Protein AF-A0A1Y6CV40-F1 (afdb_monomer_lite)

Structure (mmCIF, N/CA/C/O backbone):
data_AF-A0A1Y6CV40-F1
#
_entry.id   AF-A0A1Y6CV40-F1
#
loop_
_atom_site.group_PDB
_atom_site.id
_atom_site.type_symbol
_atom_site.label_atom_id
_atom_site.label_alt_id
_atom_site.label_comp_id
_atom_site.label_asym_id
_atom_site.label_entity_id
_atom_site.label_seq_id
_atom_site.pdbx_PDB_ins_code
_atom_site.Cartn_x
_atom_site.Cartn_y
_atom_site.Cartn_z
_atom_site.occupancy
_atom_site.B_iso_or_equiv
_atom_site.auth_seq_id
_atom_site.auth_comp_id
_atom_site.auth_asym_id
_atom_site.auth_atom_id
_atom_site.pdbx_PDB_model_num
ATOM 1 N N . MET A 1 1 ? -63.849 -12.716 6.195 1.00 40.56 1 MET A N 1
ATOM 2 C CA . MET A 1 1 ? -63.046 -13.301 7.295 1.00 40.56 1 MET A CA 1
ATOM 3 C C . MET A 1 1 ? -62.310 -12.149 7.986 1.00 40.56 1 MET A C 1
ATOM 5 O O . MET A 1 1 ? -61.318 -11.695 7.453 1.00 40.56 1 MET A O 1
ATOM 9 N N . ARG A 1 2 ? -62.888 -11.361 8.903 1.00 27.64 2 ARG A N 1
ATOM 10 C CA . ARG A 1 2 ? -63.263 -11.608 10.315 1.00 27.64 2 ARG A CA 1
ATOM 11 C C . ARG A 1 2 ? -62.135 -12.186 11.199 1.00 27.64 2 ARG A C 1
ATOM 13 O O . ARG A 1 2 ? -61.947 -13.389 11.154 1.00 27.64 2 ARG A O 1
ATOM 20 N N . ARG A 1 3 ? -61.580 -11.299 12.059 1.00 26.95 3 ARG A N 1
ATOM 21 C CA . ARG A 1 3 ? -60.993 -11.476 13.423 1.00 26.95 3 ARG A CA 1
ATOM 22 C C . ARG A 1 3 ? -59.762 -12.409 13.509 1.00 26.95 3 ARG A C 1
ATOM 24 O O . ARG A 1 3 ? -59.801 -13.508 13.000 1.00 26.95 3 ARG A O 1
ATOM 31 N N . LEU A 1 4 ? -58.638 -12.048 14.131 1.00 25.73 4 LEU A N 1
ATOM 32 C CA . LEU A 1 4 ? -58.480 -11.598 15.514 1.00 25.73 4 LEU A CA 1
ATOM 33 C C . LEU A 1 4 ? -57.314 -10.601 15.660 1.00 25.73 4 LEU A C 1
ATOM 35 O O . LEU A 1 4 ? -56.172 -10.901 15.332 1.00 25.73 4 LEU A O 1
ATOM 39 N N . ILE A 1 5 ? -57.620 -9.454 16.262 1.00 33.53 5 ILE A N 1
ATOM 40 C CA . ILE A 1 5 ? -56.695 -8.675 17.085 1.00 33.53 5 ILE A CA 1
ATOM 41 C C . ILE A 1 5 ? -56.850 -9.243 18.495 1.00 33.53 5 ILE A C 1
ATOM 43 O O . ILE A 1 5 ? -57.957 -9.189 19.029 1.00 33.53 5 ILE A O 1
ATOM 47 N N . LEU A 1 6 ? -55.779 -9.750 19.108 1.00 29.06 6 LEU A N 1
ATOM 48 C CA . LEU A 1 6 ? -55.692 -9.829 20.565 1.00 29.06 6 LEU A CA 1
ATOM 49 C C . LEU A 1 6 ? -54.303 -9.408 21.049 1.00 29.06 6 LEU A C 1
ATOM 51 O O . LEU A 1 6 ? -53.266 -9.720 20.475 1.00 29.06 6 LEU A O 1
ATOM 55 N N . GLN A 1 7 ? -54.383 -8.601 22.093 1.00 33.38 7 GLN A N 1
ATOM 56 C CA . GLN A 1 7 ? -53.385 -7.811 22.781 1.00 33.38 7 GLN A CA 1
ATOM 57 C C . GLN A 1 7 ? -52.190 -8.612 23.322 1.00 33.38 7 GLN A C 1
ATOM 59 O O . GLN A 1 7 ? -52.373 -9.565 24.066 1.00 33.38 7 GLN A O 1
ATOM 64 N N . PHE A 1 8 ? -50.980 -8.091 23.109 1.00 30.36 8 PHE A N 1
ATOM 65 C CA . PHE A 1 8 ? -49.879 -8.193 24.074 1.00 30.36 8 PHE A CA 1
ATOM 66 C C . PHE A 1 8 ? -49.311 -6.791 24.324 1.00 30.36 8 PHE A C 1
ATOM 68 O O . PHE A 1 8 ? -48.280 -6.381 23.798 1.00 30.36 8 PHE A O 1
ATOM 75 N N . LYS A 1 9 ? -50.046 -6.012 25.126 1.00 34.09 9 LYS A N 1
ATOM 76 C CA . LYS A 1 9 ? -49.495 -4.870 25.862 1.00 34.09 9 LYS A CA 1
ATOM 77 C C . LYS A 1 9 ? -49.091 -5.378 27.247 1.00 34.09 9 LYS A C 1
ATOM 79 O O . LYS A 1 9 ? -49.915 -5.980 27.922 1.00 34.09 9 LYS A O 1
ATOM 84 N N . LYS A 1 10 ? -47.871 -5.012 27.659 1.00 38.59 10 LYS A N 1
ATOM 85 C CA . LYS A 1 10 ? -47.225 -5.219 28.971 1.00 38.59 10 LYS A CA 1
ATOM 86 C C . LYS A 1 10 ? -46.591 -6.595 29.193 1.00 38.59 10 LYS A C 1
ATOM 88 O O . LYS A 1 10 ? -47.212 -7.464 29.777 1.00 38.59 10 LYS A O 1
ATOM 93 N N . LEU A 1 11 ? -45.310 -6.711 28.837 1.00 30.56 11 LEU A N 1
ATOM 94 C CA . LEU A 1 11 ? -44.312 -7.515 29.558 1.00 30.56 11 LEU A CA 1
ATOM 95 C C . LEU A 1 11 ? -42.908 -6.947 29.236 1.00 30.56 11 LEU A C 1
ATOM 97 O O . LEU A 1 11 ? -42.421 -7.139 28.122 1.00 30.56 11 LEU A O 1
ATOM 101 N N . PRO A 1 12 ? -42.246 -6.219 30.158 1.00 37.41 12 PRO A N 1
ATOM 102 C CA . PRO A 1 12 ? -40.887 -5.705 29.940 1.00 37.41 12 PRO A CA 1
ATOM 103 C C . PRO A 1 12 ? -39.816 -6.811 29.846 1.00 37.41 12 PRO A C 1
ATOM 105 O O . PRO A 1 12 ? -38.731 -6.561 29.332 1.00 37.41 12 PRO A O 1
ATOM 108 N N . ALA A 1 13 ? -40.133 -8.050 30.241 1.00 35.56 13 ALA A N 1
ATOM 109 C CA . ALA A 1 13 ? -39.211 -9.190 30.217 1.00 35.56 13 ALA A CA 1
ATOM 110 C C . ALA A 1 13 ? -38.911 -9.751 28.807 1.00 35.56 13 ALA A C 1
ATOM 112 O O . ALA A 1 13 ? -37.888 -10.401 28.607 1.00 35.56 13 ALA A O 1
ATOM 113 N N . PHE A 1 14 ? -39.750 -9.471 27.801 1.00 30.62 14 PHE A N 1
ATOM 114 C CA . PHE A 1 14 ? -39.580 -10.054 26.459 1.00 30.62 14 PHE A CA 1
ATOM 115 C C . PHE A 1 14 ? -38.524 -9.330 25.599 1.00 30.62 14 PHE A C 1
ATOM 117 O O . PHE A 1 14 ? -37.951 -9.922 24.687 1.00 30.62 14 PHE A O 1
ATOM 124 N N . LYS A 1 15 ? -38.206 -8.062 25.907 1.00 33.31 15 LYS A N 1
ATOM 125 C CA . LYS A 1 15 ? -37.145 -7.308 25.208 1.00 33.31 15 LYS A CA 1
ATOM 126 C C . LYS A 1 15 ? -35.732 -7.702 25.652 1.00 33.31 15 LYS A C 1
ATOM 128 O O . LYS A 1 15 ? -34.813 -7.625 24.841 1.00 33.31 15 LYS A O 1
ATOM 133 N N . SER A 1 16 ? -35.560 -8.154 26.894 1.00 34.81 16 SER A N 1
ATOM 134 C CA . SER A 1 16 ? -34.252 -8.585 27.407 1.00 34.81 16 SER A CA 1
ATOM 135 C C . SER A 1 16 ? -33.847 -9.964 26.879 1.00 34.81 16 SER A C 1
ATOM 137 O O . SER A 1 16 ? -32.680 -10.181 26.572 1.00 34.81 16 SER A O 1
ATOM 139 N N . CYS A 1 17 ? -34.813 -10.865 26.664 1.00 28.53 17 CYS A N 1
ATOM 140 C CA . CYS A 1 17 ? -34.544 -12.200 26.124 1.00 28.53 17 CYS A CA 1
ATOM 141 C C . CYS A 1 17 ? -34.148 -12.159 24.631 1.00 28.53 17 CYS A C 1
ATOM 143 O O . CYS A 1 17 ? -33.213 -12.836 24.217 1.00 28.53 17 CYS A O 1
ATOM 145 N N . LEU A 1 18 ? -34.755 -11.270 23.832 1.00 30.95 18 LEU A N 1
ATOM 146 C CA . LEU A 1 18 ? -34.373 -11.069 22.424 1.00 30.95 18 LEU A CA 1
ATOM 147 C C . LEU A 1 18 ? -32.996 -10.403 22.246 1.00 30.95 18 LEU A C 1
ATOM 149 O O . LEU A 1 18 ? -32.328 -10.668 21.251 1.00 30.95 18 LEU A O 1
ATOM 153 N N . ARG A 1 19 ? -32.536 -9.586 23.207 1.00 36.28 19 ARG A N 1
ATOM 154 C CA . ARG A 1 19 ? -31.169 -9.028 23.191 1.00 36.28 19 ARG A CA 1
ATOM 155 C C . ARG A 1 19 ? -30.107 -10.055 23.590 1.00 36.28 19 ARG A C 1
ATOM 157 O O . ARG A 1 19 ? -29.045 -10.061 22.985 1.00 36.28 19 ARG A O 1
ATOM 164 N N . ALA A 1 20 ? -30.407 -10.953 24.530 1.00 33.56 20 ALA A N 1
ATOM 165 C CA . ALA A 1 20 ? -29.496 -12.038 24.904 1.00 33.56 20 ALA A CA 1
ATOM 166 C C . ALA A 1 20 ? -29.371 -13.109 23.800 1.00 33.56 20 ALA A C 1
ATOM 168 O O . ALA A 1 20 ? -28.280 -13.604 23.535 1.00 33.56 20 ALA A O 1
ATOM 169 N N . ILE A 1 21 ? -30.467 -13.417 23.095 1.00 35.16 21 ILE A N 1
ATOM 170 C CA . ILE A 1 21 ? -30.459 -14.403 22.001 1.00 35.16 21 ILE A CA 1
ATOM 171 C C . ILE A 1 21 ? -29.765 -13.850 20.745 1.00 35.16 21 ILE A C 1
ATOM 173 O O . ILE A 1 21 ? -29.034 -14.588 20.089 1.00 35.16 21 ILE A O 1
ATOM 177 N N . ALA A 1 22 ? -29.893 -12.550 20.448 1.00 31.16 22 ALA A N 1
ATOM 178 C CA . ALA A 1 22 ? -29.216 -11.934 19.301 1.00 31.16 22 ALA A CA 1
ATOM 179 C C . ALA A 1 22 ? -27.677 -11.939 19.413 1.00 31.16 22 ALA A C 1
ATOM 181 O O . ALA A 1 22 ? -26.992 -11.943 18.392 1.00 31.16 22 ALA A O 1
ATOM 182 N N . VAL A 1 23 ? -27.132 -11.991 20.634 1.00 37.69 23 VAL A N 1
ATOM 183 C CA . VAL A 1 23 ? -25.681 -12.088 20.882 1.00 37.69 23 VAL A CA 1
ATOM 184 C C . VAL A 1 23 ? -25.189 -13.548 20.844 1.00 37.69 23 VAL A C 1
ATOM 186 O O . VAL A 1 23 ? -24.005 -13.789 20.633 1.00 37.69 23 VAL A O 1
ATOM 189 N N . SER A 1 24 ? -26.087 -14.537 20.942 1.00 33.66 24 SER A N 1
ATOM 190 C CA . SER A 1 24 ? -25.735 -15.967 20.976 1.00 33.66 24 SER A CA 1
ATOM 191 C C . SER A 1 24 ? -25.878 -16.707 19.634 1.00 33.66 24 SER A C 1
ATOM 193 O O . SER A 1 24 ? -25.454 -17.856 19.543 1.00 33.66 24 SER A O 1
ATOM 195 N N . THR A 1 25 ? -26.442 -16.103 18.581 1.00 35.31 25 THR A N 1
ATOM 196 C CA . THR A 1 25 ? -26.651 -16.773 17.272 1.00 35.31 25 THR A CA 1
ATOM 197 C C . THR A 1 25 ? -25.486 -16.667 16.276 1.00 35.31 25 THR A C 1
ATOM 199 O O . THR A 1 25 ? -25.638 -17.012 15.107 1.00 35.31 25 THR A O 1
ATOM 202 N N . LEU A 1 26 ? -24.299 -16.243 16.710 1.00 33.69 26 LEU A N 1
ATOM 203 C CA . LEU A 1 26 ? -23.077 -16.296 15.899 1.00 33.69 26 LEU A CA 1
ATOM 204 C C . LEU A 1 26 ? -22.223 -17.501 16.304 1.00 33.69 26 LEU A C 1
ATOM 206 O O . LEU A 1 26 ? -21.151 -17.302 16.851 1.00 33.69 26 LEU A O 1
ATOM 210 N N . LEU A 1 27 ? -22.706 -18.726 16.064 1.00 34.19 27 LEU A N 1
ATOM 211 C CA . LEU A 1 27 ? -21.910 -19.964 15.983 1.00 34.19 27 LEU A CA 1
ATOM 212 C C . LEU A 1 27 ? -22.802 -21.110 15.446 1.00 34.19 27 LEU A C 1
ATOM 214 O O . LEU A 1 27 ? -23.705 -21.573 16.129 1.00 34.19 27 LEU A O 1
ATOM 218 N N . THR A 1 28 ? -22.519 -21.534 14.207 1.00 31.59 28 THR A N 1
ATOM 219 C CA . THR A 1 28 ? -22.746 -22.872 13.600 1.00 31.59 28 THR A CA 1
ATOM 220 C C . THR A 1 28 ? -24.141 -23.538 13.613 1.00 31.59 28 THR A C 1
ATOM 222 O O . THR A 1 28 ? -24.693 -23.871 14.649 1.00 31.59 28 THR A O 1
ATOM 225 N N . SER A 1 29 ? -24.636 -23.814 12.394 1.00 29.84 29 SER A N 1
ATOM 226 C CA . SER A 1 29 ? -25.464 -24.963 11.956 1.00 29.84 29 SER A CA 1
ATOM 227 C C . SER A 1 29 ? -26.392 -25.653 12.973 1.00 29.84 29 SER A C 1
ATOM 229 O O . SER A 1 29 ? -25.951 -26.404 13.838 1.00 29.84 29 SER A O 1
ATOM 231 N N . CYS A 1 30 ? -27.704 -25.510 12.755 1.00 24.48 30 CYS A N 1
ATOM 232 C CA . CYS A 1 30 ? -28.736 -26.353 13.360 1.00 24.48 30 CYS A CA 1
ATOM 233 C C . CYS A 1 30 ? -28.649 -27.800 12.843 1.00 24.48 30 CYS A C 1
ATOM 235 O O . CYS A 1 30 ? -29.069 -28.073 11.721 1.00 24.48 30 CYS A O 1
ATOM 237 N N . GLU A 1 31 ? -28.210 -28.722 13.697 1.00 28.38 31 GLU A N 1
ATOM 238 C CA . GLU A 1 31 ? -28.639 -30.124 13.674 1.00 28.38 31 GLU A CA 1
ATOM 239 C C . GLU A 1 31 ? -29.384 -30.460 14.974 1.00 28.38 31 GLU A C 1
ATOM 241 O O . GLU A 1 31 ? -29.188 -29.841 16.020 1.00 28.38 31 GLU A O 1
ATOM 246 N N . MET A 1 32 ? -30.334 -31.388 14.858 1.00 29.50 32 MET A N 1
ATOM 247 C CA . MET A 1 32 ? -31.420 -31.635 15.803 1.00 29.50 32 MET A CA 1
ATOM 248 C C . MET A 1 32 ? -30.978 -32.210 17.162 1.00 29.50 32 MET A C 1
ATOM 250 O O . MET A 1 32 ? -30.346 -33.254 17.239 1.00 29.50 32 MET A O 1
ATOM 254 N N . ILE A 1 33 ? -31.425 -31.523 18.218 1.00 31.53 33 ILE A N 1
ATOM 255 C CA . ILE A 1 33 ? -31.927 -31.986 19.528 1.00 31.53 33 ILE A CA 1
ATOM 256 C C . ILE A 1 33 ? -31.485 -33.392 19.985 1.00 31.53 33 ILE A C 1
ATOM 258 O O . ILE A 1 33 ? -32.063 -34.405 19.597 1.00 31.53 33 ILE A O 1
ATOM 262 N N . SER A 1 34 ? -30.586 -33.415 20.973 1.00 28.89 34 SER A N 1
ATOM 263 C CA . SER A 1 34 ? -30.480 -34.478 21.978 1.00 28.89 34 SER A CA 1
ATOM 264 C C . SER A 1 34 ? -30.837 -33.888 23.344 1.00 28.89 34 SER A C 1
ATOM 266 O O . SER A 1 34 ? -30.293 -32.865 23.757 1.00 28.89 34 SER A O 1
ATOM 268 N N . SER A 1 35 ? -31.803 -34.505 24.022 1.00 34.12 35 SER A N 1
ATOM 269 C CA . SER A 1 35 ? -32.340 -34.108 25.324 1.00 34.12 35 SER A CA 1
ATOM 270 C C . SER A 1 35 ? -31.375 -34.457 26.462 1.00 34.12 35 SER A C 1
ATOM 272 O O . SER A 1 35 ? -31.586 -35.428 27.191 1.00 34.12 35 SER A O 1
ATOM 274 N N . GLN A 1 36 ? -30.314 -33.669 26.621 1.00 31.92 36 GLN A N 1
ATOM 275 C CA . GLN A 1 36 ? -29.560 -33.612 27.872 1.00 31.92 36 GLN A CA 1
ATOM 276 C C . GLN A 1 36 ? -30.071 -32.447 28.734 1.00 31.92 36 GLN A C 1
ATOM 278 O O . GLN A 1 36 ? -30.476 -31.419 28.185 1.00 31.92 36 GLN A O 1
ATOM 283 N N . PRO A 1 37 ? -30.104 -32.592 30.073 1.00 30.62 37 PRO A N 1
ATOM 284 C CA . PRO A 1 37 ? -30.442 -31.485 30.957 1.00 30.62 37 PRO A CA 1
ATOM 285 C C . PRO A 1 37 ? -29.469 -30.338 30.684 1.00 30.62 37 PRO A C 1
ATOM 287 O O . PRO A 1 37 ? -28.259 -30.556 30.648 1.00 30.62 37 PRO A O 1
ATOM 290 N N . PHE A 1 38 ? -30.009 -29.138 30.453 1.00 31.25 38 PHE A N 1
ATOM 291 C CA . PHE A 1 38 ? -29.233 -27.910 30.314 1.00 31.25 38 PHE A CA 1
ATOM 292 C C . PHE A 1 38 ? -28.281 -27.807 31.511 1.00 31.25 38 PHE A C 1
ATOM 294 O O . PHE A 1 38 ? -28.715 -27.512 32.623 1.00 31.25 38 PHE A O 1
ATOM 301 N N . GLN A 1 39 ? -26.991 -28.073 31.293 1.00 32.88 39 GLN A N 1
ATOM 302 C CA . GLN A 1 39 ? -25.964 -27.553 32.182 1.00 32.88 39 GLN A CA 1
ATOM 303 C C . GLN A 1 39 ? -26.104 -26.034 32.131 1.00 32.88 39 GLN A C 1
ATOM 305 O O . GLN A 1 39 ? -26.098 -25.453 31.043 1.00 32.88 39 GLN A O 1
ATOM 310 N N . GLU A 1 40 ? -26.311 -25.413 33.292 1.00 36.38 40 GLU A N 1
ATOM 311 C CA . GLU A 1 40 ? -26.330 -23.961 33.430 1.00 36.38 40 GLU A CA 1
ATOM 312 C C . GLU A 1 40 ? -25.048 -23.412 32.804 1.00 36.38 40 GLU A C 1
ATOM 314 O O . GLU A 1 40 ? -23.942 -23.634 33.294 1.00 36.38 40 GLU A O 1
ATOM 319 N N . VAL A 1 41 ? -25.191 -22.752 31.655 1.00 40.16 41 VAL A N 1
ATOM 320 C CA . VAL A 1 41 ? -24.090 -22.009 31.054 1.00 40.16 41 VAL A CA 1
ATOM 321 C C . VAL A 1 41 ? -23.784 -20.875 32.032 1.00 40.16 41 VAL A C 1
ATOM 323 O O . VAL A 1 41 ? -24.708 -20.112 32.330 1.00 40.16 41 VAL A O 1
ATOM 326 N N . PRO A 1 42 ? -22.546 -20.745 32.545 1.00 49.56 42 PRO A N 1
ATOM 327 C CA . PRO A 1 42 ? -22.216 -19.688 33.488 1.00 49.56 42 PRO A CA 1
ATOM 328 C C . PRO A 1 42 ? -22.584 -18.338 32.872 1.00 49.56 42 PRO A C 1
ATOM 330 O O . PRO A 1 42 ? -22.155 -17.997 31.763 1.00 49.56 42 PRO A O 1
ATOM 333 N N . THR A 1 43 ? -23.443 -17.592 33.566 1.00 58.50 43 THR A N 1
ATOM 334 C CA . THR A 1 43 ? -23.898 -16.261 33.162 1.00 58.50 43 THR A CA 1
ATOM 335 C C . THR A 1 43 ? -22.710 -15.309 33.167 1.00 58.50 43 THR A C 1
ATOM 337 O O . THR A 1 43 ? -22.342 -14.762 34.201 1.00 58.50 43 THR A O 1
ATOM 340 N N . ARG A 1 44 ? -22.085 -15.123 32.002 1.00 65.44 44 ARG A N 1
ATOM 341 C CA . ARG A 1 44 ? -21.045 -14.109 31.804 1.00 65.44 44 ARG A CA 1
ATOM 342 C C . ARG A 1 44 ? -21.674 -12.721 31.821 1.00 65.44 44 ARG A C 1
ATOM 344 O O . ARG A 1 44 ? -22.672 -12.488 31.138 1.00 65.44 44 ARG A O 1
ATOM 351 N N . THR A 1 45 ? -21.054 -11.795 32.544 1.00 67.00 45 THR A N 1
ATOM 352 C CA . THR A 1 45 ? -21.481 -10.392 32.579 1.00 67.00 45 THR A CA 1
ATOM 353 C C . THR A 1 45 ? -20.709 -9.584 31.542 1.00 67.00 45 THR A C 1
ATOM 355 O O . THR A 1 45 ? -19.486 -9.701 31.442 1.00 67.00 45 THR A O 1
ATOM 358 N N . LEU A 1 46 ? -21.420 -8.754 30.775 1.00 69.19 46 LEU A N 1
ATOM 359 C CA . LEU A 1 46 ? -20.822 -7.796 29.847 1.00 69.19 46 LEU A CA 1
ATOM 360 C C . LEU A 1 46 ? -20.650 -6.454 30.552 1.00 69.19 46 LEU A C 1
ATOM 362 O O . LEU A 1 46 ? -21.611 -5.900 31.076 1.00 69.19 46 LEU A O 1
ATOM 366 N N . VAL A 1 47 ? -19.445 -5.900 30.550 1.00 68.94 47 VAL A N 1
ATOM 367 C CA . VAL A 1 47 ? -19.196 -4.555 31.085 1.00 68.94 47 VAL A CA 1
ATOM 368 C C . VAL A 1 47 ? -18.753 -3.648 29.956 1.00 68.94 47 VAL A C 1
ATOM 370 O O . VAL A 1 47 ? -17.805 -3.987 29.261 1.00 68.94 47 VAL A O 1
ATOM 373 N N . TYR A 1 48 ? -19.448 -2.528 29.766 1.00 70.69 48 TYR A N 1
ATOM 374 C CA . TYR A 1 48 ? -19.213 -1.565 28.698 1.00 70.69 48 TYR A CA 1
ATOM 375 C C . TYR A 1 48 ? -18.448 -0.347 29.222 1.00 70.69 48 TYR A C 1
ATOM 377 O O . TYR A 1 48 ? -18.715 0.162 30.313 1.00 70.69 48 TYR A O 1
ATOM 385 N N . PHE A 1 49 ? -17.513 0.149 28.419 1.00 68.12 49 PHE A N 1
ATOM 386 C CA . PHE A 1 49 ? -16.616 1.256 28.802 1.00 68.12 49 PHE A CA 1
ATOM 387 C C . PHE A 1 49 ? -16.768 2.486 27.905 1.00 68.12 49 PHE A C 1
ATOM 389 O O . PHE A 1 49 ? -16.071 3.491 28.060 1.00 68.12 49 PHE A O 1
ATOM 396 N N . ASP A 1 50 ? -17.699 2.414 26.960 1.00 65.94 50 ASP A N 1
ATOM 397 C CA . ASP A 1 50 ? -18.118 3.539 26.149 1.00 65.94 50 ASP A CA 1
ATOM 398 C C . ASP A 1 50 ? -19.640 3.716 26.224 1.00 65.94 50 ASP A C 1
ATOM 400 O O . ASP A 1 50 ? -20.401 2.798 26.544 1.00 65.94 50 ASP A O 1
ATOM 404 N N . ALA A 1 51 ? -20.087 4.944 25.958 1.00 65.06 51 ALA A N 1
ATOM 405 C CA . ALA A 1 51 ? -21.502 5.302 26.019 1.00 65.06 51 ALA A CA 1
ATOM 406 C C . ALA A 1 51 ? -22.349 4.518 24.997 1.00 65.06 51 ALA A C 1
ATOM 408 O O . ALA A 1 51 ? -23.542 4.291 25.228 1.00 65.06 51 ALA A O 1
ATOM 409 N N . ASN A 1 52 ? -21.707 4.079 23.909 1.00 68.19 52 ASN A N 1
ATOM 410 C CA . ASN A 1 52 ? -22.315 3.459 22.735 1.00 68.19 52 ASN A CA 1
ATOM 411 C C . ASN A 1 52 ? -22.374 1.929 22.790 1.00 68.19 52 ASN A C 1
ATOM 413 O O . ASN A 1 52 ? -22.870 1.319 21.845 1.00 68.19 52 ASN A O 1
ATOM 417 N N . GLU A 1 53 ? -21.914 1.322 23.885 1.00 74.56 53 GLU A N 1
ATOM 418 C CA . GLU A 1 53 ? -21.903 -0.127 24.098 1.00 74.56 53 GLU A CA 1
ATOM 419 C C . GLU A 1 53 ? -21.114 -0.893 23.008 1.00 74.56 53 GLU A C 1
ATOM 421 O O . GLU A 1 53 ? -21.404 -2.050 22.712 1.00 74.56 53 GLU A O 1
ATOM 426 N N . SER A 1 54 ? -20.097 -0.252 22.413 1.00 67.94 54 SER A N 1
ATOM 427 C CA . SER A 1 54 ? -19.235 -0.816 21.357 1.00 67.94 54 SER A CA 1
ATOM 428 C C . SER A 1 54 ? -17.962 -1.488 21.878 1.00 67.94 54 SER A C 1
ATOM 430 O O . SER A 1 54 ? -17.362 -2.303 21.180 1.00 67.94 54 SER A O 1
ATOM 432 N N . SER A 1 55 ? -17.550 -1.176 23.105 1.00 73.12 55 SER A N 1
ATOM 433 C CA . SER A 1 55 ? -16.363 -1.752 23.742 1.00 73.12 55 SER A CA 1
ATOM 434 C C . SER A 1 55 ? -16.760 -2.395 25.057 1.00 73.12 55 SER A C 1
ATOM 436 O O . SER A 1 55 ? -17.280 -1.713 25.946 1.00 73.12 55 SER A O 1
ATOM 438 N N . PHE A 1 56 ? -16.509 -3.698 25.187 1.00 73.81 56 PHE A N 1
ATOM 439 C CA . PHE A 1 56 ? -16.930 -4.465 26.348 1.00 73.81 56 PHE A CA 1
ATOM 440 C C . PHE A 1 56 ? -15.919 -5.513 26.803 1.00 73.81 56 PHE A C 1
ATOM 442 O O . PHE A 1 56 ? -15.131 -6.057 26.037 1.00 73.81 56 PHE A O 1
ATOM 449 N N . VAL A 1 57 ? -15.976 -5.838 28.085 1.00 74.88 57 VAL A N 1
ATOM 450 C CA . VAL A 1 57 ? -15.246 -6.942 28.704 1.00 74.88 57 VAL A CA 1
ATOM 451 C C . VAL A 1 57 ? -16.257 -8.023 29.035 1.00 74.88 57 VAL A C 1
ATOM 453 O O . VAL A 1 57 ? -17.346 -7.730 29.532 1.00 74.88 57 VAL A O 1
ATOM 456 N N . MET A 1 58 ? -15.888 -9.273 28.765 1.00 70.12 58 MET A N 1
ATOM 457 C CA . MET A 1 58 ? -16.627 -10.418 29.285 1.00 70.12 58 MET A CA 1
ATOM 458 C C . MET A 1 58 ? -16.002 -10.841 30.606 1.00 70.12 58 MET A C 1
ATOM 460 O O . MET A 1 58 ? -14.821 -11.183 30.648 1.00 70.12 58 MET A O 1
ATOM 464 N N . VAL A 1 59 ? -16.806 -10.843 31.663 1.00 71.19 59 VAL A N 1
ATOM 465 C CA . VAL A 1 59 ? -16.373 -11.212 33.009 1.00 71.19 59 VAL A CA 1
ATOM 466 C C . VAL A 1 59 ? -17.030 -12.526 33.404 1.00 71.19 59 VAL A C 1
ATOM 468 O O . VAL A 1 59 ? -18.243 -12.688 33.249 1.00 71.19 59 VAL A O 1
ATOM 471 N N . ASP A 1 60 ? -16.223 -13.455 33.912 1.00 71.56 60 ASP A N 1
ATOM 472 C CA . ASP A 1 60 ? -16.697 -14.653 34.600 1.00 71.56 60 ASP A CA 1
ATOM 473 C C . ASP A 1 60 ? -16.847 -14.327 36.101 1.00 71.56 60 ASP A C 1
ATOM 475 O O . ASP A 1 60 ? -15.831 -14.086 36.764 1.00 71.56 60 ASP A O 1
ATOM 479 N N . PRO A 1 61 ? -18.080 -14.267 36.645 1.00 67.12 61 PRO A N 1
ATOM 480 C CA . PRO A 1 61 ? -18.311 -13.906 38.044 1.00 67.12 61 PRO A CA 1
ATOM 481 C C . PRO A 1 61 ? -17.583 -14.825 39.033 1.00 67.12 61 PRO A C 1
ATOM 483 O O . PRO A 1 61 ? -17.175 -14.360 40.101 1.00 67.12 61 PRO A O 1
ATOM 486 N N . ASP A 1 62 ? -17.375 -16.092 38.655 1.00 68.94 62 ASP A N 1
ATOM 487 C CA . ASP A 1 62 ? -16.749 -17.117 39.496 1.00 68.94 62 ASP A CA 1
ATOM 488 C C . ASP A 1 62 ? -15.220 -16.967 39.560 1.00 68.94 62 ASP A C 1
ATOM 490 O O . ASP A 1 62 ? -14.571 -17.454 40.488 1.00 68.94 62 ASP A O 1
ATOM 494 N N . GLN A 1 63 ? -14.629 -16.264 38.588 1.00 68.69 63 GLN A N 1
ATOM 495 C CA . GLN A 1 63 ? -13.190 -15.975 38.534 1.00 68.69 63 GLN A CA 1
ATOM 496 C C . GLN A 1 63 ? -12.846 -14.577 39.065 1.00 68.69 63 GLN A C 1
ATOM 498 O O . GLN A 1 63 ? -11.673 -14.246 39.241 1.00 68.69 63 GLN A O 1
ATOM 503 N N . CYS A 1 64 ? -13.848 -13.764 39.393 1.00 68.88 64 CYS A N 1
ATOM 504 C CA . CYS A 1 64 ? -13.656 -12.473 40.041 1.00 68.88 64 CYS A CA 1
ATOM 505 C C . CYS A 1 64 ? -13.260 -12.623 41.522 1.00 68.88 64 CYS A C 1
ATOM 507 O O . CYS A 1 64 ? -13.862 -13.431 42.230 1.00 68.88 64 CYS A O 1
ATOM 5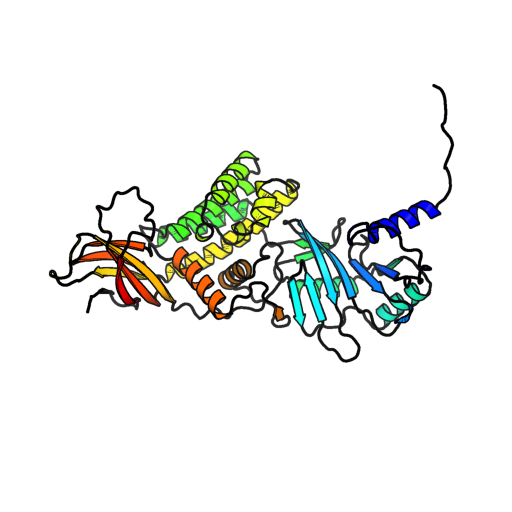09 N N . PRO A 1 65 ? -12.287 -11.841 42.044 1.00 59.41 65 PRO A N 1
ATOM 510 C CA . PRO A 1 65 ? -11.613 -10.674 41.451 1.00 59.41 65 PRO A CA 1
ATOM 511 C C . PRO A 1 65 ? -10.264 -10.971 40.754 1.00 59.41 65 PRO A C 1
ATOM 513 O O . PRO A 1 65 ? -9.449 -10.063 40.613 1.00 59.41 65 PRO A O 1
ATOM 516 N N . LYS A 1 66 ? -9.976 -12.222 40.367 1.00 62.72 66 LYS A N 1
ATOM 517 C CA . LYS A 1 66 ? -8.610 -12.642 40.002 1.00 62.72 66 LYS A CA 1
ATOM 518 C C . LYS A 1 66 ? -8.109 -12.093 38.666 1.00 62.72 66 LYS A C 1
ATOM 520 O O . LYS A 1 66 ? -6.943 -11.716 38.593 1.00 62.72 66 LYS A O 1
ATOM 525 N N . SER A 1 67 ? -8.940 -12.016 37.624 1.00 65.88 67 SER A N 1
ATOM 526 C CA . SER A 1 67 ? -8.501 -11.430 36.350 1.00 65.88 67 SER A CA 1
ATOM 527 C C . SER A 1 67 ? -9.648 -11.013 35.429 1.00 65.88 67 SER A C 1
ATOM 529 O O . SER A 1 67 ? -10.707 -11.636 35.377 1.00 65.88 67 SER A O 1
ATOM 531 N N . ILE A 1 68 ? -9.396 -9.956 34.651 1.00 76.25 68 ILE A N 1
ATOM 532 C CA . ILE A 1 68 ? -10.090 -9.698 33.388 1.00 76.25 68 ILE A CA 1
ATOM 533 C C . ILE A 1 68 ? -9.230 -10.322 32.297 1.00 76.25 68 ILE A C 1
ATOM 535 O O . ILE A 1 68 ? -8.143 -9.832 32.009 1.00 76.25 68 ILE A O 1
ATOM 539 N N . ASP A 1 69 ? -9.718 -11.396 31.688 1.00 78.88 69 ASP A N 1
ATOM 540 C CA . ASP A 1 69 ? -8.935 -12.143 30.702 1.00 78.88 69 ASP A CA 1
ATOM 541 C C . ASP A 1 69 ? -8.993 -11.513 29.305 1.00 78.88 69 ASP A C 1
ATOM 543 O O . ASP A 1 69 ? -8.019 -11.571 28.550 1.00 78.88 69 ASP A O 1
ATOM 547 N N . GLN A 1 70 ? -10.153 -10.965 28.918 1.00 85.06 70 GLN A N 1
ATOM 548 C CA . GLN A 1 70 ? -10.412 -10.527 27.545 1.00 85.06 70 GLN A CA 1
ATOM 549 C C . GLN A 1 70 ? -11.309 -9.290 27.467 1.00 85.06 70 GLN A C 1
ATOM 551 O O . GLN A 1 70 ? -12.321 -9.187 28.159 1.00 85.06 70 GLN A O 1
ATOM 556 N N . MET A 1 71 ? -10.978 -8.401 26.536 1.00 85.81 71 MET A N 1
ATOM 557 C CA . MET A 1 71 ? -11.804 -7.273 26.111 1.00 85.81 71 MET A CA 1
ATOM 558 C C . MET A 1 71 ? -12.089 -7.394 24.616 1.00 85.81 71 MET A C 1
ATOM 560 O O . MET A 1 71 ? -11.196 -7.730 23.844 1.00 85.81 71 MET A O 1
ATOM 564 N N . PHE A 1 72 ? -13.314 -7.096 24.206 1.00 87.56 72 PHE A N 1
ATOM 565 C CA . PHE A 1 72 ? -13.738 -6.999 22.815 1.00 87.56 72 PHE A CA 1
ATOM 566 C C . PHE A 1 72 ? -14.094 -5.554 22.509 1.00 87.56 72 PHE A C 1
ATOM 568 O O . PHE A 1 72 ? -14.604 -4.827 23.365 1.00 87.56 72 PHE A O 1
ATOM 575 N N . PHE A 1 73 ? -13.798 -5.122 21.295 1.00 88.88 73 PHE A N 1
ATOM 576 C CA . PHE A 1 73 ? -14.057 -3.754 20.895 1.00 88.88 73 PHE A CA 1
ATOM 577 C C . PHE A 1 73 ? -14.321 -3.653 19.408 1.00 88.88 73 PHE A C 1
ATOM 579 O O . PHE A 1 73 ? -13.743 -4.375 18.598 1.00 88.88 73 PHE A O 1
ATOM 586 N N . ASP A 1 74 ? -15.159 -2.689 19.076 1.00 90.56 74 ASP A N 1
ATOM 587 C CA . ASP A 1 74 ? -15.588 -2.401 17.727 1.00 90.56 74 ASP A CA 1
ATOM 588 C C . ASP A 1 74 ? -15.261 -0.942 17.405 1.00 90.56 74 ASP A C 1
ATOM 590 O O . ASP A 1 74 ? -15.490 -0.037 18.209 1.00 90.56 74 ASP A O 1
ATOM 594 N N . PHE A 1 75 ? -14.711 -0.694 16.218 1.00 91.50 75 PHE A N 1
ATOM 595 C CA . PHE A 1 75 ? -14.440 0.667 15.762 1.00 91.50 75 PHE A CA 1
ATOM 596 C C . PHE A 1 75 ? -14.632 0.812 14.257 1.00 91.50 75 PHE A C 1
ATOM 598 O O . PHE A 1 75 ? -14.662 -0.162 13.499 1.00 91.50 75 PHE A O 1
ATOM 605 N N . ARG A 1 76 ? -14.784 2.058 13.810 1.00 91.19 76 ARG A N 1
ATOM 606 C CA . ARG A 1 76 ? -14.994 2.402 12.398 1.00 91.19 76 ARG A CA 1
ATOM 607 C C . ARG A 1 76 ? -13.746 3.018 11.789 1.00 91.19 76 ARG A C 1
ATOM 609 O O . ARG A 1 76 ? -13.013 3.727 12.466 1.00 91.19 76 ARG A O 1
ATOM 616 N N . SER A 1 77 ? -13.533 2.798 10.501 1.00 92.06 77 SER A N 1
ATOM 617 C CA . SER A 1 77 ? -12.553 3.516 9.688 1.00 92.06 77 SER A CA 1
ATOM 618 C C . SER A 1 77 ? -13.179 3.927 8.348 1.00 92.06 77 SER A C 1
ATOM 620 O O . SER A 1 77 ? -14.293 3.492 8.017 1.00 92.06 77 SER A O 1
ATOM 622 N N . PRO A 1 78 ? -12.467 4.710 7.518 1.00 89.31 78 PRO A N 1
ATOM 623 C CA . PRO A 1 78 ? -12.899 4.984 6.152 1.00 89.31 78 PRO A CA 1
ATOM 624 C C . PRO A 1 78 ? -13.149 3.725 5.306 1.00 89.31 78 PRO A C 1
ATOM 626 O O . PRO A 1 78 ? -13.889 3.799 4.334 1.00 89.31 78 PRO A O 1
ATOM 629 N N . TYR A 1 79 ? -12.573 2.575 5.670 1.00 88.94 79 TYR A N 1
ATOM 630 C CA . TYR A 1 79 ? -12.691 1.321 4.916 1.00 88.94 79 TYR A CA 1
ATOM 631 C C . TYR A 1 79 ? -13.711 0.334 5.492 1.00 88.94 79 TYR A C 1
ATOM 633 O O . TYR A 1 79 ? -13.908 -0.734 4.917 1.00 88.94 79 TYR A O 1
ATOM 641 N N . GLY A 1 80 ? -14.377 0.674 6.598 1.00 88.25 80 GLY A N 1
ATOM 642 C CA . GLY A 1 80 ? -15.460 -0.140 7.139 1.00 88.25 80 GLY A CA 1
ATOM 643 C C . GLY A 1 80 ? -15.472 -0.220 8.657 1.00 88.25 80 GLY A C 1
ATOM 644 O O . GLY A 1 80 ? -14.969 0.651 9.365 1.00 88.25 80 GLY A O 1
ATOM 645 N N . HIS A 1 81 ? -16.112 -1.272 9.149 1.00 89.50 81 HIS A N 1
ATOM 646 C CA . HIS A 1 81 ? -16.165 -1.602 10.561 1.00 89.50 81 HIS A CA 1
ATOM 647 C C . HIS A 1 81 ? -15.144 -2.704 10.853 1.00 89.50 81 HIS A C 1
ATOM 649 O O . HIS A 1 81 ? -15.119 -3.723 10.166 1.00 89.50 81 HIS A O 1
ATOM 655 N N . HIS A 1 82 ? -14.345 -2.487 11.892 1.00 91.25 82 HIS A N 1
ATOM 656 C CA . HIS A 1 82 ? -13.304 -3.393 12.358 1.00 91.25 82 HIS A CA 1
ATOM 657 C C . HIS A 1 82 ? -13.651 -3.944 13.731 1.00 91.25 82 HIS A C 1
ATOM 659 O O . HIS A 1 82 ? -14.263 -3.238 14.542 1.00 91.25 82 HIS A O 1
ATOM 665 N N . ARG A 1 83 ? -13.256 -5.193 13.971 1.00 91.31 83 ARG A N 1
ATOM 666 C CA . ARG A 1 83 ? -13.453 -5.862 15.257 1.00 91.31 83 ARG A CA 1
ATOM 667 C C . ARG A 1 83 ? -12.115 -6.215 15.858 1.00 91.31 83 ARG A C 1
ATOM 669 O O . ARG A 1 83 ? -11.218 -6.701 15.166 1.00 91.31 83 ARG A O 1
ATOM 676 N N . GLY A 1 84 ? -12.011 -6.003 17.156 1.00 92.00 84 GLY A N 1
ATOM 677 C CA . GLY A 1 84 ? -10.804 -6.258 17.899 1.00 92.00 84 GLY A CA 1
ATOM 678 C C . GLY A 1 84 ? -11.043 -7.002 19.200 1.00 92.00 84 GLY A C 1
ATOM 679 O O . GLY A 1 84 ? -12.139 -7.029 19.765 1.00 92.00 84 GLY A O 1
ATOM 680 N N . LYS A 1 85 ? -9.972 -7.626 19.673 1.00 91.88 85 LYS A N 1
ATOM 681 C CA . LYS A 1 85 ? -9.908 -8.353 20.928 1.00 91.88 85 LYS A CA 1
ATOM 682 C C . LYS A 1 85 ? -8.571 -8.085 21.606 1.00 91.88 85 LYS A C 1
ATOM 684 O O . LYS A 1 85 ? -7.526 -8.248 20.990 1.00 91.88 85 LYS A O 1
ATOM 689 N N . ILE A 1 86 ? -8.593 -7.742 22.886 1.00 90.06 86 ILE A N 1
ATOM 690 C CA . ILE A 1 86 ? -7.408 -7.709 23.744 1.00 90.06 86 ILE A CA 1
ATOM 691 C C . ILE A 1 86 ? -7.476 -8.918 24.667 1.00 90.06 86 ILE A C 1
ATOM 693 O O . ILE A 1 86 ? -8.509 -9.170 25.282 1.00 90.06 86 ILE A O 1
ATOM 697 N N . SER A 1 87 ? -6.389 -9.675 24.750 1.00 89.06 87 SER A N 1
ATOM 698 C CA . SER A 1 87 ? -6.199 -10.733 25.739 1.00 89.06 87 SER A CA 1
ATOM 699 C C . SER A 1 87 ? -5.117 -10.287 26.710 1.00 89.06 87 SER A C 1
ATOM 701 O O . SER A 1 87 ? -3.983 -10.028 26.298 1.00 89.06 87 SER A O 1
ATOM 703 N N . PHE A 1 88 ? -5.484 -10.172 27.981 1.00 85.12 88 PHE A N 1
ATOM 704 C CA . PHE A 1 88 ? -4.568 -9.791 29.047 1.00 85.12 88 PHE A CA 1
ATOM 705 C C . PHE A 1 88 ? -3.834 -11.028 29.573 1.00 85.12 88 PHE A C 1
ATOM 707 O O . PHE A 1 88 ? -4.360 -12.145 29.485 1.00 85.12 88 PHE A O 1
ATOM 714 N N . PRO A 1 89 ? -2.610 -10.865 30.097 1.00 78.75 89 PRO A N 1
ATOM 715 C CA . PRO A 1 89 ? -1.895 -11.978 30.693 1.00 78.75 89 PRO A CA 1
ATOM 716 C C . PRO A 1 89 ? -2.667 -12.555 31.890 1.00 78.75 89 PRO A C 1
ATOM 718 O O . PRO A 1 89 ? -3.148 -11.817 32.748 1.00 78.75 89 PRO A O 1
ATOM 721 N N . LYS A 1 90 ? -2.746 -13.889 31.962 1.00 71.25 90 LYS A N 1
ATOM 722 C CA . LYS A 1 90 ? -3.183 -14.608 33.171 1.00 71.25 90 LYS A CA 1
ATOM 723 C C . LYS A 1 90 ? -2.070 -14.574 34.223 1.00 71.25 90 LYS A C 1
ATOM 725 O O . LYS A 1 90 ? -0.921 -14.323 33.862 1.00 71.25 90 LYS A O 1
ATOM 730 N N . GLU A 1 91 ? -2.390 -14.847 35.492 1.00 61.69 91 GLU A N 1
ATOM 731 C CA . GLU A 1 91 ? -1.407 -14.914 36.591 1.00 61.69 91 GLU A CA 1
ATOM 732 C C . GLU A 1 91 ? -0.117 -15.649 36.149 1.00 61.69 91 GLU A C 1
ATOM 734 O O . GLU A 1 91 ? -0.148 -16.835 35.823 1.00 61.69 91 GLU A O 1
ATOM 739 N N . GLY A 1 92 ? 1.008 -14.919 36.083 1.00 59.03 92 GLY A N 1
ATOM 740 C CA . GLY A 1 92 ? 2.322 -15.423 35.644 1.00 59.03 92 GLY A CA 1
ATOM 741 C C . GLY A 1 92 ? 2.760 -15.054 34.214 1.00 59.03 92 GLY A C 1
ATOM 742 O O . GLY A 1 92 ? 3.905 -15.320 33.854 1.00 59.03 92 GLY A O 1
ATOM 743 N N . GLY A 1 93 ? 1.896 -14.439 33.401 1.00 67.62 93 GLY A N 1
ATOM 744 C CA . GLY A 1 93 ? 2.244 -13.887 32.086 1.00 67.62 93 GLY A CA 1
ATOM 745 C C . GLY A 1 93 ? 2.541 -12.383 32.122 1.00 67.62 93 GLY A C 1
ATOM 746 O O . GLY A 1 93 ? 2.005 -11.663 32.958 1.00 67.62 93 GLY A O 1
ATOM 747 N N . ASN A 1 94 ? 3.340 -11.894 31.167 1.00 78.19 94 ASN A N 1
ATOM 748 C CA . ASN A 1 94 ? 3.686 -10.464 31.048 1.00 78.19 94 ASN A CA 1
ATOM 749 C C . ASN A 1 94 ? 3.269 -9.846 29.700 1.00 78.19 94 ASN A C 1
ATOM 751 O O . ASN A 1 94 ? 3.582 -8.689 29.427 1.00 78.19 94 ASN A O 1
ATOM 755 N N . THR A 1 95 ? 2.606 -10.619 28.839 1.00 84.69 95 THR A N 1
ATOM 756 C CA . THR A 1 95 ? 2.357 -10.236 27.446 1.00 84.69 95 THR A CA 1
ATOM 757 C C . THR A 1 95 ? 0.874 -10.011 27.204 1.00 84.69 95 THR A C 1
ATOM 759 O O . THR A 1 95 ? 0.061 -10.914 27.398 1.00 84.69 95 THR A O 1
ATOM 762 N N . THR A 1 96 ? 0.536 -8.821 26.720 1.00 87.50 96 THR A N 1
ATOM 763 C CA . THR A 1 96 ? -0.797 -8.493 26.217 1.00 87.50 96 THR A CA 1
ATOM 764 C C . THR A 1 96 ? -0.848 -8.814 24.731 1.00 87.50 96 THR A C 1
ATOM 766 O O . THR A 1 96 ? 0.070 -8.472 23.988 1.00 87.50 96 THR A O 1
ATOM 769 N N . THR A 1 97 ? -1.918 -9.475 24.292 1.00 89.31 97 THR A N 1
ATOM 770 C CA . THR A 1 97 ? -2.164 -9.753 22.869 1.00 89.31 97 THR A CA 1
ATOM 771 C C . THR A 1 97 ? -3.322 -8.901 22.377 1.00 89.31 97 THR A C 1
ATOM 773 O O . THR A 1 97 ? -4.389 -8.911 22.984 1.00 89.31 97 THR A O 1
ATOM 776 N N . ILE A 1 98 ? -3.136 -8.198 21.267 1.00 90.62 98 ILE A N 1
ATOM 777 C CA . ILE A 1 98 ? -4.158 -7.413 20.578 1.00 90.62 98 ILE A CA 1
ATOM 778 C C . ILE A 1 98 ? -4.410 -8.079 19.229 1.00 90.62 98 ILE A C 1
ATOM 780 O O . ILE A 1 98 ? -3.496 -8.245 18.429 1.00 90.62 98 ILE A O 1
ATOM 784 N N . GLU A 1 99 ? -5.647 -8.468 18.967 1.00 91.56 99 GLU A N 1
ATOM 785 C CA . GLU A 1 99 ? -6.077 -9.036 17.697 1.00 91.56 99 GLU A CA 1
ATOM 786 C C . GLU A 1 99 ? -7.069 -8.085 17.031 1.00 91.56 99 GLU A C 1
ATOM 788 O O . GLU A 1 99 ? -8.073 -7.749 17.649 1.00 91.56 99 GLU A O 1
ATOM 793 N N . ILE A 1 100 ? -6.808 -7.639 15.800 1.00 90.81 100 ILE A N 1
ATOM 794 C CA . ILE A 1 100 ? -7.723 -6.781 15.026 1.00 90.81 100 ILE A CA 1
ATOM 795 C C . ILE A 1 100 ? -7.906 -7.388 13.639 1.00 90.81 100 ILE A C 1
ATOM 797 O O . ILE A 1 100 ? -6.925 -7.599 12.928 1.00 90.81 100 ILE A O 1
ATOM 801 N N . ASP A 1 101 ? -9.148 -7.698 13.261 1.00 88.75 101 ASP A N 1
ATOM 802 C CA . ASP A 1 101 ? -9.493 -8.386 12.006 1.00 88.75 101 ASP A CA 1
ATOM 803 C C . ASP A 1 101 ? -8.634 -9.647 11.745 1.00 88.75 101 ASP A C 1
ATOM 805 O O . ASP A 1 101 ? -8.187 -9.910 10.630 1.00 88.75 101 ASP A O 1
ATOM 809 N N . GLY A 1 102 ? -8.352 -10.421 12.801 1.00 84.62 102 GLY A N 1
ATOM 810 C CA . GLY A 1 102 ? -7.517 -11.628 12.744 1.00 84.62 102 GLY A CA 1
ATOM 811 C C . GLY A 1 102 ? -6.004 -11.374 12.779 1.00 84.62 102 GLY A C 1
ATOM 812 O O . GLY A 1 102 ? -5.219 -12.326 12.853 1.00 84.62 102 GLY A O 1
ATOM 813 N N . LYS A 1 103 ? -5.560 -10.110 12.758 1.00 85.94 103 LYS A N 1
ATOM 814 C CA . LYS A 1 103 ? -4.147 -9.754 12.900 1.00 85.94 103 LYS A CA 1
ATOM 815 C C . LYS A 1 103 ? -3.733 -9.692 14.359 1.00 85.94 103 LYS A C 1
ATOM 817 O O . LYS A 1 103 ? -4.221 -8.835 15.085 1.00 85.94 103 LYS A O 1
ATOM 822 N N . LYS A 1 104 ? -2.804 -10.564 14.760 1.00 87.75 104 LYS A N 1
ATOM 823 C CA . LYS A 1 104 ? -2.310 -10.679 16.137 1.00 87.75 104 LYS A CA 1
ATOM 824 C C . LYS A 1 104 ? -1.023 -9.885 16.341 1.00 87.75 104 LYS A C 1
ATOM 826 O O . LYS A 1 104 ? -0.024 -10.136 15.669 1.00 87.75 104 LYS A O 1
ATOM 831 N N . LEU A 1 105 ? -1.076 -8.972 17.299 1.00 87.94 105 LEU A N 1
ATOM 832 C CA . LEU A 1 105 ? 0.017 -8.164 17.819 1.00 87.94 105 LEU A CA 1
ATOM 833 C C . LEU A 1 105 ? 0.230 -8.538 19.289 1.00 87.94 105 LEU A C 1
ATOM 835 O O . LEU A 1 105 ? -0.745 -8.783 19.999 1.00 87.94 105 LEU A O 1
ATOM 839 N N . TRP A 1 106 ? 1.464 -8.580 19.774 1.00 87.69 106 TRP A N 1
ATOM 840 C CA . TRP A 1 106 ? 1.742 -8.856 21.183 1.00 87.69 106 TRP A CA 1
ATOM 841 C C . TRP A 1 106 ? 2.925 -8.055 21.704 1.00 87.69 106 TRP A C 1
ATOM 843 O O . TRP A 1 106 ? 3.860 -7.747 20.976 1.00 87.69 106 TRP A O 1
ATOM 853 N N . GLY A 1 107 ? 2.895 -7.735 22.991 1.00 84.81 107 GLY A N 1
ATOM 854 C CA . GLY A 1 107 ? 3.995 -7.050 23.654 1.00 84.81 107 GLY A CA 1
ATOM 855 C C . GLY A 1 107 ? 3.729 -6.847 25.135 1.00 84.81 107 GLY A C 1
ATOM 856 O O . GLY A 1 107 ? 2.638 -7.136 25.638 1.00 84.81 107 GLY A O 1
ATOM 857 N N . GLN A 1 108 ? 4.743 -6.362 25.845 1.00 83.69 108 GLN A N 1
ATOM 858 C CA . GLN A 1 108 ? 4.566 -5.919 27.224 1.00 83.69 108 GLN A CA 1
ATOM 859 C C . GLN A 1 108 ? 3.827 -4.588 27.211 1.00 83.69 108 GLN A C 1
ATOM 861 O O . GLN A 1 108 ? 4.273 -3.636 26.577 1.00 83.69 108 GLN A O 1
ATOM 866 N N . GLN A 1 109 ? 2.688 -4.540 27.891 1.00 81.75 109 GLN A N 1
ATOM 867 C CA . GLN A 1 109 ? 1.815 -3.374 27.926 1.00 81.75 109 GLN A CA 1
ATOM 868 C C . GLN A 1 109 ? 1.410 -3.090 29.371 1.00 81.75 109 GLN A C 1
ATOM 870 O O . GLN A 1 109 ? 1.220 -4.040 30.139 1.00 81.75 109 GLN A O 1
ATOM 875 N N . PRO A 1 110 ? 1.265 -1.813 29.765 1.00 76.50 110 PRO A N 1
ATOM 876 C CA . PRO A 1 110 ? 0.706 -1.488 31.065 1.00 76.50 110 PRO A CA 1
ATOM 877 C C . PRO A 1 110 ? -0.718 -2.062 31.183 1.00 76.50 110 PRO A C 1
ATOM 879 O O . PRO A 1 110 ? -1.427 -2.176 30.177 1.00 76.50 110 PRO A O 1
ATOM 882 N N . PRO A 1 111 ? -1.164 -2.427 32.397 1.00 79.12 111 PRO A N 1
ATOM 883 C CA . PRO A 1 111 ? -2.517 -2.925 32.598 1.00 79.12 111 PRO A CA 1
ATOM 884 C C . PRO A 1 111 ? -3.537 -1.861 32.177 1.00 79.12 111 PRO A C 1
ATOM 886 O O . PRO A 1 111 ? -3.427 -0.689 32.544 1.00 79.12 111 PRO A O 1
ATOM 889 N N . LEU A 1 112 ? -4.537 -2.275 31.393 1.00 82.38 112 LEU A N 1
ATOM 890 C CA . LEU A 1 112 ? -5.566 -1.360 30.894 1.00 82.38 112 LEU A CA 1
ATOM 891 C C . LEU A 1 112 ? -6.494 -0.875 32.019 1.00 82.38 112 LEU A C 1
ATOM 893 O O . LEU A 1 112 ? -6.900 0.291 32.032 1.00 82.38 112 LEU A O 1
ATOM 897 N N . PHE A 1 113 ? -6.793 -1.771 32.961 1.00 81.94 113 PHE A N 1
ATOM 898 C CA . PHE A 1 113 ? -7.635 -1.529 34.127 1.00 81.94 113 PHE A CA 1
ATOM 899 C C . PHE A 1 113 ? -6.778 -1.408 35.386 1.00 81.94 113 PHE A C 1
ATOM 901 O O . PHE A 1 113 ? -5.841 -2.184 35.585 1.00 81.94 113 PHE A O 1
ATOM 908 N N . SER A 1 114 ? -7.111 -0.458 36.258 1.00 81.81 114 SER A N 1
ATOM 909 C CA . SER A 1 114 ? -6.555 -0.425 37.612 1.00 81.81 114 SER A CA 1
ATOM 910 C C . SER A 1 114 ? -7.116 -1.579 38.454 1.00 81.81 114 SER A C 1
ATOM 912 O O . SER A 1 114 ? -8.122 -2.204 38.103 1.00 81.81 114 SER A O 1
ATOM 914 N N . SER A 1 115 ? -6.489 -1.864 39.597 1.00 81.62 115 SER A N 1
ATOM 915 C CA . SER A 1 115 ? -7.014 -2.843 40.559 1.00 81.62 115 SER A CA 1
ATOM 916 C C . SER A 1 115 ? -8.404 -2.453 41.071 1.00 81.62 115 SER A C 1
ATOM 918 O O . SER A 1 115 ? -9.272 -3.311 41.197 1.00 81.62 115 SER A O 1
ATOM 920 N N . GLU A 1 116 ? -8.636 -1.160 41.310 1.00 82.62 116 GLU A N 1
ATOM 921 C CA . GLU A 1 116 ? -9.927 -0.623 41.759 1.00 82.62 116 GLU A CA 1
ATOM 922 C C . GLU A 1 116 ? -11.011 -0.782 40.688 1.00 82.62 116 GLU A C 1
ATOM 924 O O . GLU A 1 116 ? -12.104 -1.260 40.983 1.00 82.62 116 GLU A O 1
ATOM 929 N N . GLU A 1 117 ? -10.696 -0.450 39.432 1.00 81.44 117 GLU A N 1
ATOM 930 C CA . GLU A 1 117 ? -11.612 -0.621 38.298 1.00 81.44 117 GLU A CA 1
ATOM 931 C C . GLU A 1 117 ? -11.933 -2.102 38.082 1.00 81.44 117 GLU A C 1
ATOM 933 O O . GLU A 1 117 ? -13.095 -2.464 37.924 1.00 81.44 117 GLU A O 1
ATOM 938 N N . THR A 1 118 ? -10.923 -2.974 38.149 1.00 81.38 118 THR A N 1
ATOM 939 C CA . THR A 1 118 ? -11.100 -4.431 38.049 1.00 81.38 118 THR A CA 1
ATOM 940 C C . THR A 1 118 ? -12.023 -4.946 39.150 1.00 81.38 118 THR A C 1
ATOM 942 O O . THR A 1 118 ? -12.946 -5.717 38.886 1.00 81.38 118 THR A O 1
ATOM 945 N N . GLN A 1 119 ? -11.830 -4.480 40.384 1.00 82.25 119 GLN A N 1
ATOM 946 C CA . GLN A 1 119 ? -12.668 -4.866 41.510 1.00 82.25 119 GLN A CA 1
ATOM 947 C C . GLN A 1 119 ? -14.099 -4.331 41.371 1.00 82.25 119 GLN A C 1
ATOM 949 O O . GLN A 1 119 ? -15.044 -5.057 41.671 1.00 82.25 119 GLN A O 1
ATOM 954 N N . GLN A 1 120 ? -14.284 -3.110 40.860 1.00 81.00 120 GLN A N 1
ATOM 955 C CA . GLN A 1 120 ? -15.608 -2.565 40.564 1.00 81.00 120 GLN A CA 1
ATOM 956 C C . GLN A 1 120 ? -16.330 -3.391 39.489 1.00 81.00 120 GLN A C 1
ATOM 958 O O . GLN A 1 120 ? -17.458 -3.826 39.718 1.00 81.00 120 GLN A O 1
ATOM 963 N N . ILE A 1 121 ? -15.668 -3.657 38.358 1.00 79.00 121 ILE A N 1
ATOM 964 C CA . ILE A 1 121 ? -16.165 -4.507 37.261 1.00 79.00 121 ILE A CA 1
ATOM 965 C C . ILE A 1 121 ? -16.641 -5.855 37.815 1.00 79.00 121 ILE A C 1
ATOM 967 O O . ILE A 1 121 ? -17.751 -6.305 37.525 1.00 79.00 121 ILE A O 1
ATOM 971 N N . CYS A 1 122 ? -15.818 -6.467 38.662 1.00 79.38 122 CYS A N 1
ATOM 972 C CA . CYS A 1 122 ? -16.093 -7.757 39.272 1.00 79.38 122 CYS A CA 1
ATOM 973 C C . CYS A 1 122 ? -17.252 -7.741 40.271 1.00 79.38 122 CYS A C 1
ATOM 975 O O . CYS A 1 122 ? -18.124 -8.607 40.209 1.00 79.38 122 CYS A O 1
ATOM 977 N N . ASN A 1 123 ? -17.299 -6.752 41.162 1.00 81.56 123 ASN A N 1
ATOM 978 C CA . ASN A 1 123 ? -18.377 -6.618 42.139 1.00 81.56 123 ASN A CA 1
ATOM 979 C C . ASN A 1 123 ? -19.729 -6.443 41.442 1.00 81.56 123 ASN A C 1
ATOM 981 O O . ASN A 1 123 ? -20.726 -7.041 41.841 1.00 81.56 123 ASN A O 1
ATOM 985 N N . GLU A 1 124 ? -19.772 -5.636 40.383 1.00 78.56 124 GLU A N 1
ATOM 986 C CA . GLU A 1 124 ? -21.003 -5.424 39.632 1.00 78.56 124 GLU A CA 1
ATOM 987 C C . GLU A 1 124 ? -21.430 -6.669 38.837 1.00 78.56 124 GLU A C 1
ATOM 989 O O . GLU A 1 124 ? -22.628 -6.954 38.752 1.00 78.56 124 GLU A O 1
ATOM 994 N N . ALA A 1 125 ? -20.474 -7.453 38.327 1.00 76.12 125 ALA A N 1
ATOM 995 C CA . ALA A 1 125 ? -20.747 -8.747 37.707 1.00 76.12 125 ALA A CA 1
ATOM 996 C C . ALA A 1 125 ? -21.308 -9.773 38.706 1.00 76.12 125 ALA A C 1
ATOM 998 O O . ALA A 1 125 ? -22.311 -10.420 38.408 1.00 76.12 125 ALA A O 1
ATOM 999 N N . GLN A 1 126 ? -20.727 -9.870 39.906 1.00 79.00 126 GLN A N 1
ATOM 1000 C CA . GLN A 1 126 ? -21.199 -10.753 40.984 1.00 79.00 126 GLN A CA 1
ATOM 1001 C C . GLN A 1 126 ? -22.589 -10.367 41.508 1.00 79.00 126 GLN A C 1
ATOM 1003 O O . GLN A 1 126 ? -23.349 -11.224 41.950 1.00 79.00 126 GLN A O 1
ATOM 1008 N N . GLN A 1 127 ? -22.966 -9.091 41.407 1.00 78.69 127 GLN A N 1
ATOM 1009 C CA . GLN A 1 127 ? -24.317 -8.617 41.726 1.00 78.69 127 GLN A CA 1
ATOM 1010 C C . GLN A 1 127 ? -25.370 -8.994 40.666 1.00 78.69 127 GLN A C 1
ATOM 1012 O O . GLN A 1 127 ? -26.521 -8.569 40.771 1.00 78.69 127 GLN A O 1
ATOM 1017 N N . GLY A 1 128 ? -25.003 -9.762 39.633 1.00 67.62 128 GLY A N 1
ATOM 1018 C CA . GLY A 1 128 ? -25.922 -10.220 38.591 1.00 67.62 128 GLY A CA 1
ATOM 1019 C C . GLY A 1 128 ? -26.413 -9.099 37.673 1.00 67.62 128 GLY A C 1
ATOM 1020 O O . GLY A 1 128 ? -27.443 -9.246 37.009 1.00 67.62 128 GLY A O 1
ATOM 1021 N N . LYS A 1 129 ? -25.713 -7.956 37.627 1.00 70.56 129 LYS A N 1
ATOM 1022 C CA . LYS A 1 129 ? -26.035 -6.907 36.658 1.00 70.56 129 LYS A CA 1
ATOM 1023 C C . LYS A 1 129 ? -25.714 -7.414 35.257 1.00 70.56 129 LYS A C 1
ATOM 1025 O O . LYS A 1 129 ? -24.604 -7.849 34.995 1.00 70.56 129 LYS A O 1
ATOM 1030 N N . ALA A 1 130 ? -26.673 -7.299 34.339 1.00 62.41 130 ALA A N 1
ATOM 1031 C CA . ALA A 1 130 ? -26.480 -7.707 32.946 1.00 62.41 130 ALA A CA 1
ATOM 1032 C C . ALA A 1 130 ? -25.503 -6.797 32.176 1.00 62.41 130 ALA A C 1
ATOM 1034 O O . ALA A 1 130 ? -24.912 -7.228 31.188 1.00 62.41 130 ALA A O 1
ATOM 1035 N N . SER A 1 131 ? -25.365 -5.538 32.607 1.00 65.50 131 SER A N 1
ATOM 1036 C CA . SER A 1 131 ? -24.471 -4.555 31.996 1.00 65.50 131 SER A CA 1
ATOM 1037 C C . SER A 1 131 ? -24.057 -3.462 32.975 1.00 65.50 131 SER A C 1
ATOM 1039 O O . SER A 1 131 ? -24.896 -2.966 33.730 1.00 65.50 131 SER A O 1
ATOM 1041 N N . VAL A 1 132 ? -22.800 -3.031 32.891 1.00 66.75 132 VAL A N 1
ATOM 1042 C CA . VAL A 1 132 ? -22.211 -1.952 33.701 1.00 66.75 132 VAL A CA 1
ATOM 1043 C C . VAL A 1 132 ? -21.592 -0.922 32.763 1.00 66.75 132 VAL A C 1
ATOM 1045 O O . VAL A 1 132 ? -20.958 -1.325 31.793 1.00 66.75 132 VAL A O 1
ATOM 1048 N N . LYS A 1 133 ? -21.776 0.380 33.024 1.00 68.88 133 LYS A N 1
ATOM 1049 C CA . LYS A 1 133 ? -21.127 1.462 32.262 1.00 68.88 133 LYS A CA 1
ATOM 1050 C C . LYS A 1 133 ? -20.049 2.126 33.106 1.00 68.88 133 LYS A C 1
ATOM 1052 O O . LYS A 1 133 ? -20.354 2.710 34.142 1.00 68.88 133 LYS A O 1
ATOM 1057 N N . LEU A 1 134 ? -18.806 2.049 32.646 1.00 69.56 134 LEU A N 1
ATOM 1058 C CA . LEU A 1 134 ? -17.653 2.695 33.272 1.00 69.56 134 LEU A CA 1
ATOM 1059 C C . LEU A 1 134 ? -17.222 3.888 32.423 1.00 69.56 134 LEU A C 1
ATOM 1061 O O . LEU A 1 134 ? -16.374 3.777 31.542 1.00 69.56 134 LEU A O 1
ATOM 1065 N N . GLU A 1 135 ? -17.828 5.045 32.676 1.00 62.72 135 GLU A N 1
ATOM 1066 C CA . GLU A 1 135 ? -17.494 6.296 31.986 1.00 62.72 135 GLU A CA 1
ATOM 1067 C C . GLU A 1 135 ? -16.283 6.978 32.644 1.00 62.72 135 GLU A C 1
ATOM 1069 O O . GLU A 1 135 ? -16.383 8.044 33.250 1.00 62.72 135 GLU A O 1
ATOM 1074 N N . ALA A 1 136 ? -15.108 6.350 32.541 1.00 68.69 136 ALA A N 1
ATOM 1075 C CA . ALA A 1 136 ? -13.850 6.925 33.007 1.00 68.69 136 ALA A CA 1
ATOM 1076 C C . ALA A 1 136 ? -13.026 7.440 31.819 1.00 68.69 136 ALA A C 1
ATOM 1078 O O . ALA A 1 136 ? -12.458 6.661 31.052 1.00 68.69 136 ALA A O 1
ATOM 1079 N N . LYS A 1 137 ? -12.898 8.768 31.694 1.00 78.31 137 LYS A N 1
ATOM 1080 C CA . LYS A 1 137 ? -12.066 9.414 30.659 1.00 78.31 137 LYS A CA 1
ATOM 1081 C C . LYS A 1 137 ? -10.634 8.853 30.625 1.00 78.31 137 LYS A C 1
ATOM 1083 O O . LYS A 1 137 ? -10.090 8.617 29.553 1.00 78.31 137 LYS A O 1
ATOM 1088 N N . ALA A 1 138 ? -10.059 8.563 31.794 1.00 80.94 138 ALA A N 1
ATOM 1089 C CA . ALA A 1 138 ? -8.725 7.976 31.915 1.00 80.94 138 ALA A CA 1
ATOM 1090 C C . ALA A 1 138 ? -8.620 6.573 31.286 1.00 80.94 138 ALA A C 1
ATOM 1092 O O . ALA A 1 138 ? -7.615 6.256 30.654 1.00 80.94 138 ALA A O 1
ATOM 1093 N N . LEU A 1 139 ? -9.657 5.738 31.414 1.00 81.19 139 LEU A N 1
ATOM 1094 C CA . LEU A 1 139 ? -9.687 4.412 30.796 1.00 81.19 139 LEU A CA 1
ATOM 1095 C C . LEU A 1 139 ? -9.773 4.516 29.269 1.00 81.19 139 LEU A C 1
ATOM 1097 O O . LEU A 1 139 ? -9.047 3.821 28.561 1.00 81.19 139 LEU A O 1
ATOM 1101 N N . GLN A 1 140 ? -10.616 5.421 28.765 1.00 84.00 140 GLN A N 1
ATOM 1102 C CA . GLN A 1 140 ? -10.716 5.699 27.332 1.00 84.00 140 GLN A CA 1
ATOM 1103 C C . GLN A 1 140 ? -9.379 6.180 26.755 1.00 84.00 140 GLN A C 1
ATOM 1105 O O . GLN A 1 140 ? -8.982 5.726 25.684 1.00 84.00 140 GLN A O 1
ATOM 1110 N N . GLU A 1 141 ? -8.657 7.043 27.475 1.00 86.75 141 GLU A N 1
ATOM 1111 C CA . GLU A 1 141 ? -7.319 7.505 27.092 1.00 86.75 141 GLU A CA 1
ATOM 1112 C C . GLU A 1 141 ? -6.290 6.362 27.081 1.00 86.75 141 GLU A C 1
ATOM 1114 O O . GLU A 1 141 ? -5.557 6.225 26.099 1.00 86.75 141 GLU A O 1
ATOM 1119 N N . ARG A 1 142 ? -6.259 5.499 28.111 1.00 87.69 142 ARG A N 1
ATOM 1120 C CA . ARG A 1 142 ? -5.375 4.313 28.138 1.00 87.69 142 ARG A CA 1
ATOM 1121 C C . ARG A 1 142 ? -5.661 3.367 26.972 1.00 87.69 142 ARG A C 1
ATOM 1123 O O . ARG A 1 142 ? -4.730 2.915 26.311 1.00 87.69 142 ARG A O 1
ATOM 1130 N N . PHE A 1 143 ? -6.936 3.120 26.679 1.00 87.62 143 PHE A N 1
ATOM 1131 C CA . PHE A 1 143 ? -7.346 2.267 25.567 1.00 87.62 143 PHE A CA 1
ATOM 1132 C C . PHE A 1 143 ? -6.963 2.861 24.206 1.00 87.62 143 PHE A C 1
ATOM 1134 O O . PHE A 1 143 ? -6.396 2.169 23.365 1.00 87.62 143 PHE A O 1
ATOM 1141 N N . VAL A 1 144 ? -7.196 4.160 24.000 1.00 89.69 144 VAL A N 1
ATOM 1142 C CA . VAL A 1 144 ? -6.785 4.859 22.774 1.00 89.69 144 VAL A CA 1
ATOM 1143 C C . VAL A 1 144 ? -5.266 4.834 22.593 1.00 89.69 144 VAL A C 1
ATOM 1145 O O . VAL A 1 144 ? -4.799 4.651 21.471 1.00 89.69 144 VAL A O 1
ATOM 1148 N N . ASN A 1 145 ? -4.484 4.985 23.665 1.00 88.19 145 ASN A N 1
ATOM 1149 C CA . ASN A 1 145 ? -3.024 4.902 23.588 1.00 88.19 145 ASN A CA 1
ATOM 1150 C C . ASN A 1 145 ? -2.552 3.499 23.185 1.00 88.19 145 ASN A C 1
ATOM 1152 O O . ASN A 1 145 ? -1.749 3.383 22.263 1.00 88.19 145 ASN A O 1
ATOM 1156 N N . LEU A 1 146 ? -3.133 2.450 23.774 1.00 88.38 146 LEU A N 1
ATOM 1157 C CA . LEU A 1 146 ? -2.861 1.065 23.383 1.00 88.38 146 LEU A CA 1
ATOM 1158 C C . LEU A 1 146 ? -3.167 0.821 21.894 1.00 88.38 146 LEU A C 1
ATOM 1160 O O . LEU A 1 146 ? -2.381 0.207 21.173 1.00 88.38 146 LEU A O 1
ATOM 1164 N N . LEU A 1 147 ? -4.294 1.344 21.398 1.00 89.56 147 LEU A N 1
ATOM 1165 C CA . LEU A 1 147 ? -4.651 1.226 19.983 1.00 89.56 147 LEU A CA 1
ATOM 1166 C C . LEU A 1 147 ? -3.730 2.028 19.058 1.00 89.56 147 LEU A C 1
ATOM 1168 O O . LEU A 1 147 ? -3.487 1.593 17.935 1.00 89.56 147 LEU A O 1
ATOM 1172 N N . ARG A 1 148 ? -3.191 3.171 19.499 1.00 89.12 148 ARG A N 1
ATOM 1173 C CA . ARG A 1 148 ? -2.199 3.937 18.723 1.00 89.12 148 ARG A CA 1
ATOM 1174 C C . ARG A 1 148 ? -0.896 3.169 18.546 1.00 89.12 148 ARG A C 1
ATOM 1176 O O . ARG A 1 148 ? -0.277 3.290 17.498 1.00 89.12 148 ARG A O 1
ATOM 1183 N N . GLU A 1 149 ? -0.494 2.366 19.524 1.00 86.62 149 GLU A N 1
ATOM 1184 C CA . GLU A 1 149 ? 0.666 1.487 19.365 1.00 86.62 149 GLU A CA 1
ATOM 1185 C C . GLU A 1 149 ? 0.378 0.365 18.362 1.00 86.62 149 GLU A C 1
ATOM 1187 O O . GLU A 1 149 ? 1.200 0.089 17.489 1.00 86.62 149 GLU A O 1
ATOM 1192 N N . ALA A 1 150 ? -0.815 -0.235 18.441 1.00 88.44 150 ALA A N 1
ATOM 1193 C CA . ALA A 1 150 ? -1.252 -1.293 17.531 1.00 88.44 150 ALA A CA 1
ATOM 1194 C C . ALA A 1 150 ? -1.466 -0.807 16.086 1.00 88.44 150 ALA A C 1
ATOM 1196 O O . ALA A 1 150 ? -1.249 -1.558 15.134 1.00 88.44 150 ALA A O 1
ATOM 1197 N N . ALA A 1 151 ? -1.907 0.439 15.920 1.00 89.56 151 ALA A N 1
ATOM 1198 C CA . ALA A 1 151 ? -2.276 1.047 14.650 1.00 89.56 151 ALA A CA 1
ATOM 1199 C C . ALA A 1 151 ? -1.775 2.506 14.581 1.00 89.56 151 ALA A C 1
ATOM 1201 O O . ALA A 1 151 ? -2.573 3.444 14.660 1.00 89.56 151 ALA A O 1
ATOM 1202 N N . PRO A 1 152 ? -0.462 2.732 14.382 1.00 86.38 152 PRO A N 1
ATOM 1203 C CA . PRO A 1 152 ? 0.165 4.059 14.482 1.00 86.38 152 PRO A CA 1
ATOM 1204 C C . PRO A 1 152 ? -0.288 5.060 13.410 1.00 86.38 152 PRO A C 1
ATOM 1206 O O . PRO A 1 152 ? -0.040 6.260 13.512 1.00 86.38 152 PRO A O 1
ATOM 1209 N N . PHE A 1 153 ? -0.985 4.586 12.379 1.00 86.38 153 PHE A N 1
ATOM 1210 C CA . PHE A 1 153 ? -1.553 5.407 11.310 1.00 86.38 153 PHE A CA 1
ATOM 1211 C C . PHE A 1 153 ? -2.984 5.862 11.609 1.00 86.38 153 PHE A C 1
ATOM 1213 O O . PHE A 1 153 ? -3.523 6.680 10.871 1.00 86.38 153 PHE A O 1
ATOM 1220 N N . CYS A 1 154 ? -3.597 5.352 12.675 1.00 90.56 154 CYS A N 1
ATOM 1221 C CA . CYS A 1 154 ? -4.935 5.723 13.102 1.00 90.56 154 CYS A CA 1
ATOM 1222 C C . CYS A 1 154 ? -4.874 6.790 14.198 1.00 90.56 154 CYS A C 1
ATOM 1224 O O . CYS A 1 154 ? -4.316 6.580 15.274 1.00 90.56 154 CYS A O 1
ATOM 1226 N N . HIS A 1 155 ? -5.544 7.916 13.972 1.00 92.62 155 HIS A N 1
ATOM 1227 C CA . HIS A 1 155 ? -5.944 8.800 15.056 1.00 92.62 155 HIS A CA 1
ATOM 1228 C C . HIS A 1 155 ? -7.306 8.351 15.588 1.00 92.62 155 HIS A C 1
ATOM 1230 O O . HIS A 1 155 ? -8.334 8.577 14.951 1.00 92.62 155 HIS A O 1
ATOM 1236 N N . PHE A 1 156 ? -7.307 7.678 16.736 1.00 91.94 156 PHE A N 1
ATOM 1237 C CA . PHE A 1 156 ? -8.536 7.213 17.373 1.00 91.94 156 PHE A CA 1
ATOM 1238 C C . PHE A 1 156 ? -9.249 8.340 18.128 1.00 91.94 156 PHE A C 1
ATOM 1240 O O . PHE A 1 156 ? -8.646 9.005 18.973 1.00 91.94 156 PHE A O 1
ATOM 1247 N N . GLU A 1 157 ? -10.537 8.510 17.836 1.00 91.25 157 GLU A N 1
ATOM 1248 C CA . GLU A 1 157 ? -11.437 9.486 18.455 1.00 91.25 157 GLU A CA 1
ATOM 1249 C C . GLU A 1 157 ? -12.792 8.827 18.766 1.00 91.25 157 GLU A C 1
ATOM 1251 O O . GLU A 1 157 ? -13.322 8.068 17.951 1.00 91.25 157 GLU A O 1
ATOM 1256 N N . TYR A 1 158 ? -13.373 9.127 19.931 1.00 86.31 158 TYR A N 1
ATOM 1257 C CA . TYR A 1 158 ? -14.756 8.759 20.242 1.00 86.31 158 TYR A CA 1
ATOM 1258 C C . TYR A 1 158 ? -15.712 9.790 19.643 1.00 86.31 158 TYR A C 1
ATOM 1260 O O . TYR A 1 158 ? -15.662 10.967 19.991 1.00 86.31 158 TYR A O 1
ATOM 1268 N N . ARG A 1 159 ? -16.592 9.338 18.750 1.00 86.00 159 ARG A N 1
ATOM 1269 C CA . ARG A 1 159 ? -17.663 10.142 18.145 1.00 86.00 159 ARG A CA 1
ATOM 1270 C C . ARG A 1 159 ? -19.022 9.603 18.573 1.00 86.00 159 ARG A C 1
ATOM 1272 O O . ARG A 1 159 ? -19.109 8.505 19.120 1.00 86.00 159 ARG A O 1
ATOM 1279 N N . ASP A 1 160 ? -20.095 10.304 18.215 1.00 79.19 160 ASP A N 1
ATOM 1280 C CA . ASP A 1 160 ? -21.480 9.889 18.501 1.00 79.19 160 ASP A CA 1
ATOM 1281 C C . ASP A 1 160 ? -21.799 8.454 18.044 1.00 79.19 160 ASP A C 1
ATOM 1283 O O . ASP A 1 160 ? -22.676 7.801 18.595 1.00 79.19 160 ASP A O 1
ATOM 1287 N N . THR A 1 161 ? -21.065 7.932 17.055 1.00 76.69 161 THR A N 1
ATOM 1288 C CA . THR A 1 161 ? -21.258 6.582 16.497 1.00 76.69 161 THR A CA 1
ATOM 1289 C C . THR A 1 161 ? -20.303 5.513 17.040 1.00 76.69 161 THR A C 1
ATOM 1291 O O . THR A 1 161 ? -20.365 4.371 16.586 1.00 76.69 161 THR A O 1
ATOM 1294 N N . GLY A 1 162 ? -19.444 5.863 18.002 1.00 84.31 162 GLY A N 1
ATOM 1295 C CA . GLY A 1 162 ? -18.480 4.969 18.644 1.00 84.31 162 GLY A CA 1
ATOM 1296 C C . GLY A 1 162 ? -17.035 5.388 18.398 1.00 84.31 162 GLY A C 1
ATOM 1297 O O . GLY A 1 162 ? -16.746 6.494 17.926 1.00 84.31 162 GLY A O 1
ATOM 1298 N N . LEU A 1 163 ? -16.115 4.484 18.724 1.00 89.38 163 LEU A N 1
ATOM 1299 C CA . LEU A 1 163 ? -14.700 4.673 18.448 1.00 89.38 163 LEU A CA 1
ATOM 1300 C C . LEU A 1 163 ? -14.450 4.695 16.932 1.00 89.38 163 LEU A C 1
ATOM 1302 O O . LEU A 1 163 ? -14.915 3.831 16.186 1.00 89.38 163 LEU A O 1
ATOM 1306 N N . THR A 1 164 ? -13.706 5.691 16.464 1.00 91.38 164 THR A N 1
ATOM 1307 C CA . THR A 1 164 ? -13.389 5.878 15.046 1.00 91.38 164 THR A CA 1
ATOM 1308 C C . THR A 1 164 ? -11.880 6.029 14.865 1.00 91.38 164 THR A C 1
ATOM 1310 O O . THR A 1 164 ? -11.268 6.880 15.501 1.00 91.38 164 THR A O 1
ATOM 1313 N N . CYS A 1 165 ? -11.281 5.232 13.978 1.00 93.69 165 CYS A N 1
ATOM 1314 C CA . CYS A 1 165 ? -9.946 5.463 13.430 1.00 93.69 165 CYS A CA 1
ATOM 1315 C C . CYS A 1 165 ? -10.043 6.491 12.297 1.00 93.69 165 CYS A C 1
ATOM 1317 O O . CYS A 1 165 ? -10.630 6.230 11.243 1.00 93.69 165 CYS A O 1
ATOM 1319 N N . LEU A 1 166 ? -9.427 7.652 12.498 1.00 92.38 166 LEU A N 1
ATOM 1320 C CA . LEU A 1 166 ? -9.225 8.652 11.460 1.00 92.38 166 LEU A CA 1
ATOM 1321 C C . LEU A 1 166 ? -7.852 8.452 10.833 1.00 92.38 166 LEU A C 1
ATOM 1323 O O . LEU A 1 166 ? -6.829 8.506 11.515 1.00 92.38 166 LEU A O 1
ATOM 1327 N N . LEU A 1 167 ? -7.834 8.243 9.522 1.00 91.81 167 LEU A N 1
ATOM 1328 C CA . LEU A 1 167 ? -6.594 8.156 8.767 1.00 91.81 167 LEU A CA 1
ATOM 1329 C C . LEU A 1 167 ? -6.131 9.550 8.329 1.00 91.81 167 LEU A C 1
ATOM 1331 O O . LEU A 1 167 ? -6.966 10.412 8.023 1.00 91.81 167 LEU A O 1
ATOM 1335 N N . PRO A 1 168 ? -4.810 9.775 8.239 1.00 90.69 168 PRO A N 1
ATOM 1336 C CA . PRO A 1 168 ? -4.259 10.931 7.564 1.00 90.69 168 PRO A CA 1
ATOM 1337 C C . PRO A 1 168 ? -4.861 11.069 6.168 1.00 90.69 168 PRO A C 1
ATOM 1339 O O . PRO A 1 168 ? -4.991 10.103 5.419 1.00 90.69 168 PRO A O 1
ATOM 1342 N N . SER A 1 169 ? -5.237 12.289 5.818 1.00 91.69 169 SER A N 1
ATOM 1343 C CA . SER A 1 169 ? -5.851 12.581 4.532 1.00 91.69 169 SER A CA 1
ATOM 1344 C C . SER A 1 169 ? -5.404 13.949 4.037 1.00 91.69 169 SER A C 1
ATOM 1346 O O . SER A 1 169 ? -4.968 14.803 4.812 1.00 91.69 169 SER A O 1
ATOM 1348 N N . LEU A 1 170 ? -5.482 14.153 2.723 1.00 89.31 170 LEU A N 1
ATOM 1349 C CA . LEU A 1 170 ? -5.259 15.460 2.109 1.00 89.31 170 LEU A CA 1
ATOM 1350 C C . LEU A 1 170 ? -6.573 15.982 1.565 1.00 89.31 170 LEU A C 1
ATOM 1352 O O . LEU A 1 170 ? -7.313 15.267 0.888 1.00 89.31 170 LEU A O 1
ATOM 1356 N N . SER A 1 171 ? -6.820 17.266 1.802 1.00 88.06 171 SER A N 1
ATOM 1357 C CA . SER A 1 171 ? -7.912 17.962 1.131 1.00 88.06 171 SER A CA 1
ATOM 1358 C C . SER A 1 171 ? -7.700 17.968 -0.386 1.00 88.06 171 SER A C 1
ATOM 1360 O O . SER A 1 171 ? -6.571 17.924 -0.886 1.00 88.06 171 SER A O 1
ATOM 1362 N N . ALA A 1 172 ? -8.789 18.115 -1.145 1.00 86.31 172 ALA A N 1
ATOM 1363 C CA . ALA A 1 172 ? -8.721 18.254 -2.599 1.00 86.31 172 ALA A CA 1
ATOM 1364 C C . ALA A 1 172 ? -7.813 19.422 -3.046 1.00 86.31 172 ALA A C 1
ATOM 1366 O O . ALA A 1 172 ? -7.159 19.333 -4.088 1.00 86.31 172 ALA A O 1
ATOM 1367 N N . VAL A 1 173 ? -7.735 20.497 -2.253 1.00 88.75 173 VAL A N 1
ATOM 1368 C CA . VAL A 1 173 ? -6.873 21.658 -2.528 1.00 88.75 173 VAL A CA 1
ATOM 1369 C C . VAL A 1 173 ? -5.399 21.283 -2.378 1.00 88.75 173 VAL A C 1
ATOM 1371 O O . VAL A 1 173 ? -4.641 21.424 -3.339 1.00 88.75 173 VAL A O 1
ATOM 1374 N N . GLN A 1 174 ? -5.013 20.721 -1.228 1.00 91.81 174 GLN A N 1
ATOM 1375 C CA . GLN A 1 174 ? -3.642 20.255 -0.983 1.00 91.81 174 GLN A CA 1
ATOM 1376 C C . GLN A 1 174 ? -3.227 19.187 -2.003 1.00 91.81 174 GLN A C 1
ATOM 1378 O O . GLN A 1 174 ? -2.106 19.198 -2.512 1.00 91.81 174 GLN A O 1
ATOM 1383 N N . GLY A 1 175 ? -4.151 18.296 -2.375 1.00 90.69 175 GLY A N 1
ATOM 1384 C CA . GLY A 1 175 ? -3.882 17.246 -3.350 1.00 90.69 175 GLY A CA 1
ATOM 1385 C C . GLY A 1 175 ? -3.479 17.771 -4.727 1.00 90.69 175 GLY A C 1
ATOM 1386 O O . GLY A 1 175 ? -2.615 17.182 -5.374 1.00 90.69 175 GLY A O 1
ATOM 1387 N N . LYS A 1 176 ? -4.003 18.926 -5.156 1.00 92.75 176 LYS A N 1
ATOM 1388 C CA . LYS A 1 176 ? -3.617 19.540 -6.437 1.00 92.75 176 LYS A CA 1
ATOM 1389 C C . LYS A 1 176 ? -2.145 19.953 -6.448 1.00 92.75 176 LYS A C 1
ATOM 1391 O O . LYS A 1 176 ? -1.468 19.779 -7.460 1.00 92.75 176 LYS A O 1
ATOM 1396 N N . GLU A 1 177 ? -1.655 20.513 -5.347 1.00 93.81 177 GLU A N 1
ATOM 1397 C CA . GLU A 1 177 ? -0.250 20.907 -5.200 1.00 93.81 177 GLU A CA 1
ATOM 1398 C C . GLU A 1 177 ? 0.657 19.681 -5.141 1.00 93.81 177 GLU A C 1
ATOM 1400 O O . GLU A 1 177 ? 1.672 19.631 -5.833 1.00 93.81 177 GLU A O 1
ATOM 1405 N N . LYS A 1 178 ? 0.233 18.651 -4.405 1.00 94.88 178 LYS A N 1
ATOM 1406 C CA . LYS A 1 178 ? 0.959 17.386 -4.292 1.00 94.88 178 LYS A CA 1
ATOM 1407 C C . LYS A 1 178 ? 1.069 16.626 -5.612 1.00 94.88 178 LYS A C 1
ATOM 1409 O O . LYS A 1 178 ? 2.149 16.149 -5.944 1.00 94.88 178 LYS A O 1
ATOM 1414 N N . ILE A 1 179 ? 0.015 16.599 -6.429 1.00 95.06 179 ILE A N 1
ATOM 1415 C CA . ILE A 1 179 ? 0.098 16.053 -7.792 1.00 95.06 179 ILE A CA 1
ATOM 1416 C C . ILE A 1 179 ? 1.091 16.839 -8.651 1.00 95.06 179 ILE A C 1
ATOM 1418 O O . ILE A 1 179 ? 1.910 16.231 -9.336 1.00 95.06 179 ILE A O 1
ATOM 1422 N N . LYS A 1 180 ? 1.063 18.178 -8.602 1.00 93.25 180 LYS A N 1
ATOM 1423 C CA . LYS A 1 180 ? 2.027 19.003 -9.348 1.00 93.25 180 LYS A CA 1
ATOM 1424 C C . LYS A 1 180 ? 3.468 18.743 -8.911 1.00 93.25 180 LYS A C 1
ATOM 1426 O O . LYS A 1 180 ? 4.362 18.764 -9.752 1.00 93.25 180 LYS A O 1
ATOM 1431 N N . GLU A 1 181 ? 3.692 18.518 -7.618 1.00 92.62 181 GLU A N 1
ATOM 1432 C CA . GLU A 1 181 ? 4.997 18.144 -7.070 1.00 92.62 181 GLU A CA 1
ATOM 1433 C C . GLU A 1 181 ? 5.481 16.816 -7.669 1.00 92.62 181 GLU A C 1
ATOM 1435 O O . GLU A 1 181 ? 6.580 16.775 -8.222 1.00 92.62 181 GLU A O 1
ATOM 1440 N N . LEU A 1 182 ? 4.636 15.775 -7.659 1.00 92.44 182 LEU A N 1
ATOM 1441 C CA . LEU A 1 182 ? 4.949 14.474 -8.263 1.00 92.44 182 LEU A CA 1
ATOM 1442 C C . LEU A 1 182 ? 5.225 14.585 -9.769 1.00 92.44 182 LEU A C 1
ATOM 1444 O O . LEU A 1 182 ? 6.207 14.032 -10.257 1.00 92.44 182 LEU A O 1
ATOM 1448 N N . GLU A 1 183 ? 4.388 15.315 -10.514 1.00 91.75 183 GLU A N 1
ATOM 1449 C CA . GLU A 1 183 ? 4.568 15.521 -11.956 1.00 91.75 183 GLU A CA 1
ATOM 1450 C C . GLU A 1 183 ? 5.888 16.253 -12.237 1.00 91.75 183 GLU A C 1
ATOM 1452 O O . GLU A 1 183 ? 6.693 15.796 -13.050 1.00 91.75 183 GLU A O 1
ATOM 1457 N N . LYS A 1 184 ? 6.169 17.349 -11.523 1.00 90.06 184 LYS A N 1
ATOM 1458 C CA . LYS A 1 184 ? 7.432 18.090 -11.652 1.00 90.06 184 LYS A CA 1
ATOM 1459 C C . LYS A 1 184 ? 8.636 17.190 -11.381 1.00 90.06 184 LYS A C 1
ATOM 1461 O O . LYS A 1 184 ? 9.605 17.229 -12.140 1.00 90.06 184 LYS A O 1
ATOM 1466 N N . ASP A 1 185 ? 8.576 16.387 -10.326 1.00 86.19 185 ASP A N 1
ATOM 1467 C CA . ASP A 1 185 ? 9.646 15.462 -9.965 1.00 86.19 185 ASP A CA 1
ATOM 1468 C C . ASP A 1 185 ? 9.773 14.279 -10.926 1.00 86.19 185 ASP A C 1
ATOM 1470 O O . ASP A 1 185 ? 10.864 13.743 -11.066 1.00 86.19 185 ASP A O 1
ATOM 1474 N N . LEU A 1 186 ? 8.718 13.887 -11.634 1.00 86.00 186 LEU A N 1
ATOM 1475 C CA . LEU A 1 186 ? 8.811 12.880 -12.686 1.00 86.00 186 LEU A CA 1
ATOM 1476 C C . LEU A 1 186 ? 9.472 13.460 -13.948 1.00 86.00 186 LEU A C 1
ATOM 1478 O O . LEU A 1 186 ? 10.412 12.867 -14.487 1.00 86.00 186 LEU A O 1
ATOM 1482 N N . PHE A 1 187 ? 9.022 14.641 -14.391 1.00 80.50 187 PHE A N 1
ATOM 1483 C CA . PHE A 1 187 ? 9.444 15.269 -15.649 1.00 80.50 187 PHE A CA 1
ATOM 1484 C C . PHE A 1 187 ? 10.839 15.902 -15.601 1.00 80.50 187 PHE A C 1
ATOM 1486 O O . PHE A 1 187 ? 11.521 15.964 -16.621 1.00 80.50 187 PHE A O 1
ATOM 1493 N N . ARG A 1 188 ? 11.307 16.356 -14.431 1.00 75.31 188 ARG A N 1
ATOM 1494 C CA . ARG A 1 188 ? 12.580 17.089 -14.321 1.00 75.31 188 ARG A CA 1
ATOM 1495 C C . ARG A 1 188 ? 13.821 16.247 -14.637 1.00 75.31 188 ARG A C 1
ATOM 1497 O O . ARG A 1 188 ? 14.836 16.810 -15.036 1.00 75.31 188 ARG A O 1
ATOM 1504 N N . PHE A 1 189 ? 13.783 14.930 -14.428 1.00 64.94 189 PHE A N 1
ATOM 1505 C CA . PHE A 1 189 ? 15.014 14.132 -14.377 1.00 64.94 189 PHE A CA 1
ATOM 1506 C C . PHE A 1 189 ? 15.354 13.395 -15.674 1.00 64.94 189 PHE A C 1
ATOM 1508 O O . PHE A 1 189 ? 16.531 13.101 -15.883 1.00 64.94 189 PHE A O 1
ATOM 1515 N N . ARG A 1 190 ? 14.382 13.067 -16.542 1.00 66.44 190 ARG A N 1
ATOM 1516 C CA . ARG A 1 190 ? 14.627 12.245 -17.746 1.00 66.44 190 ARG A CA 1
ATOM 1517 C C . ARG A 1 190 ? 13.638 12.538 -18.874 1.00 66.44 190 ARG A C 1
ATOM 1519 O O . ARG A 1 190 ? 12.500 12.886 -18.610 1.00 66.44 190 ARG A O 1
ATOM 1526 N N . GLN A 1 191 ? 14.057 12.302 -20.122 1.00 65.38 191 GLN A N 1
ATOM 1527 C CA . GLN A 1 191 ? 13.167 12.314 -21.297 1.00 65.38 191 GLN A CA 1
ATOM 1528 C C . GLN A 1 191 ? 12.305 11.044 -21.420 1.00 65.38 191 GLN A C 1
ATOM 1530 O O . GLN A 1 191 ? 11.240 11.083 -22.024 1.00 65.38 191 GLN A O 1
ATOM 1535 N N . ARG A 1 192 ? 12.766 9.908 -20.870 1.00 69.31 192 ARG A N 1
ATOM 1536 C CA . ARG A 1 192 ? 12.005 8.651 -20.793 1.00 69.31 192 ARG A CA 1
ATOM 1537 C C . ARG A 1 192 ? 11.753 8.305 -19.332 1.00 69.31 192 ARG A C 1
ATOM 1539 O O . ARG A 1 192 ? 12.705 8.171 -18.559 1.00 69.31 192 ARG A O 1
ATOM 1546 N N . HIS A 1 193 ? 10.483 8.179 -18.972 1.00 76.62 193 HIS A N 1
ATOM 1547 C CA . HIS A 1 193 ? 10.045 7.852 -17.619 1.00 76.62 193 HIS A CA 1
ATOM 1548 C C . HIS A 1 193 ? 9.811 6.343 -17.484 1.00 76.62 193 HIS A C 1
ATOM 1550 O O . HIS A 1 193 ? 9.306 5.742 -18.434 1.00 76.62 193 HIS A O 1
ATOM 1556 N N . PRO A 1 194 ? 10.138 5.732 -16.331 1.00 83.31 194 PRO A N 1
ATOM 1557 C CA . PRO A 1 194 ? 9.693 4.381 -16.005 1.00 83.31 194 PRO A CA 1
ATOM 1558 C C . PRO A 1 194 ? 8.181 4.272 -16.181 1.00 83.31 194 PRO A C 1
ATOM 1560 O O . PRO A 1 194 ? 7.433 5.049 -15.578 1.00 83.31 194 PRO A O 1
ATOM 1563 N N . TYR A 1 195 ? 7.733 3.334 -17.018 1.00 86.12 195 TYR A N 1
ATOM 1564 C CA . TYR A 1 195 ? 6.313 3.178 -17.338 1.00 86.12 195 TYR A CA 1
ATOM 1565 C C . TYR A 1 195 ? 5.475 2.981 -16.069 1.00 86.12 195 TYR A C 1
ATOM 1567 O O . TYR A 1 195 ? 4.475 3.673 -15.889 1.00 86.12 195 TYR A O 1
ATOM 1575 N N . VAL A 1 196 ? 5.926 2.111 -15.159 1.00 88.88 196 VAL A N 1
ATOM 1576 C CA . VAL A 1 196 ? 5.220 1.798 -13.908 1.00 88.88 196 VAL A CA 1
ATOM 1577 C C . VAL A 1 196 ? 5.067 3.041 -13.028 1.00 88.88 196 VAL A C 1
ATOM 1579 O O . VAL A 1 196 ? 3.953 3.371 -12.630 1.00 88.88 196 VAL A O 1
ATOM 1582 N N . LEU A 1 197 ? 6.145 3.792 -12.776 1.00 89.75 197 LEU A N 1
ATOM 1583 C CA . LEU A 1 197 ? 6.068 5.017 -11.971 1.00 89.75 197 LEU A CA 1
ATOM 1584 C C . LEU A 1 197 ? 5.169 6.077 -12.612 1.00 89.75 197 LEU A C 1
ATOM 1586 O O . LEU A 1 197 ? 4.338 6.675 -11.930 1.00 89.75 197 LEU A O 1
ATOM 1590 N N . ALA A 1 198 ? 5.291 6.287 -13.926 1.00 90.50 198 ALA A N 1
ATOM 1591 C CA . ALA A 1 198 ? 4.439 7.225 -14.651 1.00 90.50 198 ALA A CA 1
ATOM 1592 C C . ALA A 1 198 ? 2.958 6.813 -14.588 1.00 90.50 198 ALA A C 1
ATOM 1594 O O . ALA A 1 198 ? 2.082 7.657 -14.381 1.00 90.50 198 ALA A O 1
ATOM 1595 N N . ARG A 1 199 ? 2.677 5.511 -14.710 1.00 92.00 199 ARG A N 1
ATOM 1596 C CA . ARG A 1 199 ? 1.335 4.939 -14.593 1.00 92.00 199 ARG A CA 1
ATOM 1597 C C . ARG A 1 199 ? 0.751 5.163 -13.202 1.00 92.00 199 ARG A C 1
ATOM 1599 O O . ARG A 1 199 ? -0.374 5.650 -13.108 1.00 92.00 199 ARG A O 1
ATOM 1606 N N . ARG A 1 200 ? 1.516 4.904 -12.138 1.00 94.00 200 ARG A N 1
ATOM 1607 C CA . ARG A 1 200 ? 1.074 5.152 -10.758 1.00 94.00 200 ARG A CA 1
ATOM 1608 C C . ARG A 1 200 ? 0.805 6.633 -10.495 1.00 94.00 200 ARG A C 1
ATOM 1610 O O . ARG A 1 200 ? -0.243 6.961 -9.953 1.00 94.00 200 ARG A O 1
ATOM 1617 N N . VAL A 1 201 ? 1.667 7.546 -10.961 1.00 94.50 201 VAL A N 1
ATOM 1618 C CA . VAL A 1 201 ? 1.414 9.002 -10.871 1.00 94.50 201 VAL A CA 1
ATOM 1619 C C . VAL A 1 201 ? 0.115 9.385 -11.593 1.00 94.50 201 VAL A C 1
ATOM 1621 O O . VAL A 1 201 ? -0.691 10.152 -11.061 1.00 94.50 201 VAL A O 1
ATOM 1624 N N . ALA A 1 202 ? -0.138 8.819 -12.777 1.00 94.56 202 ALA A N 1
ATOM 1625 C CA . ALA A 1 202 ? -1.371 9.064 -13.522 1.00 94.56 202 ALA A CA 1
ATOM 1626 C C . ALA A 1 202 ? -2.622 8.527 -12.797 1.00 94.56 202 ALA A C 1
ATOM 1628 O O . ALA A 1 202 ? -3.658 9.199 -12.790 1.00 94.56 202 ALA A O 1
ATOM 1629 N N . LEU A 1 203 ? -2.535 7.351 -12.166 1.00 95.50 203 LEU A N 1
ATOM 1630 C CA . LEU A 1 203 ? -3.610 6.777 -11.351 1.00 95.50 203 LEU A CA 1
ATOM 1631 C C . LEU A 1 203 ? -3.884 7.616 -10.102 1.00 95.50 203 LEU A C 1
ATOM 1633 O O . LEU A 1 203 ? -5.034 7.967 -9.851 1.00 95.50 203 LEU A O 1
ATOM 1637 N N . THR A 1 204 ? -2.846 8.052 -9.390 1.00 95.75 204 THR A N 1
ATOM 1638 C CA . THR A 1 204 ? -2.972 8.948 -8.230 1.00 95.75 204 THR A CA 1
ATOM 1639 C C . THR A 1 204 ? -3.596 10.291 -8.616 1.00 95.75 204 THR A C 1
ATOM 1641 O O . THR A 1 204 ? -4.407 10.847 -7.875 1.00 95.75 204 THR A O 1
ATOM 1644 N N . ARG A 1 205 ? -3.321 10.797 -9.826 1.00 95.56 205 ARG A N 1
ATOM 1645 C CA . ARG A 1 205 ? -4.016 11.971 -10.378 1.00 95.56 205 ARG A CA 1
ATOM 1646 C C . ARG A 1 205 ? -5.495 11.701 -10.672 1.00 95.56 205 ARG A C 1
ATOM 1648 O O . ARG A 1 205 ? -6.321 12.587 -10.458 1.00 95.56 205 ARG A O 1
ATOM 1655 N N . LYS A 1 206 ? -5.858 10.517 -11.176 1.00 95.00 206 LYS A N 1
ATOM 1656 C CA . LYS A 1 206 ? -7.271 10.132 -11.366 1.00 95.00 206 LYS A CA 1
ATOM 1657 C C . LYS A 1 206 ? -7.992 9.974 -10.028 1.00 95.00 206 LYS A C 1
ATOM 1659 O O . LYS A 1 206 ? -9.111 10.461 -9.904 1.00 95.00 206 LYS A O 1
ATOM 1664 N N . LEU A 1 207 ? -7.321 9.415 -9.023 1.00 94.62 207 LEU A N 1
ATOM 1665 C CA . LEU A 1 207 ? -7.812 9.350 -7.650 1.00 94.62 207 LEU A CA 1
ATOM 1666 C C . LEU A 1 207 ? -8.082 10.747 -7.080 1.00 94.62 207 LEU A C 1
ATOM 1668 O O . LEU A 1 207 ? -9.178 11.010 -6.595 1.00 94.62 207 LEU A O 1
ATOM 1672 N N . HIS A 1 208 ? -7.139 11.681 -7.235 1.00 94.94 208 HIS A N 1
ATOM 1673 C CA . HIS A 1 208 ? -7.343 13.082 -6.851 1.00 94.94 208 HIS A CA 1
ATOM 1674 C C . HIS A 1 208 ? -8.538 13.723 -7.566 1.00 94.94 208 HIS A C 1
ATOM 1676 O O . HIS A 1 208 ? -9.312 14.441 -6.941 1.00 94.94 208 HIS A O 1
ATOM 1682 N N . ARG A 1 209 ? -8.727 13.455 -8.864 1.00 93.69 209 ARG A N 1
ATOM 1683 C CA . ARG A 1 209 ? -9.884 13.968 -9.618 1.00 93.69 209 ARG A CA 1
ATOM 1684 C C . ARG A 1 209 ? -11.209 13.416 -9.096 1.00 93.69 209 ARG A C 1
ATOM 1686 O O . ARG A 1 209 ? -12.166 14.181 -9.034 1.00 93.69 209 ARG A O 1
ATOM 1693 N N . ALA A 1 210 ? -11.258 12.131 -8.738 1.00 92.06 210 ALA A N 1
ATOM 1694 C CA . ALA A 1 210 ? -12.434 11.523 -8.120 1.00 92.06 210 ALA A CA 1
ATOM 1695 C C . ALA A 1 210 ? -12.720 12.146 -6.743 1.00 92.06 210 ALA A C 1
ATOM 1697 O O . ALA A 1 210 ? -13.864 12.469 -6.455 1.00 92.06 210 ALA A O 1
ATOM 1698 N N . LEU A 1 211 ? -11.682 12.417 -5.944 1.00 91.81 211 LEU A N 1
ATOM 1699 C CA . LEU A 1 211 ? -11.810 13.102 -4.654 1.00 91.81 211 LEU A CA 1
ATOM 1700 C C . LEU A 1 211 ? -12.283 14.561 -4.793 1.00 91.81 211 LEU A C 1
ATOM 1702 O O . LEU A 1 211 ? -13.150 15.015 -4.055 1.00 91.81 211 LEU A O 1
ATOM 1706 N N . ALA A 1 212 ? -11.704 15.320 -5.726 1.00 91.06 212 ALA A N 1
ATOM 1707 C CA . ALA A 1 212 ? -12.003 16.741 -5.911 1.00 91.06 212 ALA A CA 1
ATOM 1708 C C . ALA A 1 212 ? -13.381 16.993 -6.541 1.00 91.06 212 ALA A C 1
ATOM 1710 O O . ALA A 1 212 ? -13.935 18.083 -6.410 1.00 91.06 212 ALA A O 1
ATOM 1711 N N . ASN A 1 213 ? -13.906 16.010 -7.267 1.00 87.75 213 ASN A N 1
ATOM 1712 C CA . ASN A 1 213 ? -15.205 16.068 -7.911 1.00 87.75 213 ASN A CA 1
ATOM 1713 C C . ASN A 1 213 ? -15.842 14.671 -7.850 1.00 87.75 213 ASN A C 1
ATOM 1715 O O . ASN A 1 213 ? -15.679 13.906 -8.809 1.00 87.75 213 ASN A O 1
ATOM 1719 N N . PRO A 1 214 ? -16.545 14.338 -6.747 1.00 81.06 214 PRO A N 1
ATOM 1720 C CA . PRO A 1 214 ? -17.063 12.998 -6.458 1.00 81.06 214 PRO A CA 1
ATOM 1721 C C . PRO A 1 214 ? -18.307 12.662 -7.294 1.00 81.06 214 PRO A C 1
ATOM 1723 O O . PRO A 1 214 ? -19.340 12.230 -6.791 1.00 81.06 214 PRO A O 1
ATOM 1726 N N . LYS A 1 215 ? -18.220 12.880 -8.608 1.00 84.50 215 LYS A N 1
ATOM 1727 C CA . LYS A 1 215 ? -19.193 12.388 -9.579 1.00 84.50 215 LYS A CA 1
ATOM 1728 C C . LYS A 1 215 ? -18.995 10.879 -9.755 1.00 84.50 215 LYS A C 1
ATOM 1730 O O . LYS A 1 215 ? -17.850 10.467 -9.973 1.00 84.50 215 LYS A O 1
ATOM 1735 N N . PRO A 1 216 ? -20.072 10.073 -9.770 1.00 84.31 216 PRO A N 1
ATOM 1736 C CA . PRO A 1 216 ? -19.984 8.620 -9.941 1.00 84.31 216 PRO A CA 1
ATOM 1737 C C . PRO A 1 216 ? -19.147 8.193 -11.156 1.00 84.31 216 PRO A C 1
ATOM 1739 O O . PRO A 1 216 ? -18.331 7.283 -11.062 1.00 84.31 216 PRO A O 1
ATOM 1742 N N . GLU A 1 217 ? -19.262 8.926 -12.266 1.00 87.88 217 GLU A N 1
ATOM 1743 C CA . GLU A 1 217 ? -18.516 8.703 -13.513 1.00 87.88 217 GLU A CA 1
ATOM 1744 C C . GLU A 1 217 ? -16.989 8.737 -13.321 1.00 87.88 217 GLU A C 1
ATOM 1746 O O . GLU A 1 217 ? -16.261 7.971 -13.947 1.00 87.88 217 GLU A O 1
ATOM 1751 N N . ARG A 1 218 ? -16.477 9.621 -12.450 1.00 89.12 218 ARG A N 1
ATOM 1752 C CA . ARG A 1 218 ? -15.031 9.765 -12.201 1.00 89.12 218 ARG A CA 1
ATOM 1753 C C . ARG A 1 218 ? -14.479 8.607 -11.392 1.00 89.12 218 ARG A C 1
ATOM 1755 O O . ARG A 1 218 ? -13.376 8.137 -11.672 1.00 89.12 218 ARG A O 1
ATOM 1762 N N . LEU A 1 219 ? -15.251 8.154 -10.410 1.00 89.81 219 LEU A N 1
ATOM 1763 C CA . LEU A 1 219 ? -14.922 6.971 -9.632 1.00 89.81 219 LEU A CA 1
ATOM 1764 C C . LEU A 1 219 ? -14.986 5.717 -10.513 1.00 89.81 219 LEU A C 1
ATOM 1766 O O . LEU A 1 219 ? -14.060 4.916 -10.488 1.00 89.81 219 LEU A O 1
ATOM 1770 N N . GLN A 1 220 ? -16.005 5.598 -11.367 1.00 90.38 220 GLN A N 1
ATOM 1771 C CA . GLN A 1 220 ? -16.134 4.496 -12.322 1.00 90.38 220 GLN A CA 1
ATOM 1772 C C . GLN A 1 220 ? -14.974 4.463 -13.330 1.00 90.38 220 GLN A C 1
ATOM 1774 O O . GLN A 1 220 ? -14.410 3.399 -13.583 1.00 90.38 220 GLN A O 1
ATOM 1779 N N . GLU A 1 221 ? -14.562 5.621 -13.860 1.00 91.44 221 GLU A N 1
ATOM 1780 C CA . GLU A 1 221 ? -13.389 5.740 -14.734 1.00 91.44 221 GLU A CA 1
ATOM 1781 C C . GLU A 1 221 ? -12.124 5.231 -14.024 1.00 91.44 221 GLU A C 1
ATOM 1783 O O . GLU A 1 221 ? -11.401 4.405 -14.577 1.00 91.44 221 GLU A O 1
ATOM 1788 N N . LEU A 1 222 ? -11.865 5.675 -12.788 1.00 93.81 222 LEU A N 1
ATOM 1789 C CA . LEU A 1 222 ? -10.733 5.192 -11.992 1.00 93.81 222 LEU A CA 1
ATOM 1790 C C . LEU A 1 222 ? -10.806 3.674 -11.778 1.00 93.81 222 LEU A C 1
ATOM 1792 O O . LEU A 1 222 ? -9.841 2.970 -12.064 1.00 93.81 222 LEU A O 1
ATOM 1796 N N . CYS A 1 223 ? -11.949 3.178 -11.318 1.00 92.44 223 CYS A N 1
ATOM 1797 C CA . CYS A 1 223 ? -12.162 1.778 -10.977 1.00 92.44 223 CYS A CA 1
ATOM 1798 C C . CYS A 1 223 ? -12.037 0.834 -12.174 1.00 92.44 223 CYS A C 1
ATOM 1800 O O . CYS A 1 223 ? -11.413 -0.219 -12.056 1.00 92.44 223 CYS A O 1
ATOM 1802 N N . SER A 1 224 ? -12.542 1.235 -13.344 1.00 91.62 224 SER A N 1
ATOM 1803 C CA . SER A 1 224 ? -12.360 0.469 -14.582 1.00 91.62 224 SER A CA 1
ATOM 1804 C C . SER A 1 224 ? -10.876 0.278 -14.908 1.00 91.62 224 SER A C 1
ATOM 1806 O O . SER A 1 224 ? -10.438 -0.825 -15.223 1.00 91.62 224 SER A O 1
ATOM 1808 N N . ILE A 1 225 ? -10.070 1.327 -14.732 1.00 92.62 225 ILE A N 1
ATOM 1809 C CA . ILE A 1 225 ? -8.634 1.278 -14.994 1.00 92.62 225 ILE A CA 1
ATOM 1810 C C . ILE A 1 225 ? -7.920 0.436 -13.936 1.00 92.62 225 ILE A C 1
ATOM 1812 O O . ILE A 1 225 ? -7.061 -0.362 -14.298 1.00 92.62 225 ILE A O 1
ATOM 1816 N N . VAL A 1 226 ? -8.277 0.585 -12.656 1.00 91.56 226 VAL A N 1
ATOM 1817 C CA . VAL A 1 226 ? -7.693 -0.211 -11.566 1.00 91.56 226 VAL A CA 1
ATOM 1818 C C . VAL A 1 226 ? -7.930 -1.704 -11.800 1.00 91.56 226 VAL A C 1
ATOM 1820 O O . VAL A 1 226 ? -6.985 -2.479 -11.700 1.00 91.56 226 VAL A O 1
ATOM 1823 N N . SER A 1 227 ? -9.145 -2.096 -12.196 1.00 89.44 227 SER A N 1
ATOM 1824 C CA . SER A 1 227 ? -9.497 -3.503 -12.442 1.00 89.44 227 SER A CA 1
ATOM 1825 C C . SER A 1 227 ? -8.736 -4.153 -13.607 1.00 89.44 227 SER A C 1
ATOM 1827 O O . SER A 1 227 ? -8.522 -5.362 -13.603 1.00 89.44 227 SER A O 1
ATOM 1829 N N . LEU A 1 228 ? -8.310 -3.356 -14.593 1.00 89.19 228 LEU A N 1
ATOM 1830 C CA . LEU A 1 228 ? -7.566 -3.820 -15.770 1.00 89.19 228 LEU A CA 1
ATOM 1831 C C . LEU A 1 228 ? -6.045 -3.729 -15.594 1.00 89.19 228 LEU A C 1
ATOM 1833 O O . LEU A 1 228 ? -5.297 -4.245 -16.424 1.00 89.19 228 LEU A O 1
ATOM 1837 N N . SER A 1 229 ? -5.574 -3.043 -14.553 1.00 88.56 229 SER A N 1
ATOM 1838 C CA . SER A 1 229 ? -4.149 -2.846 -14.313 1.00 88.56 229 SER A CA 1
ATOM 1839 C C . SER A 1 229 ? -3.540 -4.031 -13.567 1.00 88.56 229 SER A C 1
ATOM 1841 O O . SER A 1 229 ? -4.151 -4.643 -12.692 1.00 88.56 229 SER A O 1
ATOM 1843 N N . LYS A 1 230 ? -2.284 -4.346 -13.892 1.00 87.81 230 LYS A N 1
ATOM 1844 C CA . LYS A 1 230 ? -1.520 -5.351 -13.137 1.00 87.81 230 LYS A CA 1
ATOM 1845 C C . LYS A 1 230 ? -1.244 -4.820 -11.729 1.00 87.81 230 LYS A C 1
ATOM 1847 O O . LYS A 1 230 ? -1.035 -3.622 -11.566 1.00 87.81 230 LYS A O 1
ATOM 1852 N N . LYS A 1 231 ? -1.127 -5.699 -10.724 1.00 84.94 231 LYS A N 1
ATOM 1853 C CA . LYS A 1 231 ? -0.828 -5.296 -9.330 1.00 84.94 231 LYS A CA 1
ATOM 1854 C C . LYS A 1 231 ? 0.378 -4.352 -9.224 1.00 84.94 231 LYS A C 1
ATOM 1856 O O . LYS A 1 231 ? 0.296 -3.341 -8.542 1.00 84.94 231 LYS A O 1
ATOM 1861 N N . LEU A 1 232 ? 1.457 -4.633 -9.960 1.00 84.19 232 LEU A N 1
ATOM 1862 C CA . LEU A 1 232 ? 2.665 -3.797 -9.983 1.00 84.19 232 LEU A CA 1
ATOM 1863 C C . LEU A 1 232 ? 2.448 -2.405 -10.604 1.00 84.19 232 LEU A C 1
ATOM 1865 O O . LEU A 1 232 ? 3.231 -1.500 -10.341 1.00 84.19 232 LEU A O 1
ATOM 1869 N N . GLU A 1 233 ? 1.417 -2.194 -11.421 1.00 88.38 233 GLU A N 1
ATOM 1870 C CA . GLU A 1 233 ? 1.107 -0.882 -12.008 1.00 88.38 233 GLU A CA 1
ATOM 1871 C C . GLU A 1 233 ? 0.314 0.025 -11.065 1.00 88.38 233 GLU A C 1
ATOM 1873 O O . GLU A 1 233 ? 0.203 1.226 -11.321 1.00 88.38 233 GLU A O 1
ATOM 1878 N N . LEU A 1 234 ? -0.261 -0.543 -10.005 1.00 91.88 234 LEU A N 1
ATOM 1879 C CA . LEU A 1 234 ? -1.087 0.172 -9.047 1.00 91.88 234 LEU A CA 1
ATOM 1880 C C . LEU A 1 234 ? -0.219 0.750 -7.920 1.00 91.88 234 LEU A C 1
ATOM 1882 O O . LEU A 1 234 ? 0.764 0.122 -7.519 1.00 91.88 234 LEU A O 1
ATOM 1886 N N . PRO A 1 235 ? -0.574 1.930 -7.382 1.00 93.06 235 PRO A N 1
ATOM 1887 C CA . PRO A 1 235 ? -0.137 2.320 -6.048 1.00 93.06 235 PRO A CA 1
ATOM 1888 C C . PRO A 1 235 ? -0.545 1.256 -5.024 1.00 93.06 235 PRO A C 1
ATOM 1890 O O . PRO A 1 235 ? -1.615 0.655 -5.152 1.00 93.06 235 PRO A O 1
ATOM 1893 N N . VAL A 1 236 ? 0.268 1.066 -3.988 1.00 91.06 236 VAL A N 1
ATOM 1894 C CA . VAL A 1 236 ? 0.050 0.064 -2.933 1.00 91.06 236 VAL A CA 1
ATOM 1895 C C . VAL A 1 236 ? -1.301 0.272 -2.252 1.00 91.06 236 VAL A C 1
ATOM 1897 O O . VAL A 1 236 ? -1.983 -0.697 -1.958 1.00 91.06 236 VAL A O 1
ATOM 1900 N N . SER A 1 237 ? -1.774 1.512 -2.092 1.00 92.00 237 SER A N 1
ATOM 1901 C CA . SER A 1 237 ? -3.100 1.772 -1.509 1.00 92.00 237 SER A CA 1
ATOM 1902 C C . SER A 1 237 ? -4.287 1.307 -2.368 1.00 92.00 237 SER A C 1
ATOM 1904 O O . SER A 1 237 ? -5.402 1.228 -1.866 1.00 92.00 237 SER A O 1
ATOM 1906 N N . MET A 1 238 ? -4.074 0.976 -3.646 1.00 92.56 238 MET A N 1
ATOM 1907 C CA . MET A 1 238 ? -5.119 0.514 -4.573 1.00 92.56 238 MET A CA 1
ATOM 1908 C C . MET A 1 238 ? -5.040 -0.991 -4.885 1.00 92.56 238 MET A C 1
ATOM 1910 O O . MET A 1 238 ? -5.908 -1.525 -5.585 1.00 92.56 238 MET A O 1
ATOM 1914 N N . THR A 1 239 ? -4.002 -1.689 -4.412 1.00 89.81 239 THR A N 1
ATOM 1915 C CA . THR A 1 239 ? -3.852 -3.141 -4.598 1.00 89.81 239 THR A CA 1
ATOM 1916 C C . THR A 1 239 ? -4.812 -3.994 -3.758 1.00 89.81 239 THR A C 1
ATOM 1918 O O . THR A 1 239 ? -5.189 -5.059 -4.262 1.00 89.81 239 THR A O 1
ATOM 1921 N N . PRO A 1 240 ? -5.245 -3.603 -2.536 1.00 88.88 240 PRO A N 1
ATOM 1922 C CA . PRO A 1 240 ? -6.059 -4.478 -1.703 1.00 88.88 240 PRO A CA 1
ATOM 1923 C C . PRO A 1 240 ? -7.436 -4.735 -2.316 1.00 88.88 240 PRO A C 1
ATOM 1925 O O . PRO A 1 240 ? -8.140 -3.820 -2.744 1.00 88.88 240 PRO A O 1
ATOM 1928 N N . ALA A 1 241 ? -7.868 -5.996 -2.319 1.00 85.88 241 ALA A N 1
ATOM 1929 C CA . ALA A 1 241 ? -9.155 -6.375 -2.902 1.00 85.88 241 ALA A CA 1
ATOM 1930 C C . ALA A 1 241 ? -10.340 -5.716 -2.177 1.00 85.88 241 ALA A C 1
ATOM 1932 O O . ALA A 1 241 ? -11.309 -5.307 -2.815 1.00 85.88 241 ALA A O 1
ATOM 1933 N N . HIS A 1 242 ? -10.259 -5.568 -0.851 1.00 83.44 242 HIS A N 1
ATOM 1934 C CA . HIS A 1 242 ? -11.315 -4.910 -0.084 1.00 83.44 242 HIS A CA 1
ATOM 1935 C C . HIS A 1 242 ? -11.393 -3.408 -0.384 1.00 83.44 242 HIS A C 1
ATOM 1937 O O . HIS A 1 242 ? -12.492 -2.872 -0.378 1.00 83.44 242 HIS A O 1
ATOM 1943 N N . TRP A 1 243 ? -10.282 -2.741 -0.729 1.00 87.88 243 TRP A N 1
ATOM 1944 C CA . TRP A 1 243 ? -10.304 -1.357 -1.217 1.00 87.88 243 TRP A CA 1
ATOM 1945 C C . TRP A 1 243 ? -11.112 -1.247 -2.505 1.00 87.88 243 TRP A C 1
ATOM 1947 O O . TRP A 1 243 ? -12.019 -0.422 -2.615 1.00 87.88 243 TRP A O 1
ATOM 1957 N N . GLN A 1 244 ? -10.814 -2.128 -3.466 1.00 87.56 244 GLN A N 1
ATOM 1958 C CA . GLN A 1 244 ? -11.502 -2.156 -4.754 1.00 87.56 244 GLN A CA 1
ATOM 1959 C C . GLN A 1 244 ? -12.982 -2.467 -4.557 1.00 87.56 244 GLN A C 1
ATOM 1961 O O . GLN A 1 244 ? -13.828 -1.799 -5.138 1.00 87.56 244 GLN A O 1
ATOM 1966 N N . LYS A 1 245 ? -13.322 -3.413 -3.681 1.00 83.19 245 LYS A N 1
ATOM 1967 C CA . LYS A 1 245 ? -14.715 -3.712 -3.347 1.00 83.19 245 LYS A CA 1
ATOM 1968 C C . LYS A 1 245 ? -15.413 -2.509 -2.704 1.00 83.19 245 LYS A C 1
ATOM 1970 O O . LYS A 1 245 ? -16.442 -2.064 -3.199 1.00 83.19 245 LYS A O 1
ATOM 1975 N N . ALA A 1 246 ? -14.817 -1.930 -1.667 1.00 79.81 246 ALA A N 1
ATOM 1976 C CA . ALA A 1 246 ? -15.392 -0.826 -0.908 1.00 79.81 246 ALA A CA 1
ATOM 1977 C C . ALA A 1 246 ? -15.655 0.418 -1.778 1.00 79.81 246 ALA A C 1
ATOM 1979 O O . ALA A 1 246 ? -16.722 1.026 -1.692 1.00 79.81 246 ALA A O 1
ATOM 1980 N N . LEU A 1 247 ? -14.705 0.785 -2.644 1.00 84.88 247 LEU A N 1
ATOM 1981 C CA . LEU A 1 247 ? -14.793 1.996 -3.463 1.00 84.88 247 LEU A CA 1
ATOM 1982 C C . LEU A 1 247 ? -15.429 1.764 -4.835 1.00 84.88 247 LEU A C 1
ATOM 1984 O O . LEU A 1 247 ? -16.224 2.587 -5.282 1.00 84.88 247 LEU A O 1
ATOM 1988 N N . CYS A 1 248 ? -15.110 0.661 -5.511 1.00 84.81 248 CYS A N 1
ATOM 1989 C CA . CYS A 1 248 ? -15.560 0.429 -6.884 1.00 84.81 248 CYS A CA 1
ATOM 1990 C C . CYS A 1 248 ? -16.919 -0.256 -6.980 1.00 84.81 248 CYS A C 1
ATOM 1992 O O . CYS A 1 248 ? -17.632 0.000 -7.949 1.00 84.81 248 CYS A O 1
ATOM 1994 N N . ALA A 1 249 ? -17.312 -1.063 -5.989 1.00 78.69 249 ALA A N 1
ATOM 1995 C CA . ALA A 1 249 ? -18.668 -1.612 -5.926 1.00 78.69 249 ALA A CA 1
ATOM 1996 C C . ALA A 1 249 ? -19.672 -0.653 -5.254 1.00 78.69 249 ALA A C 1
ATOM 1998 O O . ALA A 1 249 ? -20.862 -0.947 -5.231 1.00 78.69 249 ALA A O 1
ATOM 1999 N N . GLN A 1 250 ? -19.208 0.503 -4.750 1.00 73.88 250 GLN A N 1
ATOM 2000 C CA . GLN A 1 250 ? -20.024 1.526 -4.074 1.00 73.88 250 GLN A CA 1
ATOM 2001 C C . GLN A 1 250 ? -20.884 0.958 -2.930 1.00 73.88 250 GLN A C 1
ATOM 2003 O O . GLN A 1 250 ? -21.992 1.420 -2.675 1.00 73.88 250 GLN A O 1
ATOM 2008 N N . GLU A 1 251 ? -20.360 -0.038 -2.214 1.00 77.38 251 GLU A N 1
ATOM 2009 C CA . GLU A 1 251 ? -21.051 -0.683 -1.088 1.00 77.38 251 GLU A CA 1
ATOM 2010 C C . GLU A 1 251 ? -21.102 0.204 0.173 1.00 77.38 251 GLU A C 1
ATOM 2012 O O . GLU A 1 251 ? -21.722 -0.166 1.170 1.00 77.38 251 GLU A O 1
ATOM 2017 N N . MET A 1 252 ? -20.460 1.378 0.142 1.00 82.62 252 MET A N 1
ATOM 2018 C CA . MET A 1 252 ? -20.356 2.308 1.266 1.00 82.62 252 MET A CA 1
ATOM 2019 C C . MET A 1 252 ? -21.092 3.632 1.002 1.00 82.62 252 MET A C 1
ATOM 2021 O O . MET A 1 252 ? -21.187 4.073 -0.146 1.00 82.62 252 MET A O 1
ATOM 2025 N N . PRO A 1 253 ? -21.552 4.335 2.056 1.00 85.81 253 PRO A N 1
ATOM 2026 C CA . PRO A 1 253 ? -22.070 5.694 1.934 1.00 85.81 253 PRO A CA 1
ATOM 2027 C C . PRO A 1 253 ? -21.061 6.652 1.279 1.00 85.81 253 PRO A C 1
ATOM 2029 O O . PRO A 1 253 ? -19.857 6.567 1.524 1.00 85.81 253 PRO A O 1
ATOM 2032 N N . THR A 1 254 ? -21.552 7.632 0.513 1.00 85.31 254 THR A N 1
ATOM 2033 C CA . THR A 1 254 ? -20.721 8.602 -0.229 1.00 85.31 254 THR A CA 1
ATOM 2034 C C . THR A 1 254 ? -19.697 9.332 0.644 1.00 85.31 254 THR A C 1
ATOM 2036 O O . THR A 1 254 ? -18.579 9.593 0.207 1.00 85.31 254 THR A O 1
ATOM 2039 N N . GLU A 1 255 ? -20.049 9.661 1.887 1.00 86.56 255 GLU A N 1
ATOM 2040 C CA . GLU A 1 255 ? -19.119 10.302 2.822 1.00 86.56 255 GLU A CA 1
ATOM 2041 C C . GLU A 1 255 ? -17.925 9.396 3.151 1.00 86.56 255 GLU A C 1
ATOM 2043 O O . GLU A 1 255 ? -16.778 9.839 3.106 1.00 86.56 255 GLU A O 1
ATOM 2048 N N . GLN A 1 256 ? -18.184 8.112 3.403 1.00 86.69 256 GLN A N 1
ATOM 2049 C CA . GLN A 1 256 ? -17.155 7.120 3.695 1.00 86.69 256 GLN A CA 1
ATOM 2050 C C . GLN A 1 256 ? -16.287 6.843 2.460 1.00 86.69 256 GLN A C 1
ATOM 2052 O O . GLN A 1 256 ? -15.066 6.776 2.576 1.00 86.69 256 GLN A O 1
ATOM 2057 N N . ILE A 1 257 ? -16.889 6.809 1.263 1.00 88.25 257 ILE A N 1
ATOM 2058 C CA . ILE A 1 257 ? -16.156 6.778 -0.013 1.00 88.25 257 ILE A CA 1
ATOM 2059 C C . ILE A 1 257 ? -15.192 7.966 -0.105 1.00 88.25 257 ILE A C 1
ATOM 2061 O O . ILE A 1 257 ? -14.014 7.774 -0.395 1.00 88.25 257 ILE A O 1
ATOM 2065 N N . ASN A 1 258 ? -15.644 9.189 0.183 1.00 88.88 258 ASN A N 1
ATOM 2066 C CA . ASN A 1 258 ? -14.785 10.375 0.123 1.00 88.88 258 ASN A CA 1
ATOM 2067 C C . ASN A 1 258 ? -13.629 10.313 1.132 1.00 88.88 258 ASN A C 1
ATOM 2069 O O . ASN A 1 258 ? -12.499 10.659 0.786 1.00 88.88 258 ASN A O 1
ATOM 2073 N N . GLN A 1 259 ? -13.887 9.843 2.355 1.00 90.06 259 GLN A N 1
ATOM 2074 C CA . GLN A 1 259 ? -12.846 9.641 3.366 1.00 90.06 259 GLN A CA 1
ATOM 2075 C C . GLN A 1 259 ? -11.824 8.586 2.915 1.00 90.06 259 GLN A C 1
ATOM 2077 O O . GLN A 1 259 ? -10.618 8.817 3.016 1.00 90.06 259 GLN A O 1
ATOM 2082 N N . ALA A 1 260 ? -12.290 7.467 2.354 1.00 90.88 260 ALA A N 1
ATOM 2083 C CA . ALA A 1 260 ? -11.437 6.409 1.826 1.00 90.88 260 ALA A CA 1
ATOM 2084 C C . ALA A 1 260 ? -10.590 6.907 0.646 1.00 90.88 260 ALA A C 1
ATOM 2086 O O . ALA A 1 260 ? -9.380 6.689 0.635 1.00 90.88 260 ALA A O 1
ATOM 2087 N N . LEU A 1 261 ? -11.177 7.651 -0.301 1.00 91.88 261 LEU A N 1
ATOM 2088 C CA . LEU A 1 261 ? -10.448 8.281 -1.410 1.00 91.88 261 LEU A 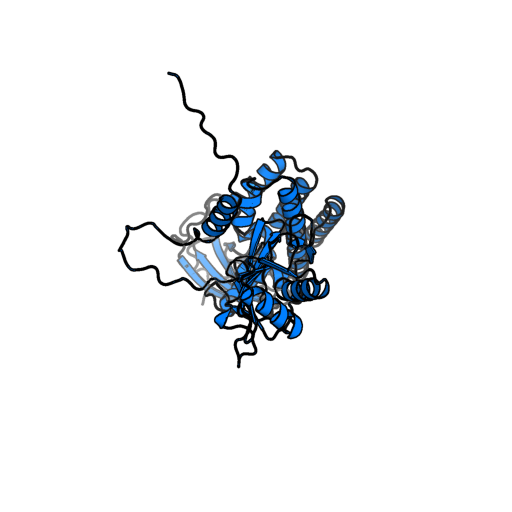CA 1
ATOM 2089 C C . LEU A 1 261 ? -9.363 9.241 -0.903 1.00 91.88 261 LEU A C 1
ATOM 2091 O O . LEU A 1 261 ? -8.250 9.240 -1.430 1.00 91.88 261 LEU A O 1
ATOM 2095 N N . ALA A 1 262 ? -9.664 10.043 0.121 1.00 93.00 262 ALA A N 1
ATOM 2096 C CA . ALA A 1 262 ? -8.727 11.010 0.685 1.00 93.00 262 ALA A CA 1
ATOM 2097 C C . ALA A 1 262 ? -7.547 10.337 1.407 1.00 93.00 262 ALA A C 1
ATOM 2099 O O . ALA A 1 262 ? -6.401 10.751 1.212 1.00 93.00 262 ALA A O 1
ATOM 2100 N N . ALA A 1 263 ? -7.813 9.284 2.185 1.00 92.12 263 ALA A N 1
ATOM 2101 C CA . ALA A 1 263 ? -6.781 8.476 2.836 1.00 92.12 263 ALA A CA 1
ATOM 2102 C C . ALA A 1 263 ? -5.930 7.708 1.810 1.00 92.12 263 ALA A C 1
ATOM 2104 O O . ALA A 1 263 ? -4.704 7.741 1.842 1.00 92.12 263 ALA A O 1
ATOM 2105 N N . SER A 1 264 ? -6.568 7.107 0.807 1.00 93.00 264 SER A N 1
ATOM 2106 C CA . SER A 1 264 ? -5.869 6.383 -0.264 1.00 93.00 264 SER A CA 1
ATOM 2107 C C . SER A 1 264 ? -4.961 7.289 -1.082 1.00 93.00 264 SER A C 1
ATOM 2109 O O . SER A 1 264 ? -3.893 6.865 -1.527 1.00 93.00 264 SER A O 1
ATOM 2111 N N . PHE A 1 265 ? -5.390 8.536 -1.289 1.00 94.94 265 PHE A N 1
ATOM 2112 C CA . PHE A 1 265 ? -4.627 9.537 -2.021 1.00 94.94 265 PHE A CA 1
ATOM 2113 C C . PHE A 1 265 ? -3.401 9.974 -1.234 1.00 94.94 265 PHE A C 1
ATOM 2115 O O . PHE A 1 265 ? -2.323 10.118 -1.813 1.00 94.94 265 PHE A O 1
ATOM 2122 N N . TYR A 1 266 ? -3.558 10.142 0.076 1.00 93.88 266 TYR A N 1
ATOM 2123 C CA . TYR A 1 266 ? -2.451 10.407 0.976 1.00 93.88 266 TYR A CA 1
ATOM 2124 C C . TYR A 1 266 ? -1.391 9.302 0.914 1.00 93.88 266 TYR A C 1
ATOM 2126 O O . TYR A 1 266 ? -0.222 9.592 0.648 1.00 93.88 266 TYR A O 1
ATOM 2134 N N . ASP A 1 267 ? -1.811 8.046 1.059 1.00 92.25 267 ASP A N 1
ATOM 2135 C CA . ASP A 1 267 ? -0.915 6.891 1.018 1.00 92.25 267 ASP A CA 1
ATOM 2136 C C . ASP A 1 267 ? -0.193 6.776 -0.332 1.00 92.25 267 ASP A C 1
ATOM 2138 O O . ASP A 1 267 ? 1.036 6.699 -0.383 1.00 92.25 267 ASP A O 1
ATOM 2142 N N . SER A 1 268 ? -0.948 6.869 -1.434 1.00 94.25 268 SER A N 1
ATOM 2143 C CA . SER A 1 268 ? -0.409 6.869 -2.801 1.00 94.25 268 SER A CA 1
ATOM 2144 C C . SER A 1 268 ? 0.605 7.995 -3.028 1.00 94.25 268 SER A C 1
ATOM 2146 O O . SER A 1 268 ? 1.616 7.801 -3.701 1.00 94.25 268 SER A O 1
ATOM 2148 N N . TYR A 1 269 ? 0.346 9.196 -2.504 1.00 94.62 269 TYR A N 1
ATOM 2149 C CA . TYR A 1 269 ? 1.271 10.319 -2.640 1.00 94.62 269 TYR A CA 1
ATOM 2150 C C . TYR A 1 269 ? 2.594 10.046 -1.916 1.00 94.62 269 TYR A C 1
ATOM 2152 O O . TYR A 1 269 ? 3.656 10.261 -2.502 1.00 94.62 269 TYR A O 1
ATOM 2160 N N . HIS A 1 270 ? 2.543 9.574 -0.668 1.00 91.69 270 HIS A N 1
ATOM 2161 C CA . HIS A 1 270 ? 3.747 9.313 0.119 1.00 91.69 270 HIS A CA 1
ATOM 2162 C C . HIS A 1 270 ? 4.579 8.169 -0.465 1.00 91.69 270 HIS A C 1
ATOM 2164 O O . HIS A 1 270 ? 5.797 8.313 -0.579 1.00 91.69 270 HIS A O 1
ATOM 2170 N N . GLU A 1 271 ? 3.928 7.097 -0.925 1.00 91.38 271 GLU A N 1
ATOM 2171 C CA . GLU A 1 271 ? 4.584 6.028 -1.679 1.00 91.38 271 GLU A CA 1
ATOM 2172 C C . GLU A 1 271 ? 5.330 6.596 -2.898 1.00 91.38 271 GLU A C 1
ATOM 2174 O O . GLU A 1 271 ? 6.538 6.405 -3.053 1.00 91.38 271 GLU A O 1
ATOM 2179 N N . LEU A 1 272 ? 4.627 7.346 -3.756 1.00 92.88 272 LEU A N 1
ATOM 2180 C CA . LEU A 1 272 ? 5.200 7.860 -5.000 1.00 92.88 272 LEU A CA 1
ATOM 2181 C C . LEU A 1 272 ? 6.290 8.897 -4.770 1.00 92.88 272 LEU A C 1
ATOM 2183 O O . LEU A 1 272 ? 7.253 8.946 -5.532 1.00 92.88 272 LEU A O 1
ATOM 2187 N N . HIS A 1 273 ? 6.170 9.708 -3.724 1.00 91.69 273 HIS A N 1
ATOM 2188 C CA . HIS A 1 273 ? 7.206 10.656 -3.348 1.00 91.69 273 HIS A CA 1
ATOM 2189 C C . HIS A 1 273 ? 8.510 9.929 -2.977 1.00 91.69 273 HIS A C 1
ATOM 2191 O O . HIS A 1 273 ? 9.591 10.329 -3.420 1.00 91.69 273 HIS A O 1
ATOM 2197 N N . SER A 1 274 ? 8.426 8.821 -2.238 1.00 88.12 274 SER A N 1
ATOM 2198 C CA . SER A 1 274 ? 9.587 7.990 -1.902 1.00 88.12 274 SER A CA 1
ATOM 2199 C C . SER A 1 274 ? 10.149 7.241 -3.109 1.00 88.12 274 SER A C 1
ATOM 2201 O O . SER A 1 274 ? 11.363 7.251 -3.323 1.00 88.12 274 SER A O 1
ATOM 2203 N N . LEU A 1 275 ? 9.293 6.688 -3.972 1.00 88.31 275 LEU A N 1
ATOM 2204 C CA . LEU A 1 275 ? 9.729 6.068 -5.229 1.00 88.31 275 LEU A CA 1
ATOM 2205 C C . LEU A 1 275 ? 10.401 7.077 -6.166 1.00 88.31 275 LEU A C 1
ATOM 2207 O O . LEU A 1 275 ? 11.394 6.748 -6.809 1.00 88.31 275 LEU A O 1
ATOM 2211 N N . LEU A 1 276 ? 9.929 8.325 -6.214 1.00 88.31 276 LEU A N 1
ATOM 2212 C CA . LEU A 1 276 ? 10.581 9.396 -6.968 1.00 88.31 276 LEU A CA 1
ATOM 2213 C C . LEU A 1 276 ? 11.944 9.763 -6.374 1.00 88.31 276 LEU A C 1
ATOM 2215 O O . LEU A 1 276 ? 12.882 10.003 -7.132 1.00 88.31 276 LEU A O 1
ATOM 2219 N N . LYS A 1 277 ? 12.106 9.769 -5.044 1.00 84.75 277 LYS A N 1
ATOM 2220 C CA . LYS A 1 277 ? 13.431 9.920 -4.414 1.00 84.75 277 LYS A CA 1
ATOM 2221 C C . LYS A 1 277 ? 14.370 8.778 -4.810 1.00 84.75 277 LYS A C 1
ATOM 2223 O O . LYS A 1 277 ? 15.493 9.048 -5.233 1.00 84.75 277 LYS A O 1
ATOM 2228 N N . ALA A 1 278 ? 13.904 7.530 -4.762 1.00 80.56 278 ALA A N 1
ATOM 2229 C CA . ALA A 1 278 ? 14.675 6.373 -5.217 1.00 80.56 278 ALA A CA 1
ATOM 2230 C C . ALA A 1 278 ? 15.012 6.465 -6.718 1.00 80.56 278 ALA A C 1
ATOM 2232 O O . ALA A 1 278 ? 16.149 6.228 -7.127 1.00 80.56 278 ALA A O 1
ATOM 2233 N N . PHE A 1 279 ? 14.064 6.919 -7.541 1.00 81.00 279 PHE A N 1
ATOM 2234 C CA . PHE A 1 279 ? 14.264 7.156 -8.967 1.00 81.00 279 PHE A CA 1
ATOM 2235 C C . PHE A 1 279 ? 15.353 8.198 -9.238 1.00 81.00 279 PHE A C 1
ATOM 2237 O O . PHE A 1 279 ? 16.171 7.997 -10.136 1.00 81.00 279 PHE A O 1
ATOM 2244 N N . LYS A 1 280 ? 15.452 9.270 -8.442 1.00 77.44 280 LYS A N 1
ATOM 2245 C CA . LYS A 1 280 ? 16.546 10.257 -8.557 1.00 77.44 280 LYS A CA 1
ATOM 2246 C C . LYS A 1 280 ? 17.932 9.629 -8.347 1.00 77.44 280 LYS A C 1
ATOM 2248 O O . LYS A 1 280 ? 18.906 10.111 -8.924 1.00 77.44 280 LYS A O 1
ATOM 2253 N N . ASN A 1 281 ? 18.019 8.528 -7.598 1.00 73.50 281 ASN A N 1
ATOM 2254 C CA . ASN A 1 281 ? 19.265 7.797 -7.347 1.00 73.50 281 ASN A CA 1
ATOM 2255 C C . ASN A 1 281 ? 19.630 6.784 -8.454 1.00 73.50 281 ASN A C 1
ATOM 2257 O O . ASN A 1 281 ? 20.738 6.238 -8.448 1.00 73.50 281 ASN A O 1
ATOM 2261 N N . THR A 1 282 ? 18.751 6.554 -9.437 1.00 75.06 282 THR A N 1
ATOM 2262 C CA . THR A 1 282 ? 19.016 5.640 -10.563 1.00 75.06 282 THR A CA 1
ATOM 2263 C C . THR A 1 282 ? 20.070 6.196 -11.524 1.00 75.06 282 THR A C 1
ATOM 2265 O O . THR A 1 282 ? 20.205 7.406 -11.725 1.00 75.06 282 THR A O 1
ATOM 2268 N N . ARG A 1 283 ? 20.834 5.315 -12.178 1.00 74.56 283 ARG A N 1
ATOM 2269 C CA . ARG A 1 283 ? 21.913 5.692 -13.103 1.00 74.56 283 ARG A CA 1
ATOM 2270 C C . ARG A 1 283 ? 21.593 5.249 -14.526 1.00 74.56 283 ARG A C 1
ATOM 2272 O O . ARG A 1 283 ? 21.119 4.141 -14.750 1.00 74.56 283 ARG A O 1
ATOM 2279 N N . THR A 1 284 ? 21.866 6.129 -15.488 1.00 75.94 284 THR A N 1
ATOM 2280 C CA . THR A 1 284 ? 21.773 5.808 -16.919 1.00 75.94 284 THR A CA 1
ATOM 2281 C C . THR A 1 284 ? 23.064 5.147 -17.392 1.00 75.94 284 THR A C 1
ATOM 2283 O O . THR A 1 284 ? 24.150 5.636 -17.078 1.00 75.94 284 THR A O 1
ATOM 2286 N N . GLY A 1 285 ? 22.948 4.078 -18.172 1.00 77.12 285 GLY A N 1
ATOM 2287 C CA . GLY A 1 285 ? 24.067 3.332 -18.751 1.00 77.12 285 GLY A CA 1
ATOM 2288 C C . GLY A 1 285 ? 23.662 2.647 -20.053 1.00 77.12 285 GLY A C 1
ATOM 2289 O O . GLY A 1 285 ? 22.492 2.695 -20.436 1.00 77.12 285 GLY A O 1
ATOM 2290 N N . VAL A 1 286 ? 24.623 2.037 -20.749 1.00 80.38 286 VAL A N 1
ATOM 2291 C CA . VAL A 1 286 ? 24.372 1.349 -22.026 1.00 80.38 286 VAL A CA 1
ATOM 2292 C C . VAL A 1 286 ? 24.694 -0.126 -21.870 1.00 80.38 286 VAL A C 1
ATOM 2294 O O . VAL A 1 286 ? 25.864 -0.486 -21.812 1.00 80.38 286 VAL A O 1
ATOM 2297 N N . LEU A 1 287 ? 23.675 -0.981 -21.847 1.00 82.94 287 LEU A N 1
ATOM 2298 C CA . LEU A 1 287 ? 23.883 -2.424 -21.909 1.00 82.94 287 LEU A CA 1
ATOM 2299 C C . LEU A 1 287 ? 24.180 -2.831 -23.348 1.00 82.94 287 LEU A C 1
ATOM 2301 O O . LEU A 1 287 ? 23.448 -2.448 -24.257 1.00 82.94 287 LEU A O 1
ATOM 2305 N N . THR A 1 288 ? 25.234 -3.616 -23.551 1.00 82.19 288 THR A N 1
ATOM 2306 C CA . THR A 1 288 ? 25.595 -4.160 -24.866 1.00 82.19 288 THR A CA 1
ATOM 2307 C C . THR A 1 288 ? 25.625 -5.680 -24.825 1.00 82.19 288 THR A C 1
ATOM 2309 O O . THR A 1 288 ? 26.096 -6.274 -23.855 1.00 82.19 288 THR A O 1
ATOM 2312 N N . LEU A 1 289 ? 25.147 -6.307 -25.895 1.00 82.50 289 LEU A N 1
ATOM 2313 C CA . LEU A 1 289 ? 25.268 -7.746 -26.104 1.00 82.50 289 LEU A CA 1
ATOM 2314 C C . LEU A 1 289 ? 26.426 -8.018 -27.068 1.00 82.50 289 LEU A C 1
ATOM 2316 O O . LEU A 1 289 ? 26.506 -7.375 -28.118 1.00 82.50 289 LEU A O 1
ATOM 2320 N N . ARG A 1 290 ? 27.332 -8.936 -26.712 1.00 81.19 290 ARG A N 1
ATOM 2321 C CA . ARG A 1 290 ? 28.429 -9.383 -27.583 1.00 81.19 290 ARG A CA 1
ATOM 2322 C C . ARG A 1 290 ? 28.558 -10.902 -27.539 1.00 81.19 290 ARG A C 1
ATOM 2324 O O . ARG A 1 290 ? 29.231 -11.437 -26.664 1.00 81.19 290 ARG A O 1
ATOM 2331 N N . LEU A 1 291 ? 27.936 -11.558 -28.512 1.00 75.56 291 LEU A N 1
ATOM 2332 C CA . LEU A 1 291 ? 28.068 -12.991 -28.763 1.00 75.56 291 LEU A CA 1
ATOM 2333 C C . LEU A 1 291 ? 29.008 -13.245 -29.958 1.00 75.56 291 LEU A C 1
ATOM 2335 O O . LEU A 1 291 ? 28.968 -12.457 -30.917 1.00 75.56 291 LEU A O 1
ATOM 2339 N N . PRO A 1 292 ? 29.836 -14.308 -29.924 1.00 75.25 292 PRO A N 1
ATOM 2340 C CA . PRO A 1 292 ? 30.594 -14.793 -31.080 1.00 75.25 292 PRO A CA 1
ATOM 2341 C C . PRO A 1 292 ? 29.676 -15.081 -32.278 1.00 75.25 292 PRO A C 1
ATOM 2343 O O . PRO A 1 292 ? 28.555 -15.541 -32.085 1.00 75.25 292 PRO A O 1
ATOM 2346 N N . GLN A 1 293 ? 30.114 -14.782 -33.509 1.00 69.06 293 GLN A N 1
ATOM 2347 C CA . GLN A 1 293 ? 29.269 -14.879 -34.717 1.00 69.06 293 GLN A CA 1
ATOM 2348 C C . GLN A 1 293 ? 28.736 -16.290 -34.994 1.00 69.06 293 GLN A C 1
ATOM 2350 O O . GLN A 1 293 ? 27.615 -16.446 -35.468 1.00 69.06 293 GLN A O 1
ATOM 2355 N N . ASP A 1 294 ? 29.531 -17.295 -34.659 1.00 66.12 294 ASP A N 1
ATOM 2356 C CA . ASP A 1 294 ? 29.231 -18.723 -34.709 1.00 66.12 294 ASP A CA 1
ATOM 2357 C C . ASP A 1 294 ? 28.122 -19.149 -33.731 1.00 66.12 294 ASP A C 1
ATOM 2359 O O . ASP A 1 294 ? 27.496 -20.186 -33.928 1.00 66.12 294 ASP A O 1
ATOM 2363 N N . GLN A 1 295 ? 27.818 -18.323 -32.725 1.00 64.94 295 GLN A N 1
ATOM 2364 C CA . GLN A 1 295 ? 26.785 -18.564 -31.714 1.00 64.94 295 GLN A CA 1
ATOM 2365 C C . GLN A 1 295 ? 25.514 -17.723 -31.942 1.00 64.94 295 GLN A C 1
ATOM 2367 O O . GLN A 1 295 ? 24.731 -17.515 -31.015 1.00 64.94 295 GLN A O 1
ATOM 2372 N N . ILE A 1 296 ? 25.294 -17.213 -33.164 1.00 66.38 296 ILE A N 1
ATOM 2373 C CA . ILE A 1 296 ? 24.146 -16.358 -33.516 1.00 66.38 296 ILE A CA 1
ATOM 2374 C C . ILE A 1 296 ? 23.221 -17.078 -34.510 1.00 66.38 296 ILE A C 1
ATOM 2376 O O . ILE A 1 296 ? 23.342 -16.876 -35.719 1.00 66.38 296 ILE A O 1
ATOM 2380 N N . PRO A 1 297 ? 22.231 -17.862 -34.051 1.00 59.75 297 PRO A N 1
ATOM 2381 C CA . PRO A 1 297 ? 21.208 -18.382 -34.951 1.00 59.75 297 PRO A CA 1
ATOM 2382 C C . PRO A 1 297 ? 20.130 -17.331 -35.311 1.00 59.75 297 PRO A C 1
ATOM 2384 O O . PRO A 1 297 ? 19.335 -17.576 -36.213 1.00 59.75 297 PRO A O 1
ATOM 2387 N N . GLY A 1 298 ? 20.070 -16.166 -34.639 1.00 63.88 298 GLY A N 1
ATOM 2388 C CA . GLY A 1 298 ? 19.014 -15.147 -34.804 1.00 63.88 298 GLY A CA 1
ATOM 2389 C C . GLY A 1 298 ? 19.487 -13.694 -34.618 1.00 63.88 298 GLY A C 1
ATOM 2390 O O . GLY A 1 298 ? 20.535 -13.444 -34.036 1.00 63.88 298 GLY A O 1
ATOM 2391 N N . LYS A 1 299 ? 18.732 -12.712 -35.142 1.00 65.25 299 LYS A N 1
ATOM 2392 C CA . LYS A 1 299 ? 19.144 -11.286 -35.158 1.00 65.25 299 LYS A CA 1
ATOM 2393 C C . LYS A 1 299 ? 18.907 -10.549 -33.836 1.00 65.25 299 LYS A C 1
ATOM 2395 O O . LYS A 1 299 ? 19.699 -9.672 -33.489 1.00 65.25 299 LYS A O 1
ATOM 2400 N N . ASP A 1 300 ? 17.845 -10.913 -33.124 1.00 72.62 300 ASP A N 1
ATOM 2401 C CA . ASP A 1 300 ? 17.365 -10.215 -31.934 1.00 72.62 300 ASP A CA 1
ATOM 2402 C C . ASP A 1 300 ? 17.228 -11.184 -30.758 1.00 72.62 300 ASP A C 1
ATOM 2404 O O . ASP A 1 300 ? 16.787 -12.324 -30.912 1.00 72.62 300 ASP A O 1
ATOM 2408 N N . PHE A 1 301 ? 17.604 -10.709 -29.577 1.00 79.69 301 PHE A N 1
ATOM 2409 C CA . PHE A 1 301 ? 17.597 -11.471 -28.338 1.00 79.69 301 PHE A CA 1
ATOM 2410 C C . PHE A 1 301 ? 16.744 -10.754 -27.304 1.00 79.69 301 PHE A C 1
ATOM 2412 O O . PHE A 1 301 ? 16.838 -9.534 -27.164 1.00 79.69 301 PHE A O 1
ATOM 2419 N N . TRP A 1 302 ? 15.945 -11.504 -26.552 1.00 85.19 302 TRP A N 1
ATOM 2420 C CA . TRP A 1 302 ? 15.189 -10.967 -25.429 1.00 85.19 302 TRP A CA 1
ATOM 2421 C C . TRP A 1 302 ? 16.039 -11.044 -24.164 1.00 85.19 302 TRP A C 1
ATOM 2423 O O . TRP A 1 302 ? 16.464 -12.121 -23.749 1.00 85.19 302 TRP A O 1
ATOM 2433 N N . VAL A 1 303 ? 16.317 -9.895 -23.563 1.00 85.25 303 VAL A N 1
ATOM 2434 C CA . VAL A 1 303 ? 17.049 -9.774 -22.305 1.00 85.25 303 VAL A CA 1
ATOM 2435 C C . VAL A 1 303 ? 16.051 -9.506 -21.195 1.00 85.25 303 VAL A C 1
ATOM 2437 O O . VAL A 1 303 ? 15.266 -8.566 -21.282 1.00 85.25 303 VAL A O 1
ATOM 2440 N N . ILE A 1 304 ? 16.134 -10.302 -20.137 1.00 86.75 304 ILE A N 1
ATOM 2441 C CA . ILE A 1 304 ? 15.432 -10.090 -18.872 1.00 86.75 304 ILE A CA 1
ATOM 2442 C C . ILE A 1 304 ? 16.487 -9.718 -17.832 1.00 86.75 304 ILE A C 1
ATOM 2444 O O . ILE A 1 304 ? 17.489 -10.420 -17.716 1.00 86.75 304 ILE A O 1
ATOM 2448 N N . LEU A 1 305 ? 16.278 -8.626 -17.101 1.00 83.56 305 LEU A N 1
ATOM 2449 C CA . LEU A 1 305 ? 17.121 -8.156 -16.005 1.00 83.56 305 LEU A CA 1
ATOM 2450 C C . LEU A 1 305 ? 16.352 -8.248 -14.686 1.00 83.56 305 LEU A C 1
ATOM 2452 O O . LEU A 1 305 ? 15.382 -7.524 -14.474 1.00 83.56 305 LEU A O 1
ATOM 2456 N N . GLU A 1 306 ? 16.829 -9.100 -13.787 1.00 82.69 306 GLU A N 1
ATOM 2457 C CA . GLU A 1 306 ? 16.266 -9.324 -12.456 1.00 82.69 306 GLU A CA 1
ATOM 2458 C C . GLU A 1 306 ? 17.227 -8.734 -11.406 1.00 82.69 306 GLU A C 1
ATOM 2460 O O . GLU A 1 306 ? 18.403 -9.109 -11.378 1.00 82.69 306 GLU A O 1
ATOM 2465 N N . PRO A 1 307 ? 16.795 -7.791 -10.555 1.00 77.19 307 PRO A N 1
ATOM 2466 C CA . PRO A 1 307 ? 17.646 -7.239 -9.501 1.00 77.19 307 PRO A CA 1
ATOM 2467 C C . PRO A 1 307 ? 18.008 -8.328 -8.473 1.00 77.19 307 PRO A C 1
ATOM 2469 O O . PRO A 1 307 ? 17.132 -8.981 -7.919 1.00 77.19 307 PRO A O 1
ATOM 2472 N N . GLN A 1 308 ? 19.302 -8.517 -8.195 1.00 75.31 308 GLN A N 1
ATOM 2473 C CA . GLN A 1 308 ? 19.789 -9.435 -7.149 1.00 75.31 308 GLN A CA 1
ATOM 2474 C C . GLN A 1 308 ? 20.130 -8.698 -5.854 1.00 75.31 308 GLN A C 1
ATOM 2476 O O . GLN A 1 308 ? 19.844 -9.169 -4.763 1.00 75.31 308 GLN A O 1
ATOM 2481 N N . THR A 1 309 ? 20.786 -7.545 -5.970 1.00 66.62 309 THR A N 1
ATOM 2482 C CA . THR A 1 309 ? 21.132 -6.677 -4.838 1.00 66.62 309 THR A CA 1
ATOM 2483 C C . THR A 1 309 ? 21.073 -5.246 -5.315 1.00 66.62 309 THR A C 1
ATOM 2485 O O . THR A 1 309 ? 21.864 -4.842 -6.165 1.00 66.62 309 THR A O 1
ATOM 2488 N N . ILE A 1 310 ? 20.149 -4.465 -4.775 1.00 61.78 310 ILE A N 1
ATOM 2489 C CA . ILE A 1 310 ? 20.110 -3.023 -4.998 1.00 61.78 310 ILE A CA 1
ATOM 2490 C C . ILE A 1 310 ? 20.808 -2.395 -3.802 1.00 61.78 310 ILE A C 1
ATOM 2492 O O . ILE A 1 310 ? 20.529 -2.768 -2.669 1.00 61.78 310 ILE A O 1
ATOM 2496 N N . GLN A 1 311 ? 21.706 -1.435 -4.032 1.00 54.41 311 GLN A N 1
ATOM 2497 C CA . GLN A 1 311 ? 22.265 -0.609 -2.952 1.00 54.41 311 GLN A CA 1
ATOM 2498 C C . GLN A 1 311 ? 21.233 0.425 -2.475 1.00 54.41 311 GLN A C 1
ATOM 2500 O O . GLN A 1 311 ? 21.475 1.630 -2.485 1.00 54.41 311 GLN A O 1
ATOM 2505 N N . THR A 1 312 ? 20.044 -0.042 -2.128 1.00 52.78 312 THR A N 1
ATOM 2506 C CA . THR A 1 312 ? 19.187 0.610 -1.149 1.00 52.78 312 THR A CA 1
ATOM 2507 C C . THR A 1 312 ? 19.645 0.069 0.194 1.00 52.78 312 THR A C 1
ATOM 2509 O O . THR A 1 312 ? 19.898 -1.130 0.294 1.00 52.78 312 THR A O 1
ATOM 2512 N N . GLU A 1 313 ? 19.845 0.935 1.190 1.00 52.00 313 GLU A N 1
ATOM 2513 C CA . GLU A 1 313 ? 20.014 0.505 2.585 1.00 52.00 313 GLU A CA 1
ATOM 2514 C C . GLU A 1 313 ? 19.017 -0.631 2.829 1.00 52.00 313 GLU A C 1
ATOM 2516 O O . GLU A 1 313 ? 17.839 -0.452 2.504 1.00 52.00 313 GLU A O 1
ATOM 2521 N N . SER A 1 314 ? 19.500 -1.825 3.209 1.00 46.19 314 SER A N 1
ATOM 2522 C CA . SER A 1 314 ? 18.622 -2.988 3.359 1.00 46.19 314 SER A CA 1
ATOM 2523 C C . SER A 1 314 ? 17.438 -2.543 4.201 1.00 46.19 314 SER A C 1
ATOM 2525 O O . SER A 1 314 ? 17.677 -2.048 5.304 1.00 46.19 314 SER A O 1
ATOM 2527 N N . PRO A 1 315 ? 16.203 -2.644 3.686 1.00 52.69 315 PRO A N 1
ATOM 2528 C CA . PRO A 1 315 ? 15.052 -2.226 4.452 1.00 52.69 315 PRO A CA 1
ATOM 2529 C C . PRO A 1 315 ? 15.047 -3.088 5.707 1.00 52.69 315 PRO A C 1
ATOM 2531 O O . PRO A 1 315 ? 14.866 -4.305 5.625 1.00 52.69 315 PRO A O 1
ATOM 2534 N N . GLU A 1 316 ? 15.322 -2.480 6.862 1.00 57.62 316 GLU A N 1
ATOM 2535 C CA . GLU A 1 316 ? 14.970 -3.107 8.122 1.00 57.62 316 GLU A CA 1
ATOM 2536 C C . GLU A 1 316 ? 13.472 -3.352 8.016 1.00 57.62 316 GLU A C 1
ATOM 2538 O O . GLU A 1 316 ? 12.682 -2.408 7.935 1.00 57.62 316 GLU A O 1
ATOM 2543 N N . LEU A 1 317 ? 13.087 -4.625 7.891 1.00 59.44 317 LEU A N 1
ATOM 2544 C CA . LEU A 1 317 ? 11.686 -5.009 7.868 1.00 59.44 317 LEU A CA 1
ATOM 2545 C C . LEU A 1 317 ? 11.113 -4.591 9.217 1.00 59.44 317 LEU A C 1
ATOM 2547 O O . LEU A 1 317 ? 11.318 -5.244 10.240 1.00 59.44 317 LEU A O 1
ATOM 2551 N N . SER A 1 318 ? 10.491 -3.423 9.187 1.00 55.66 318 SER A N 1
ATOM 2552 C CA . SER A 1 318 ? 10.009 -2.674 10.331 1.00 55.66 318 SER A CA 1
ATOM 2553 C C . SER A 1 318 ? 8.944 -3.461 11.082 1.00 55.66 318 SER A C 1
ATOM 2555 O O . SER A 1 318 ? 8.275 -4.338 10.525 1.00 55.66 318 SER A O 1
ATOM 2557 N N . THR A 1 319 ? 8.827 -3.158 12.377 1.00 62.59 319 THR A N 1
ATOM 2558 C CA . THR A 1 319 ? 7.898 -3.828 13.285 1.00 62.59 319 THR A CA 1
ATOM 2559 C C . THR A 1 319 ? 6.473 -3.774 12.746 1.00 62.59 319 THR A C 1
ATOM 2561 O O . THR 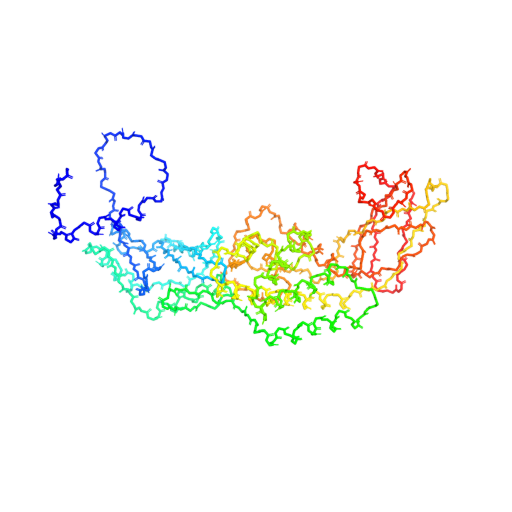A 1 319 ? 6.041 -2.846 12.065 1.00 62.59 319 THR A O 1
ATOM 2564 N N . CYS A 1 320 ? 5.749 -4.851 12.985 1.00 71.31 320 CYS A N 1
ATOM 2565 C CA . CYS A 1 320 ? 4.500 -5.117 12.313 1.00 71.31 320 CYS A CA 1
ATOM 2566 C C . CYS A 1 320 ? 3.321 -4.555 13.112 1.00 71.31 320 CYS A C 1
ATOM 2568 O O . CYS A 1 320 ? 3.197 -4.794 14.307 1.00 71.31 320 CYS A O 1
ATOM 2570 N N . PHE A 1 321 ? 2.444 -3.827 12.426 1.00 84.88 321 PHE A N 1
ATOM 2571 C CA . PHE A 1 321 ? 1.287 -3.132 12.988 1.00 84.88 321 PHE A CA 1
ATOM 2572 C C . PHE A 1 321 ? 0.012 -3.507 12.227 1.00 84.88 321 PHE A C 1
ATOM 2574 O O . PHE A 1 321 ? 0.053 -4.180 11.190 1.00 84.88 321 PHE A O 1
ATOM 2581 N N . TRP A 1 322 ? -1.138 -3.072 12.729 1.00 89.06 322 TRP A N 1
ATOM 2582 C CA . TRP A 1 322 ? -2.407 -3.181 12.024 1.00 89.06 322 TRP A CA 1
ATOM 2583 C C . TRP A 1 322 ? -2.730 -1.904 11.242 1.00 89.06 322 TRP A C 1
ATOM 2585 O O . TRP A 1 322 ? -2.536 -0.788 11.725 1.00 89.06 322 TRP A O 1
ATOM 2595 N N . HIS A 1 323 ? -3.260 -2.070 10.030 1.00 89.31 323 HIS A N 1
ATOM 2596 C CA . HIS A 1 323 ? -3.739 -0.976 9.192 1.00 89.31 323 HIS A CA 1
ATOM 2597 C C . HIS A 1 323 ? -5.086 -1.356 8.562 1.00 89.31 323 HIS A C 1
ATOM 2599 O O . HIS A 1 323 ? -5.189 -2.458 8.020 1.00 89.31 323 HIS A O 1
ATOM 2605 N N . PRO A 1 324 ? -6.092 -0.458 8.534 1.00 88.56 324 PRO A N 1
ATOM 2606 C CA . PRO A 1 324 ? -7.428 -0.792 8.028 1.00 88.56 324 PRO A CA 1
ATOM 2607 C C . PRO A 1 324 ? -7.460 -1.120 6.528 1.00 88.56 324 PRO A C 1
ATOM 2609 O O . PRO A 1 324 ? -8.402 -1.757 6.072 1.00 88.56 324 PRO A O 1
ATOM 2612 N N . LEU A 1 325 ? -6.447 -0.675 5.773 1.00 88.81 325 LEU A N 1
ATOM 2613 C CA . LEU A 1 325 ? -6.317 -0.903 4.327 1.00 88.81 325 LEU A CA 1
ATOM 2614 C C . LEU A 1 325 ? -5.393 -2.072 3.944 1.00 88.81 325 LEU A C 1
ATOM 2616 O O . LEU A 1 325 ? -5.517 -2.628 2.861 1.00 88.81 325 LEU A O 1
ATOM 2620 N N . TYR A 1 326 ? -4.416 -2.433 4.775 1.00 86.62 326 TYR A N 1
ATOM 2621 C CA . TYR A 1 326 ? -3.370 -3.385 4.376 1.00 86.62 326 TYR A CA 1
ATOM 2622 C C . TYR A 1 326 ? -3.496 -4.652 5.211 1.00 86.62 326 TYR A C 1
ATOM 2624 O O . TYR A 1 326 ? -2.839 -4.814 6.239 1.00 86.62 326 TYR A O 1
ATOM 2632 N N . GLN A 1 327 ? -4.406 -5.522 4.774 1.00 76.75 327 GLN A N 1
ATOM 2633 C CA . GLN A 1 327 ? -4.664 -6.808 5.422 1.00 76.75 327 GLN A CA 1
ATOM 2634 C C . GLN A 1 327 ? -3.626 -7.870 5.031 1.00 76.75 327 GLN A C 1
ATOM 2636 O O . GLN A 1 327 ? -3.378 -8.782 5.812 1.00 76.75 327 GLN A O 1
ATOM 2641 N N . ASP A 1 328 ? -3.008 -7.758 3.850 1.00 78.81 328 ASP A N 1
ATOM 2642 C CA . ASP A 1 328 ? -1.880 -8.598 3.456 1.00 78.81 328 ASP A CA 1
ATOM 2643 C C . ASP A 1 328 ? -0.545 -8.014 3.942 1.00 78.81 328 ASP A C 1
ATOM 2645 O O . ASP A 1 328 ? -0.294 -6.810 3.829 1.00 78.81 328 ASP A O 1
ATOM 2649 N N . ASP A 1 329 ? 0.331 -8.882 4.457 1.00 75.69 329 ASP A N 1
ATOM 2650 C CA . ASP A 1 329 ? 1.633 -8.471 5.001 1.00 75.69 329 ASP A CA 1
ATOM 2651 C C . ASP A 1 329 ? 2.498 -7.753 3.968 1.00 75.69 329 ASP A C 1
ATOM 2653 O O . ASP A 1 329 ? 3.203 -6.808 4.311 1.00 75.69 329 ASP A O 1
ATOM 2657 N N . LEU A 1 330 ? 2.436 -8.178 2.702 1.00 78.44 330 LEU A N 1
ATOM 2658 C CA . LEU A 1 330 ? 3.248 -7.597 1.642 1.00 78.44 330 LEU A CA 1
ATOM 2659 C C . LEU A 1 330 ? 2.911 -6.119 1.440 1.00 78.44 330 LEU A C 1
ATOM 2661 O O . LEU A 1 330 ? 3.801 -5.281 1.540 1.00 78.44 330 LEU A O 1
ATOM 2665 N N . SER A 1 331 ? 1.649 -5.782 1.167 1.00 81.25 331 SER A N 1
ATOM 2666 C CA . SER A 1 331 ? 1.243 -4.392 0.921 1.00 81.25 331 SER A CA 1
ATOM 2667 C C . SER A 1 331 ? 1.515 -3.510 2.137 1.00 81.25 331 SER A C 1
ATOM 2669 O O . SER A 1 331 ? 1.959 -2.373 1.985 1.00 81.25 331 SER A O 1
ATOM 2671 N N . LEU A 1 332 ? 1.341 -4.050 3.346 1.00 81.25 332 LEU A N 1
ATOM 2672 C CA . LEU A 1 332 ? 1.681 -3.348 4.577 1.00 81.25 332 LEU A CA 1
ATOM 2673 C C . LEU A 1 332 ? 3.181 -3.044 4.675 1.00 81.25 332 LEU A C 1
ATOM 2675 O O . LEU A 1 332 ? 3.563 -1.909 4.954 1.00 81.25 332 LEU A O 1
ATOM 2679 N N . ILE A 1 333 ? 4.032 -4.043 4.436 1.00 78.62 333 ILE A N 1
ATOM 2680 C CA . ILE A 1 333 ? 5.492 -3.907 4.482 1.00 78.62 333 ILE A CA 1
ATOM 2681 C C . ILE A 1 333 ? 5.973 -2.949 3.395 1.00 78.62 333 ILE A C 1
ATOM 2683 O O . ILE A 1 333 ? 6.802 -2.081 3.678 1.00 78.62 333 ILE A O 1
ATOM 2687 N N . LEU A 1 334 ? 5.436 -3.066 2.176 1.00 77.69 334 LEU A N 1
ATOM 2688 C CA . LEU A 1 334 ? 5.712 -2.145 1.075 1.00 77.69 334 LEU A CA 1
ATOM 2689 C C . LEU A 1 334 ? 5.395 -0.711 1.492 1.00 77.69 334 LEU A C 1
ATOM 2691 O O . LEU A 1 334 ? 6.243 0.172 1.380 1.00 77.69 334 LEU A O 1
ATOM 2695 N N . PHE A 1 335 ? 4.189 -0.484 2.009 1.00 81.69 335 PHE A N 1
ATOM 2696 C CA . PHE A 1 335 ? 3.762 0.832 2.450 1.00 81.69 335 PHE A CA 1
ATOM 2697 C C . PHE A 1 335 ? 4.643 1.373 3.582 1.00 81.69 335 PHE A C 1
ATOM 2699 O O . PHE A 1 335 ? 5.100 2.515 3.508 1.00 81.69 335 PHE A O 1
ATOM 2706 N N . ASN A 1 336 ? 4.944 0.569 4.602 1.00 81.25 336 ASN A N 1
ATOM 2707 C CA . ASN A 1 336 ? 5.714 1.040 5.749 1.00 81.25 336 ASN A CA 1
ATOM 2708 C C . ASN A 1 336 ? 7.150 1.427 5.372 1.00 81.25 336 ASN A C 1
ATOM 2710 O O . ASN A 1 336 ? 7.607 2.526 5.687 1.00 81.25 336 ASN A O 1
ATOM 2714 N N . ASN A 1 337 ? 7.832 0.565 4.613 1.00 77.31 337 ASN A N 1
ATOM 2715 C CA . ASN A 1 337 ? 9.203 0.819 4.167 1.00 77.31 337 ASN A CA 1
ATOM 2716 C C . ASN A 1 337 ? 9.290 2.012 3.213 1.00 77.31 337 ASN A C 1
ATOM 2718 O O . ASN A 1 337 ? 10.242 2.787 3.271 1.00 77.31 337 ASN A O 1
ATOM 2722 N N . LEU A 1 338 ? 8.292 2.198 2.344 1.00 77.44 338 LEU A N 1
ATOM 2723 C CA . LEU A 1 338 ? 8.275 3.338 1.431 1.00 77.44 338 LEU A CA 1
ATOM 2724 C C . LEU A 1 338 ? 7.919 4.640 2.145 1.00 77.44 338 LEU A C 1
ATOM 2726 O O . LEU A 1 338 ? 8.428 5.692 1.770 1.00 77.44 338 LEU A O 1
ATOM 2730 N N . THR A 1 339 ? 7.066 4.611 3.165 1.00 75.75 339 THR A N 1
ATOM 2731 C CA . THR A 1 339 ? 6.689 5.831 3.890 1.00 75.75 339 THR A CA 1
ATOM 2732 C C . THR A 1 339 ? 7.675 6.213 4.992 1.00 75.75 339 THR A C 1
ATOM 2734 O O . THR A 1 339 ? 7.653 7.369 5.420 1.00 75.75 339 THR A O 1
ATOM 2737 N N . GLY A 1 340 ? 8.564 5.296 5.395 1.00 65.62 340 GLY A N 1
ATOM 2738 C CA . GLY A 1 340 ? 9.610 5.533 6.392 1.00 65.62 340 GLY A CA 1
ATOM 2739 C C . GLY A 1 340 ? 9.044 5.910 7.757 1.00 65.62 340 GLY A C 1
ATOM 2740 O O . GLY A 1 340 ? 9.651 6.703 8.474 1.00 65.62 340 GLY A O 1
ATOM 2741 N N . ARG A 1 341 ? 7.839 5.429 8.083 1.00 66.62 341 ARG A N 1
ATOM 2742 C CA . ARG A 1 341 ? 7.223 5.725 9.372 1.00 66.62 341 ARG A CA 1
ATOM 2743 C C . ARG A 1 341 ? 7.73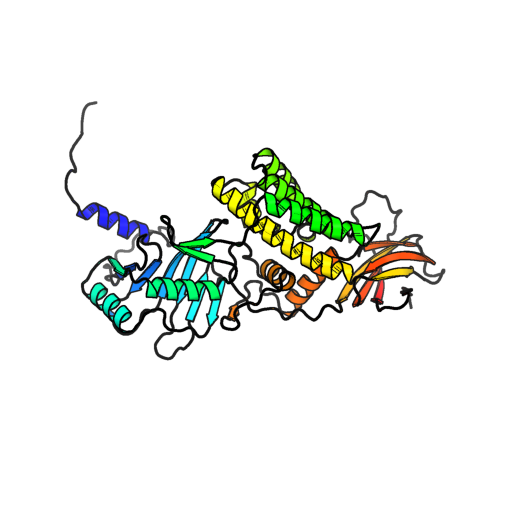7 4.763 10.416 1.00 66.62 341 ARG A C 1
ATOM 2745 O O . ARG A 1 341 ? 7.657 3.550 10.249 1.00 66.62 341 ARG A O 1
ATOM 2752 N N . GLU A 1 342 ? 8.238 5.336 11.497 1.00 57.88 342 GLU A N 1
ATOM 2753 C CA . GLU A 1 342 ? 8.619 4.577 12.672 1.00 57.88 342 GLU A CA 1
ATOM 2754 C C . GLU A 1 342 ? 7.377 3.905 13.253 1.00 57.88 342 GLU A C 1
ATOM 2756 O O . GLU A 1 342 ? 6.365 4.539 13.564 1.00 57.88 342 GLU A O 1
ATOM 2761 N N . THR A 1 343 ? 7.457 2.591 13.353 1.00 62.62 343 THR A N 1
ATOM 2762 C CA . THR A 1 343 ? 6.503 1.758 14.065 1.00 62.62 343 THR A CA 1
ATOM 2763 C C . THR A 1 343 ? 6.933 1.679 15.525 1.00 62.62 343 THR A C 1
ATOM 2765 O O . THR A 1 343 ? 8.127 1.726 15.828 1.00 62.62 343 THR A O 1
ATOM 2768 N N . SER A 1 344 ? 5.971 1.596 16.452 1.00 58.44 344 SER A N 1
ATOM 2769 C CA . SER A 1 344 ? 6.306 1.487 17.876 1.00 58.44 344 SER A CA 1
ATOM 2770 C C . SER A 1 344 ? 7.197 0.252 18.095 1.00 58.44 344 SER A C 1
ATOM 2772 O O . SER A 1 344 ? 6.865 -0.829 17.596 1.00 58.44 344 SER A O 1
ATOM 2774 N N . PRO A 1 345 ? 8.316 0.370 18.831 1.00 60.16 345 PRO A N 1
ATOM 2775 C CA . PRO A 1 345 ? 9.204 -0.758 19.104 1.00 60.16 345 PRO A CA 1
ATOM 2776 C C . PRO A 1 345 ? 8.601 -1.773 20.092 1.00 60.16 345 PRO A C 1
ATOM 2778 O O . PRO A 1 345 ? 9.229 -2.786 20.378 1.00 60.16 345 PRO A O 1
ATOM 2781 N N . GLN A 1 346 ? 7.418 -1.497 20.651 1.00 69.38 346 GLN A N 1
ATOM 2782 C CA . GLN A 1 346 ? 6.867 -2.220 21.803 1.00 69.38 346 GLN A CA 1
ATOM 2783 C C . GLN A 1 346 ? 5.955 -3.401 21.441 1.00 69.38 346 GLN A C 1
ATOM 2785 O O . GLN A 1 346 ? 5.681 -4.231 22.308 1.00 69.38 346 GLN A O 1
ATOM 2790 N N . LEU A 1 347 ? 5.485 -3.488 20.191 1.00 73.56 347 LEU A N 1
ATOM 2791 C CA . LEU A 1 347 ? 4.610 -4.566 19.727 1.00 73.56 347 LEU A CA 1
ATOM 2792 C C . LEU A 1 347 ? 5.277 -5.385 18.617 1.00 73.56 347 LEU A C 1
ATOM 2794 O O . LEU A 1 347 ? 5.782 -4.857 17.627 1.00 73.56 347 LEU A O 1
ATOM 2798 N N . GLU A 1 348 ? 5.228 -6.699 18.784 1.00 78.69 348 GLU A N 1
ATOM 2799 C CA . GLU A 1 348 ? 5.589 -7.712 17.800 1.00 78.69 348 GLU A CA 1
ATOM 2800 C C . GLU A 1 348 ? 4.322 -8.247 17.111 1.00 78.69 348 GLU A C 1
ATOM 2802 O O . GLU A 1 348 ? 3.216 -8.101 17.632 1.00 78.69 348 GLU A O 1
ATOM 2807 N N . CYS A 1 349 ? 4.450 -8.880 15.940 1.00 74.38 349 CYS A N 1
ATOM 2808 C CA . CYS A 1 349 ? 3.319 -9.531 15.271 1.00 74.38 349 CYS A CA 1
ATOM 2809 C C . CYS A 1 349 ? 3.693 -10.861 14.624 1.00 74.38 349 CYS A C 1
ATOM 2811 O O . CYS A 1 349 ? 4.856 -11.127 14.310 1.00 74.38 349 CYS A O 1
ATOM 2813 N N . GLN A 1 350 ? 2.659 -11.648 14.326 1.00 72.94 350 GLN A N 1
ATOM 2814 C CA . GLN A 1 350 ? 2.757 -12.825 13.478 1.00 72.94 350 GLN A CA 1
ATOM 2815 C C . GLN A 1 350 ? 2.446 -12.412 12.041 1.00 72.94 350 GLN A C 1
ATOM 2817 O O . GLN A 1 350 ? 1.365 -11.889 11.779 1.00 72.94 350 GLN A O 1
ATOM 2822 N N . LEU A 1 351 ? 3.383 -12.663 11.127 1.00 68.56 351 LEU A N 1
ATOM 2823 C CA . LEU A 1 351 ? 3.142 -12.541 9.690 1.00 68.56 351 LEU A CA 1
ATOM 2824 C C . LEU A 1 351 ? 2.182 -13.663 9.252 1.00 68.56 351 LEU A C 1
ATOM 2826 O O . LEU A 1 351 ? 2.427 -14.840 9.522 1.00 68.56 351 LEU A O 1
ATOM 2830 N N . HIS A 1 352 ? 1.084 -13.302 8.592 1.00 63.12 352 HIS A N 1
ATOM 2831 C CA . HIS A 1 352 ? 0.047 -14.205 8.074 1.00 63.12 352 HIS A CA 1
ATOM 2832 C C . HIS A 1 352 ? 0.456 -14.908 6.780 1.00 63.12 352 HIS A C 1
ATOM 2834 O O . HIS A 1 352 ? -0.111 -15.939 6.429 1.00 63.12 352 HIS A O 1
ATOM 2840 N N . SER A 1 353 ? 1.413 -14.341 6.048 1.00 61.47 353 SER A N 1
ATOM 2841 C CA . SER A 1 353 ? 1.697 -14.693 4.654 1.00 61.47 353 SER A CA 1
ATOM 2842 C C . SER A 1 353 ? 2.425 -16.025 4.454 1.00 61.47 353 SER A C 1
ATOM 2844 O O . SER A 1 353 ? 2.527 -16.481 3.318 1.00 61.47 353 SER A O 1
ATOM 2846 N N . GLY A 1 354 ? 2.944 -16.654 5.515 1.00 63.44 354 GLY A N 1
ATOM 2847 C CA . GLY A 1 354 ? 3.808 -17.839 5.395 1.00 63.44 354 GLY A CA 1
ATOM 2848 C C . GLY A 1 354 ? 5.109 -17.578 4.619 1.00 63.44 354 GLY A C 1
ATOM 2849 O O . GLY A 1 354 ? 5.870 -18.512 4.381 1.00 63.44 354 GLY A O 1
ATOM 2850 N N . LEU A 1 355 ? 5.357 -16.324 4.226 1.00 69.12 355 LEU A N 1
ATOM 2851 C CA . LEU A 1 355 ? 6.546 -15.872 3.521 1.00 69.12 355 LEU A CA 1
ATOM 2852 C C . LEU A 1 355 ? 7.673 -15.641 4.523 1.00 69.12 355 LEU A C 1
ATOM 2854 O O . LEU A 1 355 ? 7.454 -15.109 5.616 1.00 69.12 355 LEU A O 1
ATOM 2858 N N . SER A 1 356 ? 8.888 -16.024 4.138 1.00 75.00 356 SER A N 1
ATOM 2859 C CA . SER A 1 356 ? 10.073 -15.701 4.926 1.00 75.00 356 SER A CA 1
ATOM 2860 C C . SER A 1 356 ? 10.350 -14.192 4.892 1.00 75.00 356 SER A C 1
ATOM 2862 O O . SER A 1 356 ? 9.867 -13.461 4.018 1.00 75.00 356 SER A O 1
ATOM 2864 N N . LYS A 1 357 ? 11.145 -13.695 5.846 1.00 73.06 357 LYS A N 1
ATOM 2865 C CA . LYS A 1 357 ? 11.594 -12.292 5.831 1.00 73.06 357 LYS A CA 1
ATOM 2866 C C . LYS A 1 357 ? 12.379 -11.992 4.552 1.00 73.06 357 LYS A C 1
ATOM 2868 O O . LYS A 1 357 ? 12.253 -10.911 3.986 1.00 73.06 357 LYS A O 1
ATOM 2873 N N . GLU A 1 358 ? 13.143 -12.963 4.072 1.00 75.12 358 GLU A N 1
ATOM 2874 C CA . GLU A 1 358 ? 13.913 -12.900 2.838 1.00 75.12 358 GLU A CA 1
ATOM 2875 C C . GLU A 1 358 ? 12.998 -12.738 1.615 1.00 75.12 358 GLU A C 1
ATOM 2877 O O . GLU A 1 358 ? 13.248 -11.866 0.780 1.00 75.12 358 GLU A O 1
ATOM 2882 N N . ASP A 1 359 ? 11.898 -13.495 1.544 1.00 76.69 359 ASP A N 1
ATOM 2883 C CA . ASP A 1 359 ? 10.913 -13.378 0.459 1.00 76.69 359 ASP A CA 1
ATOM 2884 C C . ASP A 1 359 ? 10.256 -11.993 0.442 1.00 76.69 359 ASP A C 1
ATOM 2886 O O . ASP A 1 359 ? 10.087 -11.383 -0.614 1.00 76.69 359 ASP A O 1
ATOM 2890 N N . LEU A 1 360 ? 9.905 -11.468 1.618 1.00 75.88 360 LEU A N 1
ATOM 2891 C CA . LEU A 1 360 ? 9.304 -10.141 1.758 1.00 75.88 360 LEU A CA 1
ATOM 2892 C C . LEU A 1 360 ? 10.285 -9.030 1.362 1.00 75.88 360 LEU A C 1
ATOM 2894 O O . LEU A 1 360 ? 9.905 -8.092 0.657 1.00 75.88 360 LEU A O 1
ATOM 2898 N N . ALA A 1 361 ? 11.555 -9.154 1.755 1.00 75.62 361 ALA A N 1
ATOM 2899 C CA . ALA A 1 361 ? 12.610 -8.237 1.338 1.00 75.62 361 ALA A CA 1
ATOM 2900 C C . ALA A 1 361 ? 12.826 -8.274 -0.185 1.00 75.62 361 ALA A C 1
ATOM 2902 O O . ALA A 1 361 ? 12.971 -7.221 -0.811 1.00 75.62 361 ALA A O 1
ATOM 2903 N N . GLN A 1 362 ? 12.791 -9.461 -0.799 1.00 76.75 362 GLN A N 1
ATOM 2904 C CA . GLN A 1 362 ? 12.893 -9.597 -2.251 1.00 76.75 362 GLN A CA 1
ATOM 2905 C C . GLN A 1 362 ? 11.706 -8.937 -2.959 1.00 76.75 362 GLN A C 1
ATOM 2907 O O . GLN A 1 362 ? 11.912 -8.154 -3.881 1.00 76.75 362 GLN A O 1
ATOM 2912 N N . GLN A 1 363 ? 10.473 -9.170 -2.505 1.00 79.50 363 GLN A N 1
ATOM 2913 C CA . GLN A 1 363 ? 9.290 -8.563 -3.125 1.00 79.50 363 GLN A CA 1
ATOM 2914 C C . GLN A 1 363 ? 9.266 -7.033 -2.981 1.00 79.50 363 GLN A C 1
ATOM 2916 O O . GLN A 1 363 ? 8.829 -6.329 -3.894 1.00 79.50 363 GLN A O 1
ATOM 2921 N N . LEU A 1 364 ? 9.784 -6.497 -1.873 1.00 78.62 364 LEU A N 1
ATOM 2922 C CA . LEU A 1 364 ? 10.004 -5.060 -1.708 1.00 78.62 364 LEU A CA 1
ATOM 2923 C C . LEU A 1 364 ? 11.034 -4.521 -2.709 1.00 78.62 364 LEU A C 1
ATOM 2925 O O . LEU A 1 364 ? 10.781 -3.508 -3.369 1.00 78.62 364 LEU A O 1
ATOM 2929 N N . ASN A 1 365 ? 12.159 -5.218 -2.874 1.00 76.31 365 ASN A N 1
ATOM 2930 C CA . ASN A 1 365 ? 13.177 -4.865 -3.864 1.00 76.31 365 ASN A CA 1
ATOM 2931 C C . ASN A 1 365 ? 12.633 -4.917 -5.294 1.00 76.31 365 ASN A C 1
ATOM 2933 O O . ASN A 1 365 ? 12.921 -4.020 -6.092 1.00 76.31 365 ASN A O 1
ATOM 2937 N N . ASP A 1 366 ? 11.821 -5.922 -5.610 1.00 77.81 366 ASP A N 1
ATOM 2938 C CA . ASP A 1 366 ? 11.159 -6.063 -6.901 1.00 77.81 366 ASP A CA 1
ATOM 2939 C C . ASP A 1 366 ? 10.201 -4.892 -7.134 1.00 77.81 366 ASP A C 1
ATOM 2941 O O . ASP A 1 366 ? 10.294 -4.211 -8.156 1.00 77.81 366 ASP A O 1
ATOM 2945 N N . HIS A 1 367 ? 9.336 -4.574 -6.163 1.00 82.50 367 HIS A N 1
ATOM 2946 C CA . HIS A 1 367 ? 8.398 -3.451 -6.262 1.00 82.50 367 HIS A CA 1
ATOM 2947 C C . HIS A 1 367 ? 9.113 -2.121 -6.502 1.00 82.50 367 HIS A C 1
ATOM 2949 O O . HIS A 1 367 ? 8.717 -1.363 -7.393 1.00 82.50 367 HIS A O 1
ATOM 2955 N N . ILE A 1 368 ? 10.183 -1.838 -5.753 1.00 81.12 368 ILE A N 1
ATOM 2956 C CA . ILE A 1 368 ? 10.994 -0.629 -5.946 1.00 81.12 368 ILE A CA 1
ATOM 2957 C C . ILE A 1 368 ? 11.641 -0.652 -7.332 1.00 81.12 368 ILE A C 1
ATOM 2959 O O . ILE A 1 368 ? 11.508 0.321 -8.076 1.00 81.12 368 ILE A O 1
ATOM 2963 N N . SER A 1 369 ? 12.289 -1.755 -7.710 1.00 77.50 369 SER A N 1
ATOM 2964 C CA . SER A 1 369 ? 12.986 -1.896 -8.994 1.00 77.50 369 SER A CA 1
ATOM 2965 C C . SER A 1 369 ? 12.065 -1.689 -10.176 1.00 77.50 369 SER A C 1
ATOM 2967 O O . SER A 1 369 ? 12.327 -0.819 -11.000 1.00 77.50 369 SER A O 1
ATOM 2969 N N . PHE A 1 370 ? 10.960 -2.430 -10.249 1.00 80.31 370 PHE A N 1
ATOM 2970 C CA . PHE A 1 370 ? 10.002 -2.301 -11.344 1.00 80.31 370 PHE A CA 1
ATOM 2971 C C . PHE A 1 370 ? 9.406 -0.895 -11.417 1.00 80.31 370 PHE A C 1
ATOM 2973 O O . PHE A 1 370 ? 9.083 -0.424 -12.505 1.00 80.31 370 PHE A O 1
ATOM 2980 N N . SER A 1 371 ? 9.312 -0.196 -10.283 1.00 84.00 371 SER A N 1
ATOM 2981 C CA . SER A 1 371 ? 8.855 1.191 -10.255 1.00 84.00 371 SER A CA 1
ATOM 2982 C C . SER A 1 371 ? 9.882 2.151 -10.851 1.00 84.00 371 SER A C 1
ATOM 2984 O O . SER A 1 371 ? 9.515 3.034 -11.620 1.00 84.00 371 SER A O 1
ATOM 2986 N N . VAL A 1 372 ? 11.165 2.017 -10.512 1.00 80.94 372 VAL A N 1
ATOM 2987 C CA . VAL A 1 372 ? 12.181 3.028 -10.860 1.00 80.94 372 VAL A CA 1
ATOM 2988 C C . VAL A 1 372 ? 13.018 2.683 -12.097 1.00 80.94 372 VAL A C 1
ATOM 2990 O O . VAL A 1 372 ? 13.674 3.569 -12.652 1.00 80.94 372 VAL A O 1
ATOM 2993 N N . CYS A 1 373 ? 13.010 1.428 -12.544 1.00 79.19 373 CYS A N 1
ATOM 2994 C CA . CYS A 1 373 ? 13.695 0.979 -13.753 1.00 79.19 373 CYS A CA 1
ATOM 2995 C C . CYS A 1 373 ? 12.958 1.459 -15.006 1.00 79.19 373 CYS A C 1
ATOM 2997 O O . CYS A 1 373 ? 11.739 1.343 -15.103 1.00 79.19 373 CYS A O 1
ATOM 2999 N N . SER A 1 374 ? 13.686 1.953 -16.014 1.00 70.50 374 SER A N 1
ATOM 3000 C CA . SER A 1 374 ? 13.054 2.315 -17.294 1.00 70.50 374 SER A CA 1
ATOM 3001 C C . SER A 1 374 ? 12.396 1.119 -17.976 1.00 70.50 374 SER A C 1
ATOM 3003 O O . SER A 1 374 ? 11.344 1.272 -18.587 1.00 70.50 374 SER A O 1
ATOM 3005 N N . GLU A 1 375 ? 13.071 -0.030 -17.915 1.00 76.94 375 GLU A N 1
ATOM 3006 C CA . GLU A 1 375 ? 12.715 -1.271 -18.594 1.00 76.94 375 GLU A CA 1
ATOM 3007 C C . GLU A 1 375 ? 13.612 -2.388 -18.040 1.00 76.94 375 GLU A C 1
ATOM 3009 O O . GLU A 1 375 ? 14.824 -2.191 -17.916 1.00 76.94 375 GLU A O 1
ATOM 3014 N N . THR A 1 376 ? 13.027 -3.531 -17.690 1.00 76.00 376 THR A N 1
ATOM 3015 C CA . THR A 1 376 ? 13.739 -4.730 -17.207 1.00 76.00 376 THR A CA 1
ATOM 3016 C C . THR A 1 376 ? 13.681 -5.878 -18.209 1.00 76.00 376 THR A C 1
ATOM 3018 O O . THR A 1 376 ? 14.433 -6.832 -18.075 1.00 76.00 376 THR A O 1
ATOM 3021 N N . GLU A 1 377 ? 12.834 -5.779 -19.232 1.00 81.75 377 GLU A N 1
ATOM 3022 C CA . GLU A 1 377 ? 12.663 -6.793 -20.271 1.00 81.75 377 GLU A CA 1
ATOM 3023 C C . GLU A 1 377 ? 12.671 -6.132 -21.641 1.00 81.75 377 GLU A C 1
ATOM 3025 O O . GLU A 1 377 ? 11.923 -5.181 -21.862 1.00 81.75 377 GLU A O 1
ATOM 3030 N N . PHE A 1 378 ? 13.536 -6.586 -22.548 1.00 82.62 378 PHE A N 1
ATOM 3031 C CA . PHE A 1 378 ? 13.674 -5.949 -23.851 1.00 82.62 378 PHE A CA 1
ATOM 3032 C C . PHE A 1 378 ? 14.383 -6.773 -24.912 1.00 82.62 378 PHE A C 1
ATOM 3034 O O . PHE A 1 378 ? 15.293 -7.543 -24.626 1.00 82.62 378 PHE A O 1
ATOM 3041 N N . ALA A 1 379 ? 14.085 -6.462 -26.173 1.00 83.12 379 ALA A N 1
ATOM 3042 C CA . ALA A 1 379 ? 14.886 -6.907 -27.303 1.00 83.12 379 ALA A CA 1
ATOM 3043 C C . ALA A 1 379 ? 16.197 -6.101 -27.443 1.00 83.12 379 ALA A C 1
ATOM 3045 O O . ALA A 1 379 ? 16.209 -4.867 -27.332 1.00 83.12 379 ALA A O 1
ATOM 3046 N N . ILE A 1 380 ? 17.297 -6.797 -27.731 1.00 81.38 380 ILE A N 1
ATOM 3047 C CA . ILE A 1 380 ? 18.587 -6.234 -28.146 1.00 81.38 380 ILE A CA 1
ATOM 3048 C C . ILE A 1 380 ? 19.198 -7.102 -29.253 1.00 81.38 380 ILE A C 1
ATOM 3050 O O . ILE A 1 380 ? 19.160 -8.328 -29.187 1.00 81.38 380 ILE A O 1
ATOM 3054 N N . SER A 1 381 ? 19.785 -6.479 -30.273 1.00 81.94 381 SER A N 1
ATOM 3055 C CA . SER A 1 381 ? 20.522 -7.197 -31.322 1.00 81.94 381 SER A CA 1
ATOM 3056 C C . SER A 1 381 ? 22.002 -7.336 -30.947 1.00 81.94 381 SER A C 1
ATOM 3058 O O . SER A 1 381 ? 22.552 -6.477 -30.246 1.00 81.94 381 SER A O 1
ATOM 3060 N N . ASN A 1 382 ? 22.683 -8.369 -31.453 1.00 80.56 382 ASN A N 1
ATOM 3061 C CA . ASN A 1 382 ? 24.116 -8.541 -31.191 1.00 80.56 382 ASN A CA 1
ATOM 3062 C C . ASN A 1 382 ? 24.933 -7.326 -31.674 1.00 80.56 382 ASN A C 1
ATOM 3064 O O . ASN A 1 382 ? 24.705 -6.790 -32.759 1.00 80.56 382 ASN A O 1
ATOM 3068 N N . GLY A 1 383 ? 25.883 -6.873 -30.855 1.00 74.88 383 GLY A N 1
ATOM 3069 C CA . GLY A 1 383 ? 26.727 -5.711 -31.133 1.00 74.88 383 GLY A CA 1
ATOM 3070 C C . GLY A 1 383 ? 26.038 -4.352 -30.962 1.00 74.88 383 GLY A C 1
ATOM 3071 O O . GLY A 1 383 ? 26.718 -3.326 -31.029 1.00 74.88 383 GLY A O 1
ATOM 3072 N N . ARG A 1 384 ? 24.722 -4.307 -30.704 1.00 80.75 384 ARG A N 1
ATOM 3073 C CA . ARG A 1 384 ? 23.996 -3.062 -30.411 1.00 80.75 384 ARG A CA 1
ATOM 3074 C C . ARG A 1 384 ? 23.912 -2.808 -28.910 1.00 80.75 384 ARG A C 1
ATOM 3076 O O . ARG A 1 384 ? 23.912 -3.728 -28.095 1.00 80.75 384 ARG A O 1
ATOM 3083 N N . GLY A 1 385 ? 23.864 -1.526 -28.556 1.00 79.94 385 GLY A N 1
ATOM 3084 C CA . GLY A 1 385 ? 23.665 -1.071 -27.186 1.00 79.94 385 GLY A CA 1
ATOM 3085 C C . GLY A 1 385 ? 22.242 -0.582 -26.955 1.00 79.94 385 GLY A C 1
ATOM 3086 O O . GLY A 1 385 ? 21.686 0.114 -27.805 1.00 79.94 385 GLY A O 1
ATOM 3087 N N . LYS A 1 386 ? 21.675 -0.892 -25.788 1.00 84.00 386 LYS A N 1
ATOM 3088 C CA . LYS A 1 386 ? 20.428 -0.302 -25.299 1.00 84.00 386 LYS A CA 1
ATOM 3089 C C . LYS A 1 386 ? 20.712 0.600 -24.105 1.00 84.00 386 LYS A C 1
ATOM 3091 O O . LYS A 1 386 ? 21.388 0.207 -23.156 1.00 84.00 386 LYS A O 1
ATOM 3096 N N . VAL A 1 387 ? 20.200 1.828 -24.163 1.00 81.69 387 VAL A N 1
ATOM 3097 C CA . VAL A 1 387 ? 20.294 2.782 -23.054 1.00 81.69 387 VAL A CA 1
ATOM 3098 C C . VAL A 1 387 ? 19.249 2.411 -22.007 1.00 81.69 387 VAL A C 1
ATOM 3100 O O . VAL A 1 387 ? 18.057 2.417 -22.308 1.00 81.69 387 VAL A O 1
ATOM 3103 N N . LEU A 1 388 ? 19.697 2.121 -20.788 1.00 81.62 388 LEU A N 1
ATOM 3104 C CA . LEU A 1 388 ? 18.844 1.739 -19.666 1.00 81.62 388 LEU A CA 1
ATOM 3105 C C . LEU A 1 388 ? 19.050 2.684 -18.484 1.00 81.62 388 LEU A C 1
ATOM 3107 O O . LEU A 1 388 ? 20.141 3.219 -18.264 1.00 81.62 388 LEU A O 1
ATOM 3111 N N . ALA A 1 389 ? 17.985 2.876 -17.716 1.00 80.31 389 ALA A N 1
ATOM 3112 C CA . ALA A 1 389 ? 17.989 3.567 -16.440 1.00 80.31 389 ALA A CA 1
ATOM 3113 C C . ALA A 1 389 ? 17.723 2.552 -15.333 1.00 80.31 389 ALA A C 1
ATOM 3115 O O . ALA A 1 389 ? 16.577 2.154 -15.142 1.00 80.31 389 ALA A O 1
ATOM 3116 N N . LEU A 1 390 ? 18.774 2.146 -14.623 1.00 79.75 390 LEU A N 1
ATOM 3117 C CA . LEU A 1 390 ? 18.677 1.146 -13.563 1.00 79.75 390 LEU A CA 1
ATOM 3118 C C . LEU A 1 390 ? 19.234 1.708 -12.242 1.00 79.75 390 LEU A C 1
ATOM 3120 O O . LEU A 1 390 ? 20.194 2.498 -12.258 1.00 79.75 390 LEU A O 1
ATOM 3124 N N . PRO A 1 391 ? 18.650 1.344 -11.087 1.00 78.50 391 PRO A N 1
ATOM 3125 C CA . PRO A 1 391 ? 19.293 1.469 -9.784 1.00 78.50 391 PRO A CA 1
ATOM 3126 C C . PRO A 1 391 ? 20.695 0.874 -9.776 1.00 78.50 391 PRO A C 1
ATOM 3128 O O . PRO A 1 391 ? 21.017 -0.029 -10.548 1.00 78.50 391 PRO A O 1
ATOM 3131 N N . GLN A 1 392 ? 21.538 1.363 -8.874 1.00 79.44 392 GLN A N 1
ATOM 3132 C CA . GLN A 1 392 ? 22.836 0.733 -8.683 1.00 79.44 392 GLN A CA 1
ATOM 3133 C C . GLN A 1 392 ? 22.681 -0.603 -7.975 1.00 79.44 392 GLN A C 1
ATOM 3135 O O . GLN A 1 392 ? 21.994 -0.682 -6.958 1.00 79.44 392 GLN A O 1
ATOM 3140 N N . GLY A 1 393 ? 23.355 -1.623 -8.488 1.00 80.56 393 GLY A N 1
ATOM 3141 C CA . GLY A 1 393 ? 23.205 -2.963 -7.951 1.00 80.56 393 GLY A CA 1
ATOM 3142 C C . GLY A 1 393 ? 23.727 -4.047 -8.873 1.00 80.56 393 GLY A C 1
ATOM 3143 O O . GLY A 1 393 ? 24.235 -3.753 -9.956 1.00 80.56 393 GLY A O 1
ATOM 3144 N N . THR A 1 394 ? 23.572 -5.287 -8.435 1.00 83.25 394 THR A N 1
ATOM 3145 C CA . THR A 1 394 ? 23.811 -6.480 -9.248 1.00 83.25 394 THR A CA 1
ATOM 3146 C C . THR A 1 394 ? 22.490 -6.923 -9.862 1.00 83.25 394 THR A C 1
ATOM 3148 O O . THR A 1 394 ? 21.492 -7.020 -9.147 1.00 83.25 394 THR A O 1
ATOM 3151 N N . TYR A 1 395 ? 22.481 -7.218 -11.159 1.00 84.19 395 TYR A N 1
ATOM 3152 C CA . TYR A 1 395 ? 21.320 -7.770 -11.858 1.00 84.19 395 TYR A CA 1
ATOM 3153 C C . TYR A 1 395 ? 21.674 -9.129 -12.438 1.00 84.19 395 TYR A C 1
ATOM 3155 O O . TYR A 1 395 ? 22.681 -9.248 -13.135 1.00 84.19 395 TYR A O 1
ATOM 3163 N N . ARG A 1 396 ? 20.829 -10.132 -12.208 1.00 87.56 396 ARG A N 1
ATOM 3164 C CA . ARG A 1 396 ? 20.839 -11.369 -12.983 1.00 87.56 396 ARG A CA 1
ATOM 3165 C C . ARG A 1 396 ? 20.270 -11.053 -14.357 1.00 87.56 396 ARG A C 1
ATOM 3167 O O . ARG A 1 396 ? 19.234 -10.401 -14.453 1.00 87.56 396 ARG A O 1
ATOM 3174 N N . TYR A 1 397 ? 20.931 -11.503 -15.413 1.00 88.12 397 TYR A N 1
ATOM 3175 C CA . TYR A 1 397 ? 20.365 -11.450 -16.751 1.00 88.12 397 TYR A CA 1
ATOM 3176 C C . TYR A 1 397 ? 19.991 -12.850 -17.228 1.00 88.12 397 TYR A C 1
ATOM 3178 O O . TYR A 1 397 ? 20.692 -13.821 -16.936 1.00 88.12 397 TYR A O 1
ATOM 3186 N N . LYS A 1 398 ? 18.908 -12.930 -17.998 1.00 87.81 398 LYS A N 1
ATOM 3187 C CA . LYS A 1 398 ? 18.554 -14.096 -18.809 1.00 87.81 398 LYS A CA 1
ATOM 3188 C C . LYS A 1 398 ? 18.438 -13.651 -20.254 1.00 87.81 398 LYS A C 1
ATOM 3190 O O . LYS A 1 398 ? 17.710 -12.706 -20.558 1.00 87.81 398 LYS A O 1
ATOM 3195 N N . LEU A 1 399 ? 19.178 -14.314 -21.129 1.00 85.56 399 LEU A N 1
ATOM 3196 C CA . LEU A 1 399 ? 19.136 -14.105 -22.563 1.00 85.56 399 LEU A CA 1
ATOM 3197 C C . LEU A 1 399 ? 18.301 -15.216 -23.183 1.00 85.56 399 LEU A C 1
ATOM 3199 O O . LEU A 1 399 ? 18.663 -16.389 -23.104 1.00 85.56 399 LEU A O 1
ATOM 3203 N N . ARG A 1 400 ? 17.192 -14.846 -23.808 1.00 84.38 400 ARG A N 1
ATOM 3204 C CA . ARG A 1 400 ? 16.324 -15.766 -24.533 1.00 84.38 400 ARG A CA 1
ATOM 3205 C C . ARG A 1 400 ? 16.396 -15.474 -26.019 1.00 84.38 400 ARG A C 1
ATOM 3207 O O . ARG A 1 400 ? 16.407 -14.316 -26.439 1.00 84.38 400 ARG A O 1
ATOM 3214 N N . GLN A 1 401 ? 16.437 -16.536 -26.808 1.00 75.19 401 GLN A N 1
ATOM 3215 C CA . GLN A 1 401 ? 16.327 -16.444 -28.252 1.00 75.19 401 GLN A CA 1
ATOM 3216 C C . GLN A 1 401 ? 14.943 -16.933 -28.664 1.00 75.19 401 GLN A C 1
ATOM 3218 O O . GLN A 1 401 ? 14.541 -18.035 -28.298 1.00 75.19 401 GLN A O 1
ATOM 3223 N N . HIS A 1 402 ? 14.228 -16.109 -29.425 1.00 66.25 402 HIS A N 1
ATOM 3224 C CA . HIS A 1 402 ? 13.000 -16.537 -30.080 1.00 66.25 402 HIS A CA 1
ATOM 3225 C C . HIS A 1 402 ? 13.330 -17.145 -31.441 1.00 66.25 402 HIS A C 1
ATOM 3227 O O . HIS A 1 402 ? 14.138 -16.610 -32.202 1.00 66.25 402 HIS A O 1
ATOM 3233 N N . SER A 1 403 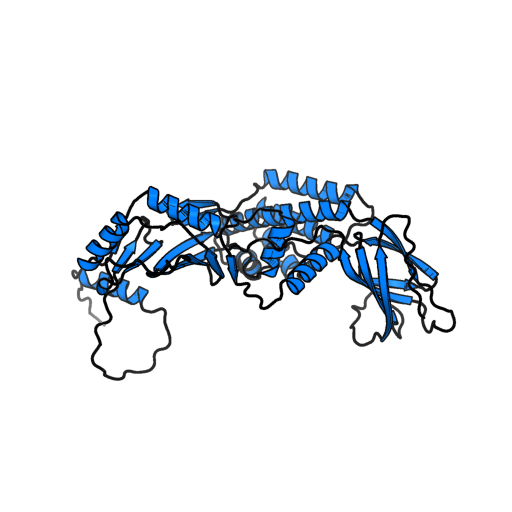? 12.684 -18.261 -31.752 1.00 57.66 403 SER A N 1
ATOM 3234 C CA . SER A 1 403 ? 12.805 -18.994 -33.015 1.00 57.66 403 SER A CA 1
ATOM 3235 C C . SER A 1 403 ? 11.985 -18.378 -34.168 1.00 57.66 403 SER A C 1
ATOM 3237 O O . SER A 1 403 ? 11.956 -18.944 -35.258 1.00 57.66 403 SER A O 1
ATOM 3239 N N . GLY A 1 404 ? 11.365 -17.201 -33.978 1.00 56.53 404 GLY A N 1
ATOM 3240 C CA . GLY A 1 404 ? 10.554 -16.490 -34.980 1.00 56.53 404 GLY A CA 1
ATOM 3241 C C . GLY A 1 404 ? 10.839 -14.981 -35.076 1.00 56.53 404 GLY A C 1
ATOM 3242 O O . GLY A 1 404 ? 11.569 -14.416 -34.264 1.00 56.53 404 GLY A O 1
ATOM 3243 N N . LEU A 1 405 ? 10.268 -14.311 -36.088 1.00 51.44 405 LEU A N 1
ATOM 3244 C CA . LEU A 1 405 ? 10.333 -12.848 -36.241 1.00 51.44 405 LEU A CA 1
ATOM 3245 C C . LEU A 1 405 ? 9.570 -12.160 -35.095 1.00 51.44 405 LEU A C 1
ATOM 3247 O O . LEU A 1 405 ? 8.413 -12.491 -34.842 1.00 51.44 405 LEU A O 1
ATOM 3251 N N . PHE A 1 406 ? 10.183 -11.168 -34.439 1.00 53.47 406 PHE A N 1
ATOM 3252 C CA . PHE A 1 406 ? 9.493 -10.322 -33.461 1.00 53.47 406 PHE A CA 1
ATOM 3253 C C . PHE A 1 406 ? 8.383 -9.523 -34.163 1.00 53.47 406 PHE A C 1
ATOM 3255 O O . PHE A 1 406 ? 8.666 -8.551 -34.863 1.00 53.47 406 PHE A O 1
ATOM 3262 N N . SER A 1 407 ? 7.118 -9.916 -33.986 1.00 48.09 407 SER A N 1
ATOM 3263 C CA . SER A 1 407 ? 5.989 -9.037 -34.311 1.00 48.09 407 SER A CA 1
ATOM 3264 C C . SER A 1 407 ? 5.776 -8.062 -33.152 1.00 48.09 407 SER A C 1
ATOM 3266 O O . SER A 1 407 ? 5.869 -8.449 -31.986 1.00 48.09 407 SER A O 1
ATOM 3268 N N . SER A 1 408 ? 5.472 -6.804 -33.457 1.00 44.16 408 SER A N 1
ATOM 3269 C CA . SER A 1 408 ? 5.227 -5.745 -32.471 1.00 44.16 408 SER A CA 1
ATOM 3270 C C . SER A 1 408 ? 4.009 -5.976 -31.561 1.00 44.16 408 SER A C 1
ATOM 3272 O O . SER A 1 408 ? 3.777 -5.167 -30.668 1.00 44.16 408 SER A O 1
ATOM 3274 N N . GLU A 1 409 ? 3.234 -7.046 -31.775 1.00 41.94 409 GLU A N 1
ATOM 3275 C CA . GLU A 1 409 ? 1.929 -7.282 -31.137 1.00 41.94 409 GLU A CA 1
ATOM 3276 C C . GLU A 1 409 ? 1.866 -8.541 -30.252 1.00 41.94 409 GLU A C 1
ATOM 3278 O O . GLU A 1 409 ? 0.841 -8.794 -29.619 1.00 41.94 409 GLU A O 1
ATOM 3283 N N . LEU A 1 410 ? 2.941 -9.326 -30.134 1.00 44.97 410 LEU A N 1
ATOM 3284 C CA . LEU A 1 410 ? 2.913 -10.561 -29.344 1.00 44.97 410 LEU A CA 1
ATOM 3285 C C . LEU A 1 410 ? 3.314 -10.319 -27.883 1.00 44.97 410 LEU A C 1
ATOM 3287 O O . LEU A 1 410 ? 4.471 -10.052 -27.563 1.00 44.97 410 LEU A O 1
ATOM 3291 N N . SER A 1 411 ? 2.342 -10.493 -26.983 1.00 42.56 411 SER A N 1
ATOM 3292 C CA . SER A 1 411 ? 2.617 -10.886 -25.599 1.00 42.56 411 SER A CA 1
ATOM 3293 C C . SER A 1 411 ? 3.320 -12.240 -25.645 1.00 42.56 411 SER A C 1
ATOM 3295 O O . SER A 1 411 ? 2.699 -13.253 -25.953 1.00 42.56 411 SER A O 1
ATOM 3297 N N . LEU A 1 412 ? 4.634 -12.231 -25.436 1.00 49.50 412 LEU A N 1
ATOM 3298 C CA . LEU A 1 412 ? 5.492 -13.409 -25.521 1.00 49.50 412 LEU A CA 1
ATOM 3299 C C . LEU A 1 412 ? 5.060 -14.439 -24.468 1.00 49.50 412 LEU A C 1
ATOM 3301 O O . LEU A 1 412 ? 5.290 -14.242 -23.273 1.00 49.50 412 LEU A O 1
ATOM 3305 N N . ALA A 1 413 ? 4.438 -15.535 -24.901 1.00 45.69 413 ALA A N 1
ATOM 3306 C CA . ALA A 1 413 ? 4.266 -16.696 -24.043 1.00 45.69 413 ALA A CA 1
ATOM 3307 C C . ALA A 1 413 ? 5.671 -17.246 -23.699 1.00 45.69 413 ALA A C 1
ATOM 3309 O O . ALA A 1 413 ? 6.492 -17.411 -24.605 1.00 45.69 413 ALA A O 1
ATOM 3310 N N . PRO A 1 414 ? 5.996 -17.513 -22.418 1.00 52.09 414 PRO A N 1
ATOM 3311 C CA . PRO A 1 414 ? 7.322 -17.986 -21.995 1.00 52.09 414 PRO A CA 1
ATOM 3312 C C . PRO A 1 414 ? 7.764 -19.325 -22.609 1.00 52.09 414 PRO A C 1
ATOM 3314 O O . PRO A 1 414 ? 8.928 -19.691 -22.478 1.00 52.09 414 PRO A O 1
ATOM 3317 N N . GLU A 1 415 ? 6.836 -20.052 -23.227 1.00 51.97 415 GLU A N 1
ATOM 3318 C CA . GLU A 1 415 ? 6.939 -21.471 -23.577 1.00 51.97 415 GLU A CA 1
ATOM 3319 C C . GLU A 1 415 ? 7.742 -21.718 -24.870 1.00 51.97 415 GLU A C 1
ATOM 3321 O O . GLU A 1 415 ? 8.344 -22.776 -25.021 1.00 51.97 415 GLU A O 1
ATOM 3326 N N . ASP A 1 416 ? 7.868 -20.705 -25.737 1.00 54.22 416 ASP A N 1
ATOM 3327 C CA . ASP A 1 416 ? 8.566 -20.797 -27.034 1.00 54.22 416 ASP A CA 1
ATOM 3328 C C . ASP A 1 416 ? 9.986 -20.191 -27.024 1.00 54.22 416 ASP A C 1
ATOM 3330 O O . ASP A 1 416 ? 10.584 -19.935 -28.073 1.00 54.22 416 ASP A O 1
ATOM 3334 N N . ALA A 1 417 ? 10.531 -19.891 -25.842 1.00 61.72 417 ALA A N 1
ATOM 3335 C CA . ALA A 1 417 ? 11.784 -19.156 -25.696 1.00 61.72 417 ALA A CA 1
ATOM 3336 C C . ALA A 1 417 ? 12.856 -20.004 -24.997 1.00 61.72 417 ALA A C 1
ATOM 3338 O O . ALA A 1 417 ? 12.820 -20.196 -23.782 1.00 61.72 417 ALA A O 1
ATOM 3339 N N . THR A 1 418 ? 13.862 -20.469 -25.741 1.00 68.69 418 THR A N 1
ATOM 3340 C CA . THR A 1 418 ? 15.011 -21.162 -25.141 1.00 68.69 418 THR A CA 1
ATOM 3341 C C . THR A 1 418 ? 15.962 -20.157 -24.495 1.00 68.69 418 THR A C 1
ATOM 3343 O O . THR A 1 418 ? 16.415 -19.206 -25.146 1.00 68.69 418 THR A O 1
ATOM 3346 N N . THR A 1 419 ? 16.288 -20.369 -23.218 1.00 73.75 419 THR A N 1
ATOM 3347 C CA . THR A 1 419 ? 17.342 -19.614 -22.529 1.00 73.75 419 THR A CA 1
ATOM 3348 C C . THR A 1 419 ? 18.699 -19.985 -23.125 1.00 73.75 419 THR A C 1
ATOM 3350 O O . THR A 1 419 ? 19.142 -21.122 -23.007 1.00 73.75 419 THR A O 1
ATOM 3353 N N . LEU A 1 420 ? 19.354 -19.015 -23.764 1.00 78.06 420 LEU A N 1
ATOM 3354 C CA . LEU A 1 420 ? 20.668 -19.167 -24.391 1.00 78.06 420 LEU A CA 1
ATOM 3355 C C . LEU A 1 420 ? 21.804 -18.964 -23.380 1.00 78.06 420 LEU A C 1
ATOM 3357 O O . LEU A 1 420 ? 22.843 -19.608 -23.455 1.00 78.06 420 LEU A O 1
ATOM 3361 N N . SER A 1 421 ? 21.629 -18.018 -22.455 1.00 81.06 421 SER A N 1
ATOM 3362 C CA . SER A 1 421 ? 22.661 -17.636 -21.493 1.00 81.06 421 SER A CA 1
ATOM 3363 C C . SER A 1 421 ? 22.038 -16.987 -20.265 1.00 81.06 421 SER A C 1
ATOM 3365 O O . SER A 1 421 ? 21.073 -16.228 -20.375 1.00 81.06 421 SER A O 1
ATOM 3367 N N . GLU A 1 422 ? 22.612 -17.254 -19.098 1.00 87.19 422 GLU A N 1
ATOM 3368 C CA . GLU A 1 422 ? 22.295 -16.556 -17.858 1.00 87.19 422 GLU A CA 1
ATOM 3369 C C . GLU A 1 422 ? 23.581 -16.144 -17.144 1.00 87.19 422 GLU A C 1
ATOM 3371 O O . GLU A 1 422 ? 24.605 -16.823 -17.226 1.00 87.19 422 GLU A O 1
ATOM 3376 N N . GLY A 1 423 ? 23.528 -15.037 -16.413 1.00 87.69 423 GLY A N 1
ATOM 3377 C CA . GLY A 1 423 ? 24.658 -14.564 -15.621 1.00 87.69 423 GLY A CA 1
ATOM 3378 C C . GLY A 1 423 ? 24.292 -13.342 -14.796 1.00 87.69 423 GLY A C 1
ATOM 3379 O O . GLY A 1 423 ? 23.114 -13.087 -14.550 1.00 87.69 423 GLY A O 1
ATOM 3380 N N . SER A 1 424 ? 25.290 -12.565 -14.379 1.00 86.75 424 SER A N 1
ATOM 3381 C CA . SER A 1 424 ? 25.084 -11.326 -13.629 1.00 86.75 424 SER A CA 1
ATOM 3382 C C . SER A 1 424 ? 25.854 -10.146 -14.226 1.00 86.75 424 SER A C 1
ATOM 3384 O O . SER A 1 424 ? 26.910 -10.305 -14.841 1.00 86.75 424 SER A O 1
ATOM 3386 N N . ILE A 1 425 ? 25.305 -8.942 -14.062 1.00 85.81 425 ILE A N 1
ATOM 3387 C CA . ILE A 1 425 ? 25.940 -7.671 -14.419 1.00 85.81 425 ILE A CA 1
ATOM 3388 C C . ILE A 1 425 ? 25.930 -6.721 -13.221 1.00 85.81 425 ILE A C 1
ATOM 3390 O O . ILE A 1 425 ? 24.915 -6.560 -12.544 1.00 85.81 425 ILE A O 1
ATOM 3394 N N . GLN A 1 426 ? 27.056 -6.046 -12.993 1.00 84.88 426 GLN A N 1
ATOM 3395 C CA . GLN A 1 426 ? 27.162 -5.001 -11.979 1.00 84.88 426 GLN A CA 1
ATOM 3396 C C . GLN A 1 426 ? 26.851 -3.628 -12.581 1.00 84.88 426 GLN A C 1
ATOM 3398 O O . GLN A 1 426 ? 27.517 -3.170 -13.511 1.00 84.88 426 GLN A O 1
ATOM 3403 N N . TRP A 1 427 ? 25.884 -2.923 -11.998 1.00 81.94 427 TRP A N 1
ATOM 3404 C CA . TRP A 1 427 ? 25.487 -1.567 -12.368 1.00 81.94 427 TRP A CA 1
ATOM 3405 C C . TRP A 1 427 ? 26.062 -0.538 -11.381 1.00 81.94 427 TRP A C 1
ATOM 3407 O O . TRP A 1 427 ? 25.352 0.125 -10.625 1.00 81.94 427 TRP A O 1
ATOM 3417 N N . SER A 1 428 ? 27.390 -0.411 -11.340 1.00 74.38 428 SER A N 1
ATOM 3418 C CA . SER A 1 428 ? 28.105 0.503 -10.434 1.00 74.38 428 SER A CA 1
ATOM 3419 C C . SER A 1 428 ? 28.683 1.718 -11.175 1.00 74.38 428 SER A C 1
ATOM 3421 O O . SER A 1 428 ? 29.214 1.601 -12.274 1.00 74.38 428 SER A O 1
ATOM 3423 N N . ARG A 1 429 ? 28.576 2.916 -10.585 1.00 57.75 429 ARG A N 1
ATOM 3424 C CA . ARG A 1 429 ? 28.956 4.226 -11.161 1.00 57.75 429 ARG A CA 1
ATOM 3425 C C . ARG A 1 429 ? 30.369 4.259 -11.779 1.00 57.75 429 ARG A C 1
ATOM 3427 O O . ARG A 1 429 ? 31.347 4.298 -11.045 1.00 57.75 429 ARG A O 1
ATOM 3434 N N . ARG A 1 430 ? 30.430 4.359 -13.112 1.00 52.53 430 ARG A N 1
ATOM 3435 C CA . ARG A 1 430 ? 31.436 4.993 -14.007 1.00 52.53 430 ARG A CA 1
ATOM 3436 C C . ARG A 1 430 ? 31.080 4.478 -15.400 1.00 52.53 430 ARG A C 1
ATOM 3438 O O . ARG A 1 430 ? 31.103 3.268 -15.545 1.00 52.53 430 ARG A O 1
ATOM 3445 N N . ARG A 1 431 ? 30.652 5.352 -16.337 1.00 55.06 431 ARG A N 1
ATOM 3446 C CA . ARG A 1 431 ? 30.070 5.016 -17.671 1.00 55.06 431 ARG A CA 1
ATOM 3447 C C . ARG A 1 431 ? 30.028 3.501 -17.942 1.00 55.06 431 ARG A C 1
ATOM 3449 O O . ARG A 1 431 ? 30.973 2.971 -18.528 1.00 55.06 431 ARG A O 1
ATOM 3456 N N . PRO A 1 432 ? 28.999 2.799 -17.443 1.00 51.38 432 PRO A N 1
ATOM 3457 C CA . PRO A 1 432 ? 29.033 1.356 -17.466 1.00 51.38 432 PRO A CA 1
ATOM 3458 C C . PRO A 1 432 ? 28.637 0.924 -18.878 1.00 51.38 432 PRO A C 1
ATOM 3460 O O . PRO A 1 432 ? 27.558 1.269 -19.366 1.00 51.38 432 PRO A O 1
ATOM 3463 N N . TYR A 1 433 ? 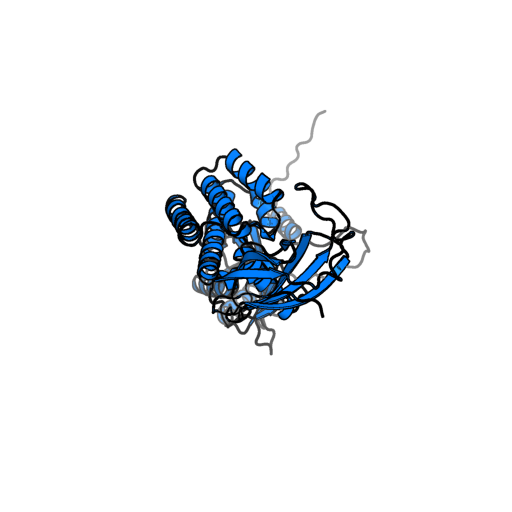29.542 0.195 -19.525 1.00 62.19 433 TYR A N 1
ATOM 3464 C CA . TYR A 1 433 ? 29.210 -0.712 -20.614 1.00 62.19 433 TYR A CA 1
ATOM 3465 C C . TYR A 1 433 ? 29.139 -2.115 -20.015 1.00 62.19 433 TYR A C 1
ATOM 3467 O O . TYR A 1 433 ? 30.129 -2.845 -20.078 1.00 62.19 433 TYR A O 1
ATOM 3475 N N . PRO A 1 434 ? 28.035 -2.507 -19.359 1.00 66.38 434 PRO A N 1
ATOM 3476 C CA . PRO A 1 434 ? 27.840 -3.908 -19.066 1.00 66.38 434 PRO A CA 1
ATOM 3477 C C . PRO A 1 434 ? 27.762 -4.647 -20.399 1.00 66.38 434 PRO A C 1
ATOM 3479 O O . PRO A 1 434 ? 27.067 -4.238 -21.338 1.00 66.38 434 PRO A O 1
ATOM 3482 N N . VAL A 1 435 ? 28.565 -5.700 -20.489 1.00 72.38 435 VAL A N 1
ATOM 3483 C CA . VAL A 1 435 ? 28.658 -6.556 -21.664 1.00 72.38 435 VAL A CA 1
ATOM 3484 C C . VAL A 1 435 ? 28.173 -7.931 -21.251 1.00 72.38 435 VAL A C 1
ATOM 3486 O O . VAL A 1 435 ? 28.780 -8.553 -20.383 1.00 72.38 435 VAL A O 1
ATOM 3489 N N . ILE A 1 436 ? 27.107 -8.400 -21.889 1.00 75.62 436 ILE A N 1
ATOM 3490 C CA . ILE A 1 436 ? 26.705 -9.805 -21.816 1.00 75.62 436 ILE A CA 1
ATOM 3491 C C . ILE A 1 436 ? 27.549 -10.574 -22.838 1.00 75.62 436 ILE A C 1
ATOM 3493 O O . ILE A 1 436 ? 27.581 -10.190 -24.013 1.00 75.62 436 ILE A O 1
ATOM 3497 N N . ARG A 1 437 ? 28.252 -11.616 -22.379 1.00 71.25 437 ARG A N 1
ATOM 3498 C CA . ARG A 1 437 ? 29.077 -12.524 -23.192 1.00 71.25 437 ARG A CA 1
ATOM 3499 C C . ARG A 1 437 ? 28.641 -13.960 -22.914 1.00 71.25 437 ARG A C 1
ATOM 3501 O O . ARG A 1 437 ? 28.441 -14.300 -21.752 1.00 71.25 437 ARG A O 1
ATOM 3508 N N . SER A 1 438 ? 28.519 -14.778 -23.952 1.00 63.16 438 SER A N 1
ATOM 3509 C CA . SER A 1 438 ? 28.486 -16.234 -23.808 1.00 63.16 438 SER A CA 1
ATOM 3510 C C . SER A 1 438 ? 29.911 -16.757 -23.605 1.00 63.16 438 SER A C 1
ATOM 3512 O O . SER A 1 438 ? 30.864 -16.165 -24.124 1.00 63.16 438 SER A O 1
ATOM 3514 N N . PHE A 1 439 ? 30.049 -17.815 -22.804 1.00 50.97 439 PHE A N 1
ATOM 3515 C CA . PHE A 1 439 ? 31.301 -18.550 -22.612 1.00 50.97 439 PHE A CA 1
ATOM 3516 C C . PHE A 1 439 ? 31.320 -19.789 -23.495 1.00 50.97 439 PHE A C 1
ATOM 3518 O O . PHE A 1 439 ? 30.240 -20.410 -23.627 1.00 50.97 439 PHE A O 1
#

Radius of gyration: 29.08 Å; chains: 1; bounding box: 95×56×78 Å

pLDDT: mean 74.91, std 17.72, range [24.48, 95.75]

Foldseek 3Di:
DDDDDDDDDDDPVVVVVVVVVVVVPPDDDDDDDDDDPDPPDQQWAWEAADPQSFKTFTDRLVCPLQDRAKIKGWEAELLGIKIKMWGDDHVPDQKIWIAIPNWIKMFRADDLDDSVRSNVVNVCVNVVDNYHYNHDPSSVVSVQVVQCLQAVQFDWDQDPNGIYTQGDFDALVVLVVLLVVLVCLQPVQDPFGQPLLVLLSVLLVLLSVCLNPVDVVSLQVSLVVLVVDDLLSYQLLSNFPSLSCCRVVVPDDSVSNNSSSRNSSVLSSLLSVLLSVLLNQWDKAKEAEAEDPVLDPDFKKKKAKQFPDFPDPQQPQAADHDDSRPPASLSRSLSCSSNVDHRDPGMHTDHPPPDDPVRSSSVSVVSSFSNNKSDRIDMDGHGDIDIITGGFHKIKMWIWDAPDDDDPPDPDDPPRTDTPDIDMFGRDDDNDHTYDYDD

Secondary structure (DSSP, 8-state):
-----------THHHHHHHHHHHH--S----------------PEEEE-STTS-EEEEE-TTTTTT---EEEEEEEETTEEEEEEEEPPPTT---EEEEETTEEEEE----SS-HHHHHHHHHHHHTT-SEEE---HHHHHHHHHHHHHH-TT-EEEEETTEEEEEPP---HHHHHHHHHHHHHHHHTT-SS--HHHHHHHHHHHHHHHHHHS--HHHHHHHHHHHHHS-GGGS-GGG--HHHHHHHHS--S-HHHHHHHHHHHHHHHHHHHHHHHHHHHT-EEEEEEE---GGG-SSSEEEEEEEEEEE-S-----PPP---SS--SHHHHHHHHHHHTPPPPTT-EE--SS---HHHHHHHHHHHHHHHH-S-SEEEEETT-EEEEEE-SEEEEEEEEEESS---TT----GGGEEEEEEEEEEE-SSS---EE---

Organism: NCBI:txid1513793

Sequence (439 aa):
MRRLILQFKKLPAFKSCLRAIAVSTLLTSCEMISSQPFQEVPTRTLVYFDANESSFVMVDPDQCPKSIDQMFFDFRSPYGHHRGKISFPKEGGNTTTIEIDGKKLWGQQPPLFSSEETQQICNEAQQGKASVKLEAKALQERFVNLLREAAPFCHFEYRDTGLTCLLPSLSAVQGKEKIKELEKDLFRFRQRHPYVLARRVALTRKLHRALANPKPERLQELCSIVSLSKKLELPVSMTPAHWQKALCAQEMPTEQINQALAASFYDSYHELHSLLKAFKNTRTGVLTLRLPQDQIPGKDFWVILEPQTIQTESPELSTCFWHPLYQDDLSLILFNNLTGRETSPQLECQLHSGLSKEDLAQQLNDHISFSVCSETEFAISNGRGKVLALPQGTYRYKLRQHSGLFSSELSLAPEDATTLSEGSIQWSRRRPYPVIRSF